Protein AF-0000000086671281 (afdb_homodimer)

Sequence (506 aa):
MLFTQTAAAAILAFASSTLAGPISTRDTTPALSLTQQLFLADTNIKPEHQTNDTSAADRFKLLPDDKQFVFDFNQKQANPGKGGELIAANRKTFPALVSTGAGMAVGRVKPCGMNTLHVHPRSVELQIVTEGRLITEMAPENGVLAADGKTRRIIRTELSPYMMTPFYQGSVHSQFNPDCTDAIFVASFTSEDFGTGQIADETFAFSDDLIAATFGQSIDGEDIEMVRAAIPASIALGVDACLKKCNIKKREIMLFTQTAAAAILAFASSTLAGPISTRDTTPALSLTQQLFLADTNIKPEHQTNDTSAADRFKLLPDDKQFVFDFNQKQANPGKGGELIAANRKTFPALVSTGAGMAVGRVKPCGMNTLHVHPRSVELQIVTEGRLITEMAPENGVLAADGKTRRIIRTELSPYMMTPFYQGSVHSQFNPDCTDAIFVASFTSEDFGTGQIADETFAFSDDLIAATFGQSIDGEDIEMVRAAIPASIALGVDACLKKCNIKKREI

Nearest PDB structures (foldseek):
  2d5h-assembly2_F  TM=8.864E-01  e=3.150E-11  Glycine max
  1cax-assembly1_B  TM=8.230E-01  e=3.231E-10  Canavalia ensiformis
  5cad-assembly1_A  TM=8.428E-01  e=2.030E-09  Solanum melongena
  1ipj-assembly1_C  TM=7.725E-01  e=9.732E-10  Glycine max
  6l4c-assembly1_A  TM=8.086E-01  e=2.294E-09  Corylus avellana

InterPro domains:
  IPR001929 Germin [cd02241] (31-231)
  IPR006045 Cupin 1 [PF00190] (75-215)
  IPR006045 Cupin 1 [SM00835] (71-225)
  IPR011051 RmlC-like cupin domain superfamily [SSF51182] (73-231)
  IPR014710 RmlC-like jelly roll fold [G3DSA:2.60.120.10] (32-233)
  IPR019780 Germin, manganese binding site [PS00725] (113-126)

Solvent-accessible surface area (backbone atoms only — not comparable to full-atom values): 27841 Å² total; per-residue (Å²): 134,83,79,76,79,79,79,78,77,76,76,78,74,75,72,76,73,69,74,75,64,80,73,74,69,74,73,71,68,73,79,72,50,70,49,53,47,44,56,45,30,60,60,57,68,72,79,75,84,84,58,88,62,43,36,69,34,50,37,48,69,77,50,78,51,49,69,63,49,53,47,69,56,85,58,82,49,85,81,52,31,88,6,23,41,61,38,66,44,26,26,82,80,33,48,72,26,59,91,58,40,33,24,37,33,42,35,40,33,29,52,21,5,19,40,50,56,26,28,24,80,52,19,32,35,45,38,30,24,70,35,50,45,36,40,33,41,32,40,61,55,79,72,35,48,33,96,82,67,74,46,75,33,67,45,55,46,78,32,42,59,46,17,31,35,74,45,57,58,54,17,40,30,36,42,32,22,79,44,78,56,57,21,31,35,42,36,33,28,48,15,21,70,26,66,76,43,49,47,66,64,58,56,63,66,52,56,68,68,57,46,20,56,73,53,70,61,71,50,52,70,74,54,46,57,54,50,56,72,62,59,66,58,65,22,24,67,54,54,69,70,40,25,59,74,55,70,46,81,73,77,78,127,136,84,78,76,80,78,79,76,77,77,75,76,75,75,73,75,74,70,73,74,64,79,74,73,67,74,74,70,69,73,78,72,50,69,48,54,47,44,57,45,30,61,61,57,68,70,81,76,84,84,60,87,65,42,36,70,32,50,37,47,70,78,50,79,50,48,69,63,50,53,48,68,56,84,58,82,50,84,81,52,32,87,6,23,42,62,40,68,43,26,25,82,78,33,47,70,26,61,90,57,40,34,24,37,34,42,36,39,32,29,51,20,4,19,41,49,54,26,27,25,80,52,19,30,35,45,37,30,23,69,37,50,46,36,40,34,42,33,39,64,56,79,72,34,48,33,96,83,67,73,48,76,34,67,44,55,45,77,31,42,58,45,19,32,35,76,44,58,58,54,16,40,30,36,42,31,23,78,43,76,54,58,20,31,35,42,36,33,29,47,15,20,71,25,65,75,43,48,46,67,63,58,57,64,64,52,55,66,66,58,47,19,55,75,52,69,62,70,49,53,69,73,54,48,55,53,51,57,73,62,59,68,57,64,22,25,70,53,53,69,71,41,24,59,75,56,72,46,80,73,76,77,126

Secondary structure (DSSP, 8-state):
------------------------------PPPHHHHHHHHHH----S---S--HHHHHHHT--SGGGG-EE--SPPSS-BTTEEEEEE-TTT-GGGTTT--EEEEEEE-TTEEEEEEE-TT--EEEEEEES-EEEEEE--TT-B-TTSSSBP-EEEEE-TTEEEEE-TT-EEEEE--SSS-EEEEEEES-TT---EEHHHHHTTS-HHHHHHHTTT-S-HHHHHHHHHH---SEEE--HHHHHHTT------/------------------------------PPPHHHHHHHHHH----S---S--HHHHHHHT--SGGGG-EE--SPPSS-BTTEEEEEE-TTT-GGGTTT--EEEEEEE-TTEEEEEEE-TT--EEEEEEES-EEEEEE--TT-B-TTSSSBP-EEEEE-TTEEEEE-TT-EEEEE--SSS-EEEEEEES-TT---EEHHHHHTTS-HHHHHHHTTT-S-HHHHHHHHHH---SEEE--HHHHHHTT------

pLDDT: mean 83.1, std 20.11, range [28.19, 98.88]

Organism: Colletotrichum gloeosporioides (NCBI:txid474922)

Foldseek 3Di:
DPPPPPPPPPPPPPPPPPPPDPPPPPVCVDDDDLLRVLVVLQVPPVPDDPDPDHSVNVNVVSVVDPCLVDDDQPDDDDPAFPFWHKDKQFCVVRVVCRPVQKIKMKIKGAQQKKQAKKFFQAWKKKKFWAAAKKKKKKQQDPQCADPVSPHGDIDIDIHDHGDIDIHGHPIIMMITHLDRGMIMMMMMISGSCRDMDHDQQVLLVDDQVVNCVVVVVPAHPVRSVVSNVVDGDRMYNHDPVSCVVNVHDDPDD/DDPPPPPPPPPPPPPPPPPPDPPPPPVPVDDDDLLRVLVVLQVPPVPDDPDPDHSVNVNVVSVVDPCLVDDDQPDDDDPAFPFWHKDKQFCVVRVVCRPVQKIKMKIKGAQQKKQAKKFFQAWKKKKFWAAAKKKKKKQQDPQCADPVSPHGDIDIDIHDHGDIDMHGHPIIMMITHLDRGMIMMMMMISGSCRDMDHDQQVLLVDDQVVNCVVVVVPAHSVRSVVSNVVDGDRMYNHDPVSCVVNVHDDPDD

Structure (mmCIF, N/CA/C/O backbone):
data_AF-0000000086671281-model_v1
#
loop_
_entity.id
_entity.type
_entity.pdbx_description
1 polymer 'Cupin type-1 domain-containing protein'
#
loop_
_atom_site.group_PDB
_atom_site.id
_atom_site.type_symbol
_atom_site.label_atom_id
_atom_site.label_alt_id
_atom_site.label_comp_id
_atom_site.label_asym_id
_atom_site.label_entity_id
_atom_site.label_seq_id
_atom_site.pdbx_PDB_ins_code
_atom_site.Cartn_x
_atom_site.Cartn_y
_atom_site.Cartn_z
_atom_site.occupancy
_atom_site.B_iso_or_equiv
_atom_site.auth_seq_id
_atom_site.auth_comp_id
_atom_site.auth_asym_id
_atom_site.auth_atom_id
_atom_site.pdbx_PDB_model_num
ATOM 1 N N . MET A 1 1 ? 89.5 -46.281 33.094 1 28.19 1 MET A N 1
ATOM 2 C CA . MET A 1 1 ? 88.375 -45.531 33.688 1 28.19 1 MET A CA 1
ATOM 3 C C . MET A 1 1 ? 88.438 -44.062 33.219 1 28.19 1 MET A C 1
ATOM 5 O O . MET A 1 1 ? 88.688 -43.188 3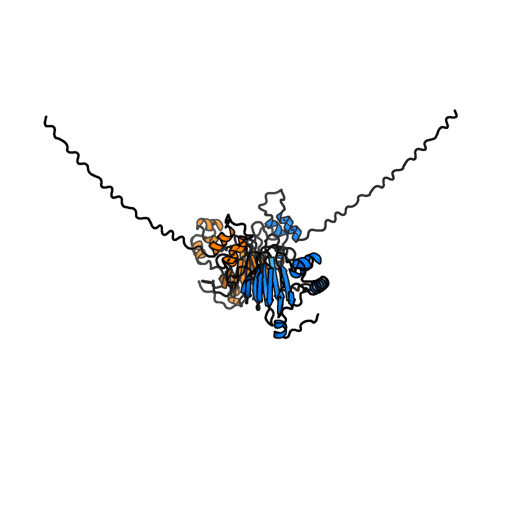4.031 1 28.19 1 MET A O 1
ATOM 9 N N . LEU A 1 2 ? 89 -43.875 32 1 34.44 2 LEU A N 1
ATOM 10 C CA . LEU A 1 2 ? 89.25 -42.562 31.438 1 34.44 2 LEU A CA 1
ATOM 11 C C . LEU A 1 2 ? 88 -41.781 31.172 1 34.44 2 LEU A C 1
ATOM 13 O O . LEU A 1 2 ? 87.125 -42.25 30.422 1 34.44 2 LEU A O 1
ATOM 17 N N . PHE A 1 3 ? 87.438 -41.031 32.188 1 37.59 3 PHE A N 1
ATOM 18 C CA . PHE A 1 3 ? 86.25 -40.219 32.312 1 37.59 3 PHE A CA 1
ATOM 19 C C . PHE A 1 3 ? 86.25 -39.062 31.297 1 37.59 3 PHE A C 1
ATOM 21 O O . PHE A 1 3 ? 87.125 -38.156 31.391 1 37.59 3 PHE A O 1
ATOM 28 N N . THR A 1 4 ? 86.125 -39.406 29.984 1 37.44 4 THR A N 1
ATOM 29 C CA . THR A 1 4 ? 86.125 -38.375 28.953 1 37.44 4 THR A CA 1
ATOM 30 C C . THR A 1 4 ? 85 -37.312 29.219 1 37.44 4 THR A C 1
ATOM 32 O O . THR A 1 4 ? 83.875 -37.656 29.453 1 37.44 4 THR A O 1
ATOM 35 N N . GLN A 1 5 ? 85.375 -36.125 29.688 1 39.53 5 GLN A N 1
ATOM 36 C CA . GLN A 1 5 ? 84.688 -34.875 29.984 1 39.53 5 GLN A CA 1
ATOM 37 C C . GLN A 1 5 ? 83.875 -34.375 28.766 1 39.53 5 GLN A C 1
ATOM 39 O O . GLN A 1 5 ? 84.5 -34.094 27.734 1 39.53 5 GLN A O 1
ATOM 44 N N . THR A 1 6 ? 82.75 -34.906 28.422 1 38.59 6 THR A N 1
ATOM 45 C CA . THR A 1 6 ? 81.875 -34.469 27.312 1 38.59 6 THR A CA 1
ATOM 46 C C . THR A 1 6 ? 81.438 -33.031 27.5 1 38.59 6 THR A C 1
ATOM 48 O O . THR A 1 6 ? 80.875 -32.656 28.531 1 38.59 6 THR A O 1
ATOM 51 N N . ALA A 1 7 ? 82.188 -32 26.969 1 30.2 7 ALA A N 1
ATOM 52 C CA . ALA A 1 7 ? 81.875 -30.578 26.953 1 30.2 7 ALA A CA 1
ATOM 53 C C . ALA A 1 7 ? 80.5 -30.312 26.344 1 30.2 7 ALA A C 1
ATOM 55 O O . ALA A 1 7 ? 80.25 -30.688 25.203 1 30.2 7 ALA A O 1
ATOM 56 N N . ALA A 1 8 ? 79.5 -30.156 27.078 1 33.53 8 ALA A N 1
ATOM 57 C CA . ALA A 1 8 ? 78.125 -29.812 26.734 1 33.53 8 ALA A CA 1
ATOM 58 C C . ALA A 1 8 ? 78.062 -28.453 26.062 1 33.53 8 ALA A C 1
ATOM 60 O O . ALA A 1 8 ? 78.375 -27.438 26.688 1 33.53 8 ALA A O 1
ATOM 61 N N . ALA A 1 9 ? 78.375 -28.359 24.812 1 30.77 9 ALA A N 1
ATOM 62 C CA . ALA A 1 9 ? 78.25 -27.094 24.094 1 30.77 9 ALA A CA 1
ATOM 63 C C . ALA A 1 9 ? 76.812 -26.516 24.25 1 30.77 9 ALA A C 1
ATOM 65 O O . ALA A 1 9 ? 75.812 -27.188 23.922 1 30.77 9 ALA A O 1
ATOM 66 N N . ALA A 1 10 ? 76.562 -25.656 25.156 1 31.44 10 ALA A N 1
ATOM 67 C CA . ALA A 1 10 ? 75.375 -24.891 25.359 1 31.44 10 ALA A CA 1
ATOM 68 C C . ALA A 1 10 ? 75 -24.062 24.125 1 31.44 10 ALA A C 1
ATOM 70 O O . ALA A 1 10 ? 75.812 -23.188 23.719 1 31.44 10 ALA A O 1
ATOM 71 N N . ILE A 1 11 ? 74.375 -24.672 23.109 1 32.94 11 ILE A N 1
ATOM 72 C CA . ILE A 1 11 ? 73.938 -23.891 21.969 1 32.94 11 ILE A CA 1
ATOM 73 C C . ILE A 1 11 ? 73 -22.766 22.438 1 32.94 11 ILE A C 1
ATOM 75 O O . ILE A 1 11 ? 72 -23.016 23.094 1 32.94 11 ILE A O 1
ATOM 79 N N . LEU A 1 12 ? 73.562 -21.547 22.672 1 33.81 12 LEU A N 1
ATOM 80 C CA . LEU A 1 12 ? 72.75 -20.328 22.906 1 33.81 12 LEU A CA 1
ATOM 81 C C . LEU A 1 12 ? 71.812 -20.062 21.781 1 33.81 12 LEU A C 1
ATOM 83 O O . LEU A 1 12 ? 72.188 -19.828 20.641 1 33.81 12 LEU A O 1
ATOM 87 N N . ALA A 1 13 ? 70.625 -20.75 21.797 1 35.75 13 ALA A N 1
ATOM 88 C CA . ALA A 1 13 ? 69.562 -20.422 20.891 1 35.75 13 ALA A CA 1
ATOM 89 C C . ALA A 1 13 ? 69.188 -18.938 20.953 1 35.75 13 ALA A C 1
ATOM 91 O O . ALA A 1 13 ? 68.812 -18.422 22 1 35.75 13 ALA A O 1
ATOM 92 N N . PHE A 1 14 ? 69.938 -18.094 20.203 1 31.52 14 PHE A N 1
ATOM 93 C CA . PHE A 1 14 ? 69.5 -16.719 20.047 1 31.52 14 PHE A CA 1
ATOM 94 C C . PHE A 1 14 ? 68.062 -16.656 19.594 1 31.52 14 PHE A C 1
ATOM 96 O O . PHE A 1 14 ? 67.688 -17.141 18.516 1 31.52 14 PHE A O 1
ATOM 103 N N . ALA A 1 15 ? 67.125 -16.688 20.547 1 33.88 15 ALA A N 1
ATOM 104 C CA . ALA A 1 15 ? 65.688 -16.344 20.25 1 33.88 15 ALA A CA 1
ATOM 105 C C . ALA A 1 15 ? 65.625 -15 19.547 1 33.88 15 ALA A C 1
ATOM 107 O O . ALA A 1 15 ? 66 -13.969 20.125 1 33.88 15 ALA A O 1
ATOM 108 N N . SER A 1 16 ? 65.812 -15 18.188 1 39.62 16 SER A N 1
ATOM 109 C CA . SER A 1 16 ? 65.5 -13.781 17.469 1 39.62 16 SER A CA 1
ATOM 110 C C . SER A 1 16 ? 64.125 -13.258 17.859 1 39.62 16 SER A C 1
ATOM 112 O O . SER A 1 16 ? 63.094 -13.938 17.688 1 39.62 16 SER A O 1
ATOM 114 N N . SER A 1 17 ? 64 -12.477 18.953 1 41.53 17 SER A N 1
ATOM 115 C CA . SER A 1 17 ? 62.812 -11.695 19.188 1 41.53 17 SER A CA 1
ATOM 116 C C . SER A 1 17 ? 62.406 -10.914 17.953 1 41.53 17 SER A C 1
ATOM 118 O O . SER A 1 17 ? 63.062 -9.938 17.578 1 41.53 17 SER A O 1
ATOM 120 N N . THR A 1 18 ? 61.969 -11.656 16.891 1 44.34 18 THR A N 1
ATOM 121 C CA . THR A 1 18 ? 61.312 -10.82 15.891 1 44.34 18 THR A CA 1
ATOM 122 C C . THR A 1 18 ? 60.312 -9.867 16.547 1 44.34 18 THR A C 1
ATOM 124 O O . THR A 1 18 ? 59.5 -10.281 17.359 1 44.34 18 THR A O 1
ATOM 127 N N . LEU A 1 19 ? 60.75 -8.695 16.969 1 38.34 19 LEU A N 1
ATOM 128 C CA . LEU A 1 19 ? 59.844 -7.609 17.281 1 38.34 19 LEU A CA 1
ATOM 129 C C . LEU A 1 19 ? 58.688 -7.582 16.281 1 38.34 19 LEU A C 1
ATOM 131 O O . LEU A 1 19 ? 58.906 -7.398 15.078 1 38.34 19 LEU A O 1
ATOM 135 N N . ALA A 1 20 ? 57.719 -8.539 16.5 1 43.69 20 ALA A N 1
ATOM 136 C CA . ALA A 1 20 ? 56.469 -8.328 15.758 1 43.69 20 ALA A CA 1
ATOM 137 C C . ALA A 1 20 ? 56.031 -6.867 15.797 1 43.69 20 ALA A C 1
ATOM 139 O O . ALA A 1 20 ? 55.844 -6.297 16.875 1 43.69 20 ALA A O 1
ATOM 140 N N . GLY A 1 21 ? 56.5 -6.039 14.875 1 43.5 21 GLY A N 1
ATOM 141 C CA . GLY A 1 21 ? 55.969 -4.684 14.812 1 43.5 21 GLY A CA 1
ATOM 142 C C . GLY A 1 21 ? 54.469 -4.617 15.008 1 43.5 21 GLY A C 1
ATOM 143 O O . GLY A 1 21 ? 53.781 -5.633 14.914 1 43.5 21 GLY A O 1
ATOM 144 N N . PRO A 1 22 ? 54 -3.6 15.672 1 44.81 22 PRO A N 1
ATOM 145 C CA . PRO A 1 22 ? 52.562 -3.488 15.867 1 44.81 22 PRO A CA 1
ATOM 146 C C . PRO A 1 22 ? 51.75 -3.766 14.594 1 44.81 22 PRO A C 1
ATOM 148 O O . PRO A 1 22 ? 52.156 -3.34 13.508 1 44.81 22 PRO A O 1
ATOM 151 N N . ILE A 1 23 ? 51.219 -4.949 14.398 1 43.28 23 ILE A N 1
ATOM 152 C CA . ILE A 1 23 ? 50.219 -5.102 13.375 1 43.28 23 ILE A CA 1
ATOM 153 C C . ILE A 1 23 ? 49.281 -3.891 13.391 1 43.28 23 ILE A C 1
ATOM 155 O O . ILE A 1 23 ? 48.625 -3.602 14.414 1 43.28 23 ILE A O 1
ATOM 159 N N . SER A 1 24 ? 49.625 -2.799 12.789 1 42.19 24 SER A N 1
ATOM 160 C CA . SER A 1 24 ? 48.594 -1.822 12.547 1 42.19 24 SER A CA 1
ATOM 161 C C . SER A 1 24 ? 47.281 -2.502 12.109 1 42.19 24 SER A C 1
ATOM 163 O O . SER A 1 24 ? 47.219 -3.049 11.008 1 42.19 24 SER A O 1
ATOM 165 N N . THR A 1 25 ? 46.719 -3.305 12.977 1 42.56 25 THR A N 1
ATOM 166 C CA . THR A 1 25 ? 45.375 -3.701 12.609 1 42.56 25 THR A CA 1
ATOM 167 C C . THR A 1 25 ? 44.594 -2.52 12.031 1 42.56 25 THR A C 1
ATOM 169 O O . THR A 1 25 ? 44.312 -1.56 12.75 1 42.56 25 THR A O 1
ATOM 172 N N . ARG A 1 26 ? 45.031 -2.045 10.883 1 41.41 26 ARG A N 1
ATOM 173 C CA . ARG A 1 26 ? 44.031 -1.226 10.188 1 41.41 26 ARG A CA 1
ATOM 174 C C . ARG A 1 26 ? 42.625 -1.777 10.391 1 41.41 26 ARG A C 1
ATOM 176 O O . ARG A 1 26 ? 42.281 -2.838 9.859 1 41.41 26 ARG A O 1
ATOM 183 N N . ASP A 1 27 ? 42.094 -1.795 11.594 1 44.34 27 ASP A N 1
ATOM 184 C CA . ASP A 1 27 ? 40.688 -2.061 11.836 1 44.34 27 ASP A CA 1
ATOM 185 C C . ASP A 1 27 ? 39.812 -1.311 10.836 1 44.34 27 ASP A C 1
ATOM 187 O O . ASP A 1 27 ? 39.5 -0.139 11.039 1 44.34 27 ASP A O 1
ATOM 191 N N . THR A 1 28 ? 40.031 -1.288 9.586 1 51.12 28 THR A N 1
ATOM 192 C CA . THR A 1 28 ? 39.156 -0.663 8.578 1 51.12 28 THR A CA 1
ATOM 193 C C . THR A 1 28 ? 37.719 -1.152 8.703 1 51.12 28 THR A C 1
ATOM 195 O O . THR A 1 28 ? 37.344 -2.143 8.07 1 51.12 28 THR A O 1
ATOM 198 N N . THR A 1 29 ? 37.188 -1.176 9.891 1 53.69 29 THR A N 1
ATOM 199 C CA . THR A 1 29 ? 35.75 -1.508 9.93 1 53.69 29 THR A CA 1
ATOM 200 C C . THR A 1 29 ? 34.969 -0.711 8.883 1 53.69 29 THR A C 1
ATOM 202 O O . THR A 1 29 ? 35.031 0.521 8.875 1 53.69 29 THR A O 1
ATOM 205 N N . PRO A 1 30 ? 34.688 -1.374 7.84 1 65.56 30 PRO A N 1
ATOM 206 C CA . PRO A 1 30 ? 33.938 -0.661 6.805 1 65.56 30 PRO A CA 1
ATOM 207 C C . PRO A 1 30 ? 32.844 0.226 7.383 1 65.56 30 PRO A C 1
ATOM 209 O O . PRO A 1 30 ? 32.281 -0.094 8.43 1 65.56 30 PRO A O 1
ATOM 212 N N . ALA A 1 31 ? 32.781 1.423 6.914 1 80.5 31 ALA A N 1
ATOM 213 C CA . ALA A 1 31 ? 31.766 2.377 7.32 1 80.5 31 ALA A CA 1
ATOM 214 C C . ALA A 1 31 ? 30.375 1.786 7.141 1 80.5 31 ALA A C 1
ATOM 216 O O . ALA A 1 31 ? 30.125 1.044 6.188 1 80.5 31 ALA A O 1
ATOM 217 N N . LEU A 1 32 ? 29.547 1.837 8.156 1 83.06 32 LEU A N 1
ATOM 218 C CA . LEU A 1 32 ? 28.172 1.355 8.133 1 83.06 32 LEU A CA 1
ATOM 219 C C . LEU A 1 32 ? 27.391 2.02 7.008 1 83.06 32 LEU A C 1
ATOM 221 O O . LEU A 1 32 ? 27.562 3.213 6.746 1 83.06 32 LEU A O 1
ATOM 225 N N . SER A 1 33 ? 26.656 1.167 6.297 1 83.44 33 SER A N 1
ATOM 226 C CA . SER A 1 33 ? 25.703 1.727 5.344 1 83.44 33 SER A CA 1
ATOM 227 C C . SER A 1 33 ? 24.656 2.584 6.047 1 83.44 33 SER A C 1
ATOM 229 O O . SER A 1 33 ? 24.5 2.504 7.27 1 83.44 33 SER A O 1
ATOM 231 N N . LEU A 1 34 ? 24.047 3.436 5.312 1 87 34 LEU A N 1
ATOM 232 C CA . LEU A 1 34 ? 22.969 4.234 5.887 1 87 34 LEU A CA 1
ATOM 233 C C . LEU A 1 34 ? 21.906 3.346 6.512 1 87 34 LEU A C 1
ATOM 235 O O . LEU A 1 34 ? 21.422 3.623 7.617 1 87 34 LEU A O 1
ATOM 239 N N . THR A 1 35 ? 21.484 2.279 5.898 1 85.69 35 THR A N 1
ATOM 240 C CA . THR A 1 35 ? 20.5 1.344 6.426 1 85.69 35 THR A CA 1
ATOM 241 C C . THR A 1 35 ? 20.969 0.759 7.758 1 85.69 35 THR A C 1
ATOM 243 O O . THR A 1 35 ? 20.188 0.676 8.711 1 85.69 35 THR A O 1
ATOM 246 N N . GLN A 1 36 ? 22.172 0.411 7.77 1 83.69 36 GLN A N 1
ATOM 247 C CA . GLN A 1 36 ? 22.719 -0.122 9.008 1 83.69 36 GLN A CA 1
ATOM 248 C C . GLN A 1 36 ? 22.703 0.928 10.117 1 83.69 36 GLN A C 1
ATOM 250 O O . GLN A 1 36 ? 22.375 0.623 11.266 1 83.69 36 GLN A O 1
ATOM 255 N N . GLN A 1 37 ? 23.094 2.064 9.719 1 84.5 37 GLN A N 1
ATOM 256 C CA . GLN A 1 37 ? 23.062 3.156 10.688 1 84.5 37 GLN A CA 1
ATOM 257 C C . GLN A 1 37 ? 21.656 3.398 11.211 1 84.5 37 GLN A C 1
ATOM 259 O O . GLN A 1 37 ? 21.469 3.637 12.406 1 84.5 37 GLN A O 1
ATOM 264 N N . LEU A 1 38 ? 20.75 3.344 10.406 1 86.38 38 LEU A N 1
ATOM 265 C CA . LEU A 1 38 ? 19.359 3.553 10.789 1 86.38 38 LEU A CA 1
ATOM 266 C C . LEU A 1 38 ? 18.875 2.443 11.719 1 86.38 38 LEU A C 1
ATOM 268 O O . LEU A 1 38 ? 18.156 2.705 12.68 1 86.38 38 LEU A O 1
ATOM 272 N N . PHE A 1 39 ? 19.281 1.234 11.5 1 81.81 39 PHE A N 1
ATOM 273 C CA . PHE A 1 39 ? 18.922 0.12 12.367 1 81.81 39 PHE A CA 1
ATOM 274 C C . PHE A 1 39 ? 19.516 0.307 13.758 1 81.81 39 PHE A C 1
ATOM 276 O O . PHE A 1 39 ? 18.844 0.042 14.766 1 81.81 39 PHE A O 1
ATOM 283 N N . LEU A 1 40 ? 20.703 0.766 13.719 1 75.75 40 LEU A N 1
ATOM 284 C CA . LEU A 1 40 ? 21.391 0.955 14.992 1 75.75 40 LEU A CA 1
ATOM 285 C C . LEU A 1 40 ? 20.766 2.107 15.773 1 75.75 40 LEU A C 1
ATOM 287 O O . LEU A 1 40 ? 20.719 2.068 17.016 1 75.75 40 LEU A O 1
ATOM 291 N N . ALA A 1 41 ? 20.391 3.082 15.047 1 74.88 41 ALA A N 1
ATOM 292 C CA . ALA A 1 41 ? 19.75 4.215 15.711 1 74.88 41 ALA A CA 1
ATOM 293 C C . ALA A 1 41 ? 18.516 3.771 16.484 1 74.88 41 ALA A C 1
ATOM 295 O O . ALA A 1 41 ? 18.172 4.355 17.516 1 74.88 41 ALA A O 1
ATOM 296 N N . ASP A 1 42 ? 17.938 2.783 16.031 1 67.88 42 ASP A N 1
ATOM 297 C CA . ASP A 1 42 ? 16.734 2.279 16.688 1 67.88 42 ASP A CA 1
ATOM 298 C C . ASP A 1 42 ? 17.078 1.521 17.953 1 67.88 42 ASP A C 1
ATOM 300 O O . ASP A 1 42 ? 16.25 1.42 18.875 1 67.88 42 ASP A O 1
ATOM 304 N N . THR A 1 43 ? 18.328 0.994 18.016 1 59.69 43 THR A N 1
ATOM 305 C CA . THR A 1 43 ? 18.719 0.153 19.141 1 59.69 43 THR A CA 1
ATOM 306 C C . THR A 1 43 ? 19.453 0.973 20.188 1 59.69 43 THR A C 1
ATOM 308 O O . THR A 1 43 ? 19.75 0.477 21.281 1 59.69 43 THR A O 1
ATOM 311 N N . ASN A 1 44 ? 19.969 2.125 19.719 1 53.19 44 ASN A N 1
ATOM 312 C CA . ASN A 1 44 ? 20.859 2.879 20.594 1 53.19 44 ASN A CA 1
ATOM 313 C C . ASN A 1 44 ? 20.188 3.197 21.938 1 53.19 44 ASN A C 1
ATOM 315 O O . ASN A 1 44 ? 19.203 3.926 21.984 1 53.19 44 ASN A O 1
ATOM 319 N N . ILE A 1 45 ? 20.453 2.137 22.734 1 50.97 45 ILE A N 1
ATOM 320 C CA . ILE A 1 45 ? 20.219 2.352 24.156 1 50.97 45 ILE A CA 1
ATOM 321 C C . ILE A 1 45 ? 21.266 3.324 24.719 1 50.97 45 ILE A C 1
ATOM 323 O O . ILE A 1 45 ? 22.375 2.922 25.047 1 50.97 45 ILE A O 1
ATOM 327 N N . LYS A 1 46 ? 21.734 4.262 23.891 1 46.84 46 LYS A N 1
ATOM 328 C CA . LYS A 1 46 ? 22.688 5.051 24.641 1 46.84 46 LYS A CA 1
ATOM 329 C C . LYS A 1 46 ? 22.203 5.305 26.062 1 46.84 46 LYS A C 1
ATOM 331 O O . LYS A 1 46 ? 21.047 5.684 26.266 1 46.84 46 LYS A O 1
ATOM 336 N N . PRO A 1 47 ? 22.891 4.734 27.047 1 40.94 47 PRO A N 1
ATOM 337 C CA . PRO A 1 47 ? 22.594 5.012 28.453 1 40.94 47 PRO A CA 1
ATOM 338 C C . PRO A 1 47 ? 22.25 6.477 28.719 1 40.94 47 PRO A C 1
ATOM 340 O O . PRO A 1 47 ? 21.625 6.797 29.719 1 40.94 47 PRO A O 1
ATOM 343 N N . GLU A 1 48 ? 23.203 7.426 28.281 1 41.69 48 GLU A N 1
ATOM 344 C CA . GLU A 1 48 ? 23.438 8.523 29.203 1 41.69 48 GLU A CA 1
ATOM 345 C C . GLU A 1 48 ? 22.203 9.43 29.312 1 41.69 48 GLU A C 1
ATOM 347 O O . GLU A 1 48 ? 21.672 9.633 30.406 1 41.69 48 GLU A O 1
ATOM 352 N N . HIS A 1 49 ? 22.5 10.883 28.797 1 40.41 49 HIS A N 1
ATOM 353 C CA . HIS A 1 49 ? 21.75 12.062 29.203 1 40.41 49 HIS A CA 1
ATOM 354 C C . HIS A 1 49 ? 20.312 12.008 28.703 1 40.41 49 HIS A C 1
ATOM 356 O O . HIS A 1 49 ? 20.047 11.516 27.594 1 40.41 49 HIS A O 1
ATOM 362 N N . GLN A 1 50 ? 19.25 12.109 29.547 1 42.91 50 GLN A N 1
ATOM 363 C CA . GLN A 1 50 ? 17.797 12.188 29.703 1 42.91 50 GLN A CA 1
ATOM 364 C C . GLN A 1 50 ? 17.156 12.914 28.531 1 42.91 50 GLN A C 1
ATOM 366 O O . GLN A 1 50 ? 16.578 13.984 28.688 1 42.91 50 GLN A O 1
ATOM 371 N N . THR A 1 51 ? 17.859 13.18 27.359 1 48.5 51 THR A N 1
ATOM 372 C CA . THR A 1 51 ? 17.016 14.031 26.531 1 48.5 51 THR A CA 1
ATOM 373 C C . THR A 1 51 ? 15.828 13.258 25.984 1 48.5 51 THR A C 1
ATOM 375 O O . THR A 1 51 ? 15.828 12.023 25.984 1 48.5 51 THR A O 1
ATOM 378 N N . ASN A 1 52 ? 14.602 13.805 26.141 1 51.81 52 ASN A N 1
ATOM 379 C CA . ASN A 1 52 ? 13.328 13.414 25.547 1 51.81 52 ASN A CA 1
ATOM 380 C C . ASN A 1 52 ? 13.508 12.93 24.109 1 51.81 52 ASN A C 1
ATOM 382 O O . ASN A 1 52 ? 12.539 12.852 23.344 1 51.81 52 ASN A O 1
ATOM 386 N N . ASP A 1 53 ? 14.852 12.461 23.828 1 62.38 53 ASP A N 1
ATOM 387 C CA . ASP A 1 53 ? 15.109 12.039 22.453 1 62.38 53 ASP A CA 1
ATOM 388 C C . ASP A 1 53 ? 14.773 10.562 22.266 1 62.38 53 ASP A C 1
ATOM 390 O O . ASP A 1 53 ? 14.797 9.789 23.219 1 62.38 53 ASP A O 1
ATOM 394 N N . THR A 1 54 ? 13.984 10.312 21.344 1 70.69 54 THR A N 1
ATOM 395 C CA . THR A 1 54 ? 13.617 8.945 21 1 70.69 54 THR A CA 1
ATOM 396 C C . THR A 1 54 ? 14.555 8.383 19.922 1 70.69 54 THR A C 1
ATOM 398 O O . THR A 1 54 ? 15.18 9.148 19.188 1 70.69 54 THR A O 1
ATOM 401 N N . SER A 1 55 ? 14.758 7.125 20 1 75.06 55 SER A N 1
ATOM 402 C CA . SER A 1 55 ? 15.516 6.461 18.953 1 75.06 55 SER A CA 1
ATOM 403 C C . SER A 1 55 ? 14.953 6.777 17.562 1 75.06 55 SER A C 1
ATOM 405 O O . SER A 1 55 ? 15.703 6.914 16.594 1 75.06 55 SER A O 1
ATOM 407 N N . ALA A 1 56 ? 13.703 7 17.578 1 77.62 56 ALA A N 1
ATOM 408 C CA . ALA A 1 56 ? 13.078 7.344 16.312 1 77.62 56 ALA A CA 1
ATOM 409 C C . ALA A 1 56 ? 13.539 8.719 15.82 1 77.62 56 ALA A C 1
ATOM 411 O O . ALA A 1 56 ? 13.781 8.914 14.633 1 77.62 56 ALA A O 1
ATOM 412 N N . ALA A 1 57 ? 13.664 9.57 16.734 1 84.19 57 ALA A N 1
ATOM 413 C CA . ALA A 1 57 ? 14.117 10.914 16.375 1 84.19 57 ALA A CA 1
ATOM 414 C C . ALA A 1 57 ? 15.547 10.875 15.82 1 84.19 57 ALA A C 1
ATOM 416 O O . ALA A 1 57 ? 15.891 11.648 14.93 1 84.19 57 ALA A O 1
ATOM 417 N N . ASP A 1 58 ? 16.297 9.992 16.328 1 84.06 58 ASP A N 1
ATOM 418 C CA . ASP A 1 58 ? 17.688 9.859 15.883 1 84.06 58 ASP A CA 1
ATOM 419 C C . ASP A 1 58 ? 17.75 9.414 14.43 1 84.06 58 ASP A C 1
ATOM 421 O O . ASP A 1 58 ? 18.656 9.797 13.695 1 84.06 58 ASP A O 1
ATOM 425 N N . ARG A 1 59 ? 16.812 8.656 14 1 88.5 59 ARG A N 1
ATOM 426 C CA . ARG A 1 59 ? 16.797 8.203 12.609 1 88.5 59 ARG A CA 1
ATOM 427 C C . ARG A 1 59 ? 16.641 9.383 11.656 1 88.5 59 ARG A C 1
ATOM 429 O O . ARG A 1 59 ? 17.234 9.391 10.57 1 88.5 59 ARG A O 1
ATOM 436 N N . PHE A 1 60 ? 15.953 10.359 12.094 1 91.38 60 PHE A N 1
ATOM 437 C CA . PHE A 1 60 ? 15.711 11.5 11.203 1 91.38 60 PHE A CA 1
ATOM 438 C C . PHE A 1 60 ? 16.969 12.344 11.047 1 91.38 60 PHE A C 1
ATOM 440 O O . PHE A 1 60 ? 17.141 13.016 10.031 1 91.38 60 PHE A O 1
ATOM 447 N N . LYS A 1 61 ? 17.859 12.297 12.039 1 88.5 6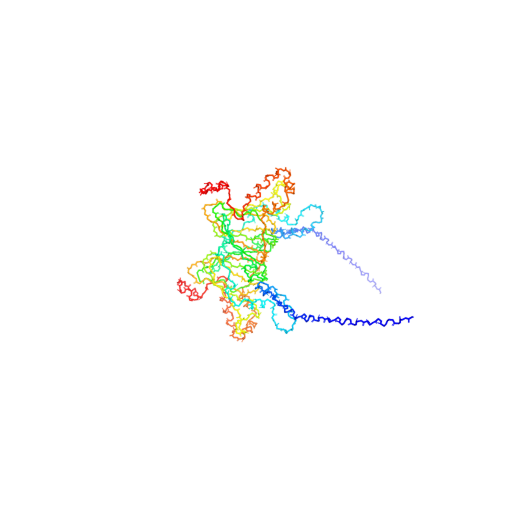1 LYS A N 1
ATOM 448 C CA . LYS A 1 61 ? 19.141 12.992 11.922 1 88.5 61 LYS A CA 1
ATOM 449 C C . LYS A 1 61 ? 20 12.383 10.812 1 88.5 61 LYS A C 1
ATOM 451 O O . LYS A 1 61 ? 20.812 13.07 10.203 1 88.5 61 LYS A O 1
ATOM 456 N N . LEU A 1 62 ? 19.75 11.062 10.578 1 90.5 62 LEU A N 1
ATOM 457 C CA . LEU A 1 62 ? 20.5 10.344 9.547 1 90.5 62 LEU A CA 1
ATOM 458 C C . LEU A 1 62 ? 19.891 10.578 8.172 1 90.5 62 LEU A C 1
ATOM 460 O O . LEU A 1 62 ? 20.469 10.172 7.156 1 90.5 62 LEU A O 1
ATOM 464 N N . LEU A 1 63 ? 18.75 11.234 8.133 1 94.12 63 LEU A N 1
ATOM 465 C CA . LEU A 1 63 ? 18.047 11.586 6.902 1 94.12 63 LEU A CA 1
ATOM 466 C C . LEU A 1 63 ? 17.781 13.086 6.832 1 94.12 63 LEU A C 1
ATOM 468 O O . LEU A 1 63 ? 16.641 13.523 6.84 1 94.12 63 LEU A O 1
ATOM 472 N N . PRO A 1 64 ? 18.797 13.891 6.609 1 91.81 64 PRO A N 1
ATOM 473 C CA . PRO A 1 64 ? 18.656 15.344 6.738 1 91.81 64 PRO A CA 1
ATOM 474 C C . PRO A 1 64 ? 18.016 15.984 5.516 1 91.81 64 PRO A C 1
ATOM 476 O O . PRO A 1 64 ? 17.516 17.109 5.594 1 91.81 64 PRO A O 1
ATOM 479 N N . ASP A 1 65 ? 18.047 15.328 4.355 1 95.31 65 ASP A N 1
ATOM 480 C CA . ASP A 1 65 ? 17.516 15.891 3.119 1 95.31 65 ASP A CA 1
ATOM 481 C C . ASP A 1 65 ? 16.109 15.367 2.838 1 95.31 65 ASP A C 1
ATOM 483 O O . ASP A 1 65 ? 15.898 14.156 2.781 1 95.31 65 ASP A O 1
ATOM 487 N N . ASP A 1 66 ? 15.172 16.266 2.627 1 96.88 66 ASP A N 1
ATOM 488 C CA . ASP A 1 66 ? 13.789 15.867 2.371 1 96.88 66 ASP A CA 1
ATOM 489 C C . ASP A 1 66 ? 13.695 14.945 1.159 1 96.88 66 ASP A C 1
ATOM 491 O O . ASP A 1 66 ? 12.789 14.117 1.076 1 96.88 66 ASP A O 1
ATOM 495 N N . LYS A 1 67 ? 14.594 15.031 0.232 1 96.25 67 LYS A N 1
ATOM 496 C CA . LYS A 1 67 ? 14.602 14.188 -0.959 1 96.25 67 LYS A CA 1
ATOM 497 C C . LYS A 1 67 ? 14.773 12.719 -0.59 1 96.25 67 LYS A C 1
ATOM 499 O O . LYS A 1 67 ? 14.43 11.828 -1.371 1 96.25 67 LYS A O 1
ATOM 504 N N . GLN A 1 68 ? 15.328 12.461 0.592 1 96.75 68 GLN A N 1
ATOM 505 C CA . GLN A 1 68 ? 15.547 11.102 1.062 1 96.75 68 GLN A CA 1
ATOM 506 C C . GLN A 1 68 ? 14.227 10.43 1.451 1 96.75 68 GLN A C 1
ATOM 508 O O . GLN A 1 68 ? 14.188 9.227 1.723 1 96.75 68 GLN A O 1
ATOM 513 N N . PHE A 1 69 ? 13.172 11.219 1.372 1 98.19 69 PHE A N 1
ATOM 514 C CA . PHE A 1 69 ? 11.852 10.688 1.695 1 98.19 69 PHE A CA 1
ATOM 515 C C . PHE A 1 69 ? 11 10.539 0.439 1 98.19 69 PHE A C 1
ATOM 517 O O . PHE A 1 69 ? 9.781 10.43 0.522 1 98.19 69 PHE A O 1
ATOM 524 N N . VAL A 1 70 ? 11.617 10.617 -0.725 1 98.69 70 VAL A N 1
ATOM 525 C CA . VAL A 1 70 ? 10.938 10.375 -1.993 1 98.69 70 VAL A CA 1
ATOM 526 C C . VAL A 1 70 ? 11.57 9.172 -2.695 1 98.69 70 VAL A C 1
ATOM 528 O O . VAL A 1 70 ? 12.789 9.133 -2.895 1 98.69 70 VAL A O 1
ATOM 531 N N . PHE A 1 71 ? 10.812 8.195 -2.979 1 98.69 71 PHE A N 1
ATOM 532 C CA . PHE A 1 71 ? 11.25 7.113 -3.85 1 98.69 71 PHE A CA 1
ATOM 533 C C . PHE A 1 71 ? 10.609 7.234 -5.227 1 98.69 71 PHE A C 1
ATOM 535 O O . PHE A 1 71 ? 9.391 7.332 -5.344 1 98.69 71 PHE A O 1
ATOM 542 N N . ASP A 1 72 ? 11.359 7.195 -6.266 1 98.56 72 ASP A N 1
ATOM 543 C CA . ASP A 1 72 ? 10.898 7.305 -7.645 1 98.56 72 ASP A CA 1
ATOM 544 C C . ASP A 1 72 ? 10.891 5.941 -8.336 1 98.56 72 ASP A C 1
ATOM 546 O O . ASP A 1 72 ? 11.953 5.398 -8.648 1 98.56 72 ASP A O 1
ATOM 550 N N . PHE A 1 73 ? 9.703 5.434 -8.641 1 98.5 73 PHE A N 1
ATOM 551 C CA . PHE A 1 73 ? 9.586 4.113 -9.242 1 98.5 73 PHE A CA 1
ATOM 552 C C . PHE A 1 73 ? 9.82 4.18 -10.75 1 98.5 73 PHE A C 1
ATOM 554 O O . PHE A 1 73 ? 9.828 3.152 -11.43 1 98.5 73 PHE A O 1
ATOM 561 N N . ASN A 1 74 ? 9.922 5.34 -11.281 1 97.12 74 ASN A N 1
ATOM 562 C CA . ASN A 1 74 ? 10.133 5.492 -12.719 1 97.12 74 ASN A CA 1
ATOM 563 C C . ASN A 1 74 ? 11.586 5.207 -13.102 1 97.12 74 ASN A C 1
ATOM 565 O O . ASN A 1 74 ? 12.055 5.66 -14.148 1 97.12 74 ASN A O 1
ATOM 569 N N . GLN A 1 75 ? 12.234 4.484 -12.445 1 94.5 75 GLN A N 1
ATOM 570 C CA . GLN A 1 75 ? 13.578 4.043 -12.781 1 94.5 75 GLN A CA 1
ATOM 571 C C . GLN A 1 75 ? 13.555 2.705 -13.516 1 94.5 75 GLN A C 1
ATOM 573 O O . GLN A 1 75 ? 12.531 2.016 -13.523 1 94.5 75 GLN A O 1
ATOM 578 N N . LYS A 1 76 ? 14.672 2.336 -14.094 1 90.12 76 LYS A N 1
ATOM 579 C CA . LYS A 1 76 ? 14.742 1.105 -14.875 1 90.12 76 LYS A CA 1
ATOM 580 C C . LYS A 1 76 ? 15.25 -0.058 -14.031 1 90.12 76 LYS A C 1
ATOM 582 O O . LYS A 1 76 ? 16.156 0.113 -13.211 1 90.12 76 LYS A O 1
ATOM 587 N N . GLN A 1 77 ? 14.562 -1.135 -14.148 1 90.69 77 GLN A N 1
ATOM 588 C CA . GLN A 1 77 ? 15.055 -2.352 -13.516 1 90.69 77 GLN A CA 1
ATOM 589 C C . GLN A 1 77 ? 16.297 -2.881 -14.227 1 90.69 77 GLN A C 1
ATOM 591 O O . GLN A 1 77 ? 16.359 -2.889 -15.461 1 90.69 77 GLN A O 1
ATOM 596 N N . ALA A 1 78 ? 17.156 -3.283 -13.352 1 84 78 ALA A N 1
ATOM 597 C CA . ALA A 1 78 ? 18.312 -3.961 -13.945 1 84 78 ALA A CA 1
ATOM 598 C C . ALA A 1 78 ? 17.922 -5.332 -14.484 1 84 78 ALA A C 1
ATOM 600 O O . ALA A 1 78 ? 17.297 -6.129 -13.781 1 84 78 ALA A O 1
ATOM 601 N N . ASN A 1 79 ? 18.031 -5.602 -15.766 1 83.31 79 ASN A N 1
ATOM 602 C CA . ASN A 1 79 ? 17.781 -6.883 -16.406 1 83.31 79 ASN A CA 1
ATOM 603 C C . ASN A 1 79 ? 16.312 -7.285 -16.297 1 83.31 79 ASN A C 1
ATOM 605 O O . ASN A 1 79 ? 15.992 -8.328 -15.727 1 83.31 79 ASN A O 1
ATOM 609 N N . PRO A 1 80 ? 15.492 -6.512 -16.766 1 84.75 80 PRO A N 1
ATOM 610 C CA . PRO A 1 80 ? 14.07 -6.832 -16.672 1 84.75 80 PRO A CA 1
ATOM 611 C C . PRO A 1 80 ? 13.688 -8.086 -17.453 1 84.75 80 PRO A C 1
ATOM 613 O O . PRO A 1 80 ? 14.438 -8.523 -18.328 1 84.75 80 PRO A O 1
ATOM 616 N N . GLY A 1 81 ? 12.633 -8.688 -17 1 83.06 81 GLY A N 1
ATOM 617 C CA . GLY A 1 81 ? 12.102 -9.781 -17.797 1 83.06 81 GLY A CA 1
ATOM 618 C C . GLY A 1 81 ? 11.492 -9.336 -19.109 1 83.06 81 GLY A C 1
ATOM 619 O O . GLY A 1 81 ? 11.195 -8.148 -19.297 1 83.06 81 GLY A O 1
ATOM 620 N N . LYS A 1 82 ? 11.227 -10.266 -19.984 1 85.62 82 LYS A N 1
ATOM 621 C CA . LYS A 1 82 ? 10.688 -9.977 -21.312 1 85.62 82 LYS A CA 1
ATOM 622 C C . LYS A 1 82 ? 9.242 -9.5 -21.219 1 85.62 82 LYS A C 1
ATOM 624 O O . LYS A 1 82 ? 8.766 -8.773 -22.094 1 85.62 82 LYS A O 1
ATOM 629 N N . GLY A 1 83 ? 8.641 -9.867 -20.172 1 90.62 83 GLY A N 1
ATOM 630 C CA . GLY A 1 83 ? 7.223 -9.555 -20.047 1 90.62 83 GLY A CA 1
ATOM 631 C C . GLY A 1 83 ? 6.957 -8.281 -19.266 1 90.62 83 GLY A C 1
ATOM 632 O O . GLY A 1 83 ? 5.801 -7.906 -19.062 1 90.62 83 GLY A O 1
ATOM 633 N N . GLY A 1 84 ? 8.047 -7.707 -18.734 1 93.19 84 GLY A N 1
ATOM 634 C CA . GLY A 1 84 ? 7.82 -6.492 -17.969 1 93.19 84 GLY A CA 1
ATOM 635 C C . GLY A 1 84 ? 8.93 -6.203 -16.969 1 93.19 84 GLY A C 1
ATOM 636 O O . GLY A 1 84 ? 10.023 -6.77 -17.062 1 93.19 84 GLY A O 1
ATOM 637 N N . GLU A 1 85 ? 8.688 -5.246 -16.125 1 93.88 85 GLU A N 1
ATOM 638 C CA . GLU A 1 85 ? 9.656 -4.844 -15.102 1 93.88 85 GLU A CA 1
ATOM 639 C C . GLU A 1 85 ? 8.961 -4.523 -13.781 1 93.88 85 GLU A C 1
ATOM 641 O O . GLU A 1 85 ? 7.762 -4.238 -13.75 1 93.88 85 GLU A O 1
ATOM 646 N N . LEU A 1 86 ? 9.75 -4.652 -12.727 1 95.25 86 LEU A N 1
ATOM 647 C CA . LEU A 1 86 ? 9.266 -4.383 -11.375 1 95.25 86 LEU A CA 1
ATOM 648 C C . LEU A 1 86 ? 10.32 -3.658 -10.555 1 95.25 86 LEU A C 1
ATOM 650 O O . LEU A 1 86 ? 11.477 -4.098 -10.484 1 95.25 86 LEU A O 1
ATOM 654 N N . ILE A 1 87 ? 9.945 -2.502 -10.008 1 97.06 87 ILE A N 1
ATOM 655 C CA . ILE A 1 87 ? 10.805 -1.734 -9.109 1 97.06 87 ILE A CA 1
ATOM 656 C C . ILE A 1 87 ? 10.25 -1.811 -7.688 1 97.06 87 ILE A C 1
ATOM 658 O O . ILE A 1 87 ? 9.062 -1.587 -7.461 1 97.06 87 ILE A O 1
ATOM 662 N N . ALA A 1 88 ? 11.164 -2.129 -6.738 1 97.06 88 ALA A N 1
ATOM 663 C CA . ALA A 1 88 ? 10.727 -2.336 -5.363 1 97.06 88 ALA A CA 1
ATOM 664 C C . ALA A 1 88 ? 11.375 -1.329 -4.418 1 97.06 88 ALA A C 1
ATOM 666 O O . ALA A 1 88 ? 12.57 -1.045 -4.535 1 97.06 88 ALA A O 1
ATOM 667 N N . ALA A 1 89 ? 10.547 -0.728 -3.598 1 98.44 89 ALA A N 1
ATOM 668 C CA . ALA A 1 89 ? 11.016 0.037 -2.447 1 98.44 89 ALA A CA 1
ATOM 669 C C . ALA A 1 89 ? 11 -0.812 -1.179 1 98.44 89 ALA A C 1
ATOM 671 O O . ALA A 1 89 ? 9.93 -1.147 -0.667 1 98.44 89 ALA A O 1
ATOM 672 N N . ASN A 1 90 ? 12.133 -1.213 -0.686 1 96.44 90 ASN A N 1
ATOM 673 C CA . ASN A 1 90 ? 12.352 -1.881 0.593 1 96.44 90 ASN A CA 1
ATOM 674 C C . ASN A 1 90 ? 13.414 -1.173 1.423 1 96.44 90 ASN A C 1
ATOM 676 O O . ASN A 1 90 ? 13.93 -0.129 1.019 1 96.44 90 ASN A O 1
ATOM 680 N N . ARG A 1 91 ? 13.703 -1.729 2.58 1 93.12 91 ARG A N 1
ATOM 681 C CA . ARG A 1 91 ? 14.602 -1.021 3.492 1 93.12 91 ARG A CA 1
ATOM 682 C C . ARG A 1 91 ? 16 -0.908 2.908 1 93.12 91 ARG A C 1
ATOM 684 O O . ARG A 1 91 ? 16.781 -0.036 3.307 1 93.12 91 ARG A O 1
ATOM 691 N N . LYS A 1 92 ? 16.359 -1.761 1.996 1 91.75 92 LYS A N 1
ATOM 692 C CA . LYS A 1 92 ? 17.672 -1.684 1.369 1 91.75 92 LYS A CA 1
ATOM 693 C C . LYS A 1 92 ? 17.703 -0.621 0.274 1 91.75 92 LYS A C 1
ATOM 695 O O . LYS A 1 92 ? 18.609 0.198 0.217 1 91.75 92 LYS A O 1
ATOM 700 N N . THR A 1 93 ? 16.734 -0.601 -0.612 1 94.56 93 THR A N 1
ATOM 701 C CA . THR A 1 93 ? 16.719 0.294 -1.764 1 94.56 93 THR A CA 1
ATOM 702 C C . THR A 1 93 ? 16.219 1.68 -1.368 1 94.56 93 THR A C 1
ATOM 704 O O . THR A 1 93 ? 16.453 2.658 -2.08 1 94.56 93 THR A O 1
ATOM 707 N N . PHE A 1 94 ? 15.516 1.777 -0.277 1 97.56 94 PHE A N 1
ATOM 708 C CA . PHE A 1 94 ? 14.945 3.021 0.227 1 97.56 94 PHE A CA 1
ATOM 709 C C . PHE A 1 94 ? 15.07 3.1 1.744 1 97.56 94 PHE A C 1
ATOM 711 O O . PHE A 1 94 ? 14.109 2.846 2.467 1 97.56 94 PHE A O 1
ATOM 718 N N . PRO A 1 95 ? 16.109 3.566 2.262 1 94.56 95 PRO A N 1
ATOM 719 C CA . PRO A 1 95 ? 16.438 3.502 3.688 1 94.56 95 PRO A CA 1
ATOM 720 C C . PRO A 1 95 ? 15.406 4.199 4.566 1 94.56 95 PRO A C 1
ATOM 722 O O . PRO A 1 95 ? 15.25 3.846 5.738 1 94.56 95 PRO A O 1
ATOM 725 N N . ALA A 1 96 ? 14.68 5.082 4.016 1 96.56 96 ALA A N 1
ATOM 726 C CA . ALA A 1 96 ? 13.664 5.793 4.789 1 96.56 96 ALA A CA 1
ATOM 727 C C . ALA A 1 96 ? 12.578 4.84 5.281 1 96.56 96 ALA A C 1
ATOM 729 O O . ALA A 1 96 ? 11.773 5.191 6.148 1 96.56 96 ALA A O 1
ATOM 730 N N . LEU A 1 97 ? 12.547 3.623 4.785 1 96.94 97 LEU A N 1
ATOM 731 C CA . LEU A 1 97 ? 11.531 2.662 5.191 1 96.94 97 LEU A CA 1
ATOM 732 C C . LEU A 1 97 ? 11.969 1.898 6.438 1 96.94 97 LEU A C 1
ATOM 734 O O . LEU A 1 97 ? 11.172 1.18 7.043 1 96.94 97 LEU A O 1
ATOM 738 N N . VAL A 1 98 ? 13.227 2.076 6.836 1 92.69 98 VAL A N 1
ATOM 739 C CA . VAL A 1 98 ? 13.703 1.361 8.016 1 92.69 98 VAL A CA 1
ATOM 740 C C . VAL A 1 98 ? 12.805 1.688 9.211 1 92.69 98 VAL A C 1
ATOM 742 O O . VAL A 1 98 ? 12.523 2.857 9.477 1 92.69 98 VAL A O 1
ATOM 745 N N . SER A 1 99 ? 12.266 0.659 9.812 1 90.19 99 SER A N 1
ATOM 746 C CA . SER A 1 99 ? 11.484 0.693 11.047 1 90.19 99 SER A CA 1
ATOM 747 C C . SER A 1 99 ? 10.031 1.065 10.758 1 90.19 99 SER A C 1
ATOM 749 O O . SER A 1 99 ? 9.227 1.201 11.688 1 90.19 99 SER A O 1
ATOM 751 N N . THR A 1 100 ? 9.625 1.233 9.508 1 94.31 100 THR A N 1
ATOM 752 C CA . THR A 1 100 ? 8.234 1.552 9.195 1 94.31 100 THR A CA 1
ATOM 753 C C . THR A 1 100 ? 7.387 0.285 9.156 1 94.31 100 THR A C 1
ATOM 755 O O . THR A 1 100 ? 6.164 0.348 9.281 1 94.31 100 THR A O 1
ATOM 758 N N . GLY A 1 101 ? 8.039 -0.842 8.797 1 96.69 101 GLY A N 1
ATOM 759 C CA . GLY A 1 101 ? 7.305 -2.082 8.602 1 96.69 101 GLY A CA 1
ATOM 760 C C . GLY A 1 101 ? 6.516 -2.109 7.309 1 96.69 101 GLY A C 1
ATOM 761 O O . GLY A 1 101 ? 5.543 -2.857 7.18 1 96.69 101 GLY A O 1
ATOM 762 N N . ALA A 1 102 ? 6.906 -1.324 6.387 1 98.44 102 ALA A N 1
ATOM 763 C CA . ALA A 1 102 ? 6.141 -1.231 5.145 1 98.44 102 ALA A CA 1
ATOM 764 C C . ALA A 1 102 ? 7.066 -1.235 3.93 1 98.44 102 ALA A C 1
ATOM 766 O O . ALA A 1 102 ? 8.219 -0.809 4.02 1 98.44 102 ALA A O 1
ATOM 767 N N . GLY A 1 103 ? 6.633 -1.779 2.807 1 98.5 103 GLY A N 1
ATOM 768 C CA . GLY A 1 103 ? 7.289 -1.744 1.508 1 98.5 103 GLY A CA 1
ATOM 769 C C . GLY A 1 103 ? 6.316 -1.577 0.354 1 98.5 103 GLY A C 1
ATOM 770 O O . GLY A 1 103 ? 5.102 -1.61 0.551 1 98.5 103 GLY A O 1
ATOM 771 N N . MET A 1 104 ? 6.828 -1.329 -0.755 1 98.81 104 MET A N 1
ATOM 772 C CA . MET A 1 104 ? 5.996 -1.108 -1.934 1 98.81 104 MET A CA 1
ATOM 773 C C . MET A 1 104 ? 6.738 -1.49 -3.207 1 98.81 104 MET A C 1
ATOM 775 O O . MET A 1 104 ? 7.973 -1.516 -3.227 1 98.81 104 MET A O 1
ATOM 779 N N . ALA A 1 105 ? 6.027 -1.835 -4.227 1 98.62 105 ALA A N 1
ATOM 780 C CA . ALA A 1 105 ? 6.586 -2.088 -5.551 1 98.62 105 ALA A CA 1
ATOM 781 C C . ALA A 1 105 ? 5.641 -1.611 -6.648 1 98.62 105 ALA A C 1
ATOM 783 O O . ALA A 1 105 ? 4.426 -1.544 -6.441 1 98.62 105 ALA A O 1
ATOM 784 N N . VAL A 1 106 ? 6.223 -1.228 -7.727 1 98.62 106 VAL A N 1
ATOM 785 C CA . VAL A 1 106 ? 5.453 -0.929 -8.93 1 98.62 106 VAL A CA 1
ATOM 786 C C . VAL A 1 106 ? 5.859 -1.881 -10.055 1 98.62 106 VAL A C 1
ATOM 788 O O . VAL A 1 106 ? 7.043 -1.994 -10.375 1 98.62 106 VAL A O 1
ATOM 791 N N . GLY A 1 107 ? 4.875 -2.584 -10.57 1 97.62 107 GLY A N 1
ATOM 792 C CA . GLY A 1 107 ? 5.098 -3.471 -11.703 1 97.62 107 GLY A CA 1
ATOM 793 C C . GLY A 1 107 ? 4.52 -2.939 -13 1 97.62 107 GLY A C 1
ATOM 794 O O . GLY A 1 107 ? 3.404 -2.416 -13.023 1 97.62 107 GLY A O 1
ATOM 795 N N . ARG A 1 108 ? 5.234 -3.008 -14.008 1 97.5 108 ARG A N 1
ATOM 796 C CA . ARG A 1 108 ? 4.801 -2.73 -15.367 1 97.5 108 ARG A CA 1
ATOM 797 C C . ARG A 1 108 ? 4.832 -3.994 -16.219 1 97.5 108 ARG A C 1
ATOM 799 O O . ARG A 1 108 ? 5.902 -4.512 -16.531 1 97.5 108 ARG A O 1
ATOM 806 N N . VAL A 1 109 ? 3.674 -4.438 -16.547 1 96.19 109 VAL A N 1
ATOM 807 C CA . VAL A 1 109 ? 3.533 -5.707 -17.25 1 96.19 109 VAL A CA 1
ATOM 808 C C . VAL A 1 109 ? 3.182 -5.453 -18.719 1 96.19 109 VAL A C 1
ATOM 810 O O . VAL A 1 109 ? 2.158 -4.832 -19.016 1 96.19 109 VAL A O 1
ATOM 813 N N . LYS A 1 110 ? 3.986 -5.922 -19.594 1 95.5 110 LYS A N 1
ATOM 814 C CA . LYS A 1 110 ? 3.783 -5.754 -21.031 1 95.5 110 LYS A CA 1
ATOM 815 C C . LYS A 1 110 ? 2.635 -6.625 -21.531 1 95.5 110 LYS A C 1
ATOM 817 O O . LYS A 1 110 ? 2.123 -7.469 -20.797 1 95.5 110 LYS A O 1
ATOM 822 N N . PRO A 1 111 ? 2.256 -6.344 -22.797 1 96 111 PRO A N 1
ATOM 823 C CA . PRO A 1 111 ? 1.222 -7.199 -23.391 1 96 111 PRO A CA 1
ATOM 824 C C . PRO A 1 111 ? 1.555 -8.688 -23.281 1 96 111 PRO A C 1
ATOM 826 O O . PRO A 1 111 ? 2.66 -9.102 -23.641 1 96 111 PRO A O 1
ATOM 829 N N . CYS A 1 112 ? 0.616 -9.422 -22.75 1 94.12 112 CYS A N 1
ATOM 830 C CA . CYS A 1 112 ? 0.701 -10.875 -22.609 1 94.12 112 CYS A CA 1
ATOM 831 C C . CYS A 1 112 ? 1.797 -11.266 -21.625 1 94.12 112 CYS A C 1
ATOM 833 O O . CYS A 1 112 ? 2.221 -12.422 -21.594 1 94.12 112 CYS A O 1
ATOM 835 N N . GLY A 1 113 ? 2.238 -10.289 -20.859 1 93.62 113 GLY A N 1
ATOM 836 C CA . GLY A 1 113 ? 3.197 -10.594 -19.812 1 93.62 113 GLY A CA 1
ATOM 837 C C . GLY A 1 113 ? 2.561 -11.211 -18.578 1 93.62 113 GLY A C 1
ATOM 838 O O . GLY A 1 113 ? 1.355 -11.07 -18.359 1 93.62 113 GLY A O 1
ATOM 839 N N . MET A 1 114 ? 3.451 -11.867 -17.781 1 92.81 114 MET A N 1
ATOM 840 C CA . MET A 1 114 ? 2.986 -12.5 -16.562 1 92.81 114 MET A CA 1
ATOM 841 C C . MET A 1 114 ? 4.043 -12.406 -15.461 1 92.81 114 MET A C 1
ATOM 843 O O . MET A 1 114 ? 5.207 -12.75 -15.688 1 92.81 114 MET A O 1
ATOM 847 N N . ASN A 1 115 ? 3.633 -11.812 -14.328 1 94.5 115 ASN A N 1
ATOM 848 C CA . ASN A 1 115 ? 4.43 -12.047 -13.133 1 94.5 115 ASN A CA 1
ATOM 849 C C . ASN A 1 115 ? 4.25 -13.461 -12.602 1 94.5 115 ASN A C 1
ATOM 851 O O . ASN A 1 115 ? 3.184 -13.805 -12.086 1 94.5 115 ASN A O 1
ATOM 855 N N . THR A 1 116 ? 5.242 -14.227 -12.727 1 92.69 116 THR A N 1
ATOM 856 C CA . THR A 1 116 ? 5.129 -15.672 -12.547 1 92.69 116 THR A CA 1
ATOM 857 C C . THR A 1 116 ? 4.766 -16.016 -11.102 1 92.69 116 THR A C 1
ATOM 859 O O . THR A 1 116 ? 4.773 -15.141 -10.234 1 92.69 116 THR A O 1
ATOM 862 N N . LEU A 1 117 ? 4.414 -17.281 -10.938 1 94.81 117 LEU A N 1
ATOM 863 C CA . LEU A 1 117 ? 4.023 -17.766 -9.617 1 94.81 117 LEU A CA 1
ATOM 864 C C . LEU A 1 117 ? 5.098 -17.453 -8.586 1 94.81 117 LEU A C 1
ATOM 866 O O . LEU A 1 117 ? 6.258 -17.828 -8.75 1 94.81 117 LEU A O 1
ATOM 870 N N . HIS A 1 118 ? 4.688 -16.75 -7.531 1 96.94 118 HIS A N 1
ATOM 871 C CA . HIS A 1 118 ? 5.633 -16.391 -6.48 1 96.94 118 HIS A CA 1
ATOM 872 C C . HIS A 1 118 ? 4.93 -16.219 -5.141 1 96.94 118 HIS A C 1
ATOM 874 O O . HIS A 1 118 ? 3.701 -16.297 -5.066 1 96.94 118 HIS A O 1
ATOM 880 N N . VAL A 1 119 ? 5.73 -16.094 -4.105 1 96.69 119 VAL A N 1
ATOM 881 C CA . VAL A 1 119 ? 5.25 -15.867 -2.748 1 96.69 119 VAL A CA 1
ATOM 882 C C . VAL A 1 119 ? 6.043 -14.727 -2.107 1 96.69 119 VAL A C 1
ATOM 884 O O . VAL A 1 119 ? 7.141 -14.398 -2.557 1 96.69 119 VAL A O 1
ATOM 887 N N . HIS A 1 120 ? 5.449 -14.094 -1.179 1 98.06 120 HIS A N 1
ATOM 888 C CA . HIS A 1 120 ? 6.145 -13.211 -0.253 1 98.06 120 HIS A CA 1
ATOM 889 C C . HIS A 1 120 ? 6.211 -13.82 1.145 1 98.06 120 HIS A C 1
ATOM 891 O O . HIS A 1 120 ? 5.211 -13.852 1.861 1 98.06 120 HIS A O 1
ATOM 897 N N . PRO A 1 121 ? 7.438 -14.258 1.577 1 95.88 121 PRO A N 1
ATOM 898 C CA . PRO A 1 121 ? 7.547 -15.031 2.816 1 95.88 121 PRO A CA 1
ATOM 899 C C . PRO A 1 121 ? 7.312 -14.188 4.062 1 95.88 121 PRO A C 1
ATOM 901 O O . PRO A 1 121 ? 7.008 -14.727 5.133 1 95.88 121 PRO A O 1
ATOM 904 N N . ARG A 1 122 ? 7.34 -12.867 3.998 1 95.62 122 ARG A N 1
ATOM 905 C CA . ARG A 1 122 ? 7.309 -12.07 5.223 1 95.62 122 ARG A CA 1
ATOM 906 C C . ARG A 1 122 ? 6.25 -10.977 5.141 1 95.62 122 ARG A C 1
ATOM 908 O O . ARG A 1 122 ? 6.324 -9.977 5.859 1 95.62 122 ARG A O 1
ATOM 915 N N . SER A 1 123 ? 5.34 -11.18 4.188 1 97.75 123 SER A N 1
ATOM 916 C CA . SER A 1 123 ? 4.383 -10.086 4.098 1 97.75 123 SER A CA 1
ATOM 917 C C . SER A 1 123 ? 3.127 -10.516 3.342 1 97.75 123 SER A C 1
ATOM 919 O O . SER A 1 123 ? 3.188 -11.375 2.463 1 97.75 123 SER A O 1
ATOM 921 N N . VAL A 1 124 ? 2.029 -9.844 3.709 1 97.94 124 VAL A N 1
ATOM 922 C CA . VAL A 1 124 ? 0.866 -9.727 2.836 1 97.94 124 VAL A CA 1
ATOM 923 C C . VAL A 1 124 ? 1.168 -8.758 1.696 1 97.94 124 VAL A C 1
ATOM 925 O O . VAL A 1 124 ? 2.082 -7.938 1.799 1 97.94 124 VAL A O 1
ATOM 928 N N . GLU A 1 125 ? 0.459 -8.883 0.605 1 98.69 125 GLU A N 1
ATOM 929 C CA . GLU A 1 125 ? 0.502 -7.949 -0.514 1 98.69 125 GLU A CA 1
ATOM 930 C C . GLU A 1 125 ? -0.893 -7.434 -0.856 1 98.69 125 GLU A C 1
ATOM 932 O O . GLU A 1 125 ? -1.816 -8.219 -1.07 1 98.69 125 GLU A O 1
ATOM 937 N N . LEU A 1 126 ? -1.146 -6.133 -0.779 1 98.88 126 LEU A N 1
ATOM 938 C CA . LEU A 1 126 ? -2.293 -5.523 -1.439 1 98.88 126 LEU A CA 1
ATOM 939 C C . LEU A 1 126 ? -1.905 -4.977 -2.809 1 98.88 126 LEU A C 1
ATOM 941 O O . LEU A 1 126 ? -1.044 -4.098 -2.91 1 98.88 126 LEU A O 1
ATOM 945 N N . GLN A 1 127 ? -2.516 -5.512 -3.805 1 98.88 127 GLN A N 1
ATOM 946 C CA . GLN A 1 127 ? -2.17 -5.102 -5.16 1 98.88 127 GLN A CA 1
ATOM 947 C C . GLN A 1 127 ? -3.326 -4.355 -5.824 1 98.88 127 GLN A C 1
ATOM 949 O O . GLN A 1 127 ? -4.453 -4.859 -5.867 1 98.88 127 GLN A O 1
ATOM 954 N N . ILE A 1 128 ? -3.088 -3.17 -6.328 1 98.88 128 ILE A N 1
ATOM 955 C CA . ILE A 1 128 ? -4.066 -2.354 -7.039 1 98.88 128 ILE A CA 1
ATOM 956 C C . ILE A 1 128 ? -3.578 -2.082 -8.461 1 98.88 128 ILE A C 1
ATOM 958 O O . ILE A 1 128 ? -2.402 -1.771 -8.672 1 98.88 128 ILE A O 1
ATOM 962 N N . VAL A 1 129 ? -4.484 -2.264 -9.422 1 98.88 129 VAL A N 1
ATOM 963 C CA . VAL A 1 129 ? -4.168 -1.906 -10.805 1 98.88 129 VAL A CA 1
ATOM 964 C C . VAL A 1 129 ? -4.418 -0.416 -11.023 1 98.88 129 VAL A C 1
ATOM 966 O O . VAL A 1 129 ? -5.457 0.111 -10.617 1 98.88 129 VAL A O 1
ATOM 969 N N . THR A 1 130 ? -3.434 0.269 -11.625 1 98.81 130 THR A N 1
ATOM 970 C CA . THR A 1 130 ? -3.615 1.697 -11.852 1 98.81 130 THR A CA 1
ATOM 971 C C . THR A 1 130 ? -3.754 1.99 -13.344 1 98.81 130 THR A C 1
ATOM 973 O O . THR A 1 130 ? -4.211 3.066 -13.734 1 98.81 130 THR A O 1
ATOM 976 N N . GLU A 1 131 ? -3.32 1.161 -14.188 1 98.56 131 GLU A N 1
ATOM 977 C CA . GLU A 1 131 ? -3.473 1.229 -15.641 1 98.56 131 GLU A CA 1
ATOM 978 C C . GLU A 1 131 ? -3.641 -0.163 -16.25 1 98.56 131 GLU A C 1
ATOM 980 O O . GLU A 1 131 ? -2.973 -1.111 -15.828 1 98.56 131 GLU A O 1
ATOM 985 N N . GLY A 1 132 ? -4.559 -0.326 -17.25 1 98.38 132 GLY A N 1
ATOM 986 C CA . GLY A 1 132 ? -4.762 -1.599 -17.922 1 98.38 132 GLY A CA 1
ATOM 987 C C . GLY A 1 132 ? -5.582 -2.582 -17.109 1 98.38 132 GLY A C 1
ATOM 988 O O . GLY A 1 132 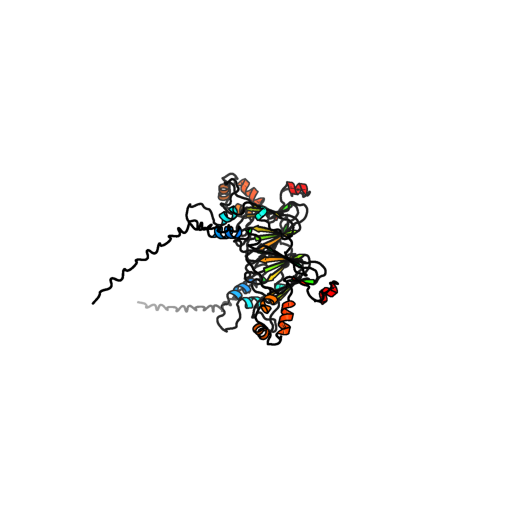? -6.488 -2.182 -16.375 1 98.38 132 GLY A O 1
ATOM 989 N N . ARG A 1 133 ? -5.332 -3.844 -17.422 1 98.19 133 ARG A N 1
ATOM 990 C CA . ARG A 1 133 ? -6.09 -4.93 -16.812 1 98.19 133 ARG A CA 1
ATOM 991 C C . ARG A 1 133 ? -5.184 -6.105 -16.469 1 98.19 133 ARG A C 1
ATOM 993 O O . ARG A 1 133 ? -4.246 -6.414 -17.203 1 98.19 133 ARG A O 1
ATOM 1000 N N . LEU A 1 134 ? -5.492 -6.715 -15.305 1 98.5 134 LEU A N 1
ATOM 1001 C CA . LEU A 1 134 ? -4.75 -7.91 -14.906 1 98.5 134 LEU A CA 1
ATOM 1002 C C . LEU A 1 134 ? -5.703 -9.008 -14.445 1 98.5 134 LEU A C 1
ATOM 1004 O O . LEU A 1 134 ? -6.711 -8.727 -13.789 1 98.5 134 LEU A O 1
ATOM 1008 N N . ILE A 1 135 ? -5.418 -10.18 -14.758 1 98.12 135 ILE A N 1
ATOM 1009 C CA . ILE A 1 135 ? -6.012 -11.375 -14.156 1 98.12 135 ILE A CA 1
ATOM 1010 C C . ILE A 1 135 ? -5.055 -11.953 -13.117 1 98.12 135 ILE A C 1
ATOM 1012 O O . ILE A 1 135 ? -3.885 -12.211 -13.414 1 98.12 135 ILE A O 1
ATOM 1016 N N . THR A 1 136 ? -5.578 -12.133 -11.898 1 98.56 136 THR A N 1
ATOM 1017 C CA . THR A 1 136 ? -4.734 -12.695 -10.844 1 98.56 136 THR A CA 1
ATOM 1018 C C . THR A 1 136 ? -5.273 -14.047 -10.383 1 98.56 136 THR A C 1
ATOM 1020 O O . THR A 1 136 ? -6.473 -14.305 -10.484 1 98.56 136 THR A O 1
ATOM 1023 N N . GLU A 1 137 ? -4.426 -14.883 -9.945 1 97.81 137 GLU A N 1
ATOM 1024 C CA . GLU A 1 137 ? -4.754 -16.156 -9.305 1 97.81 137 GLU A CA 1
ATOM 1025 C C . GLU A 1 137 ? -3.947 -16.359 -8.031 1 97.81 137 GLU A C 1
ATOM 1027 O O . GLU A 1 137 ? -2.764 -16.016 -7.977 1 97.81 137 GLU A O 1
ATOM 1032 N N . MET A 1 138 ? -4.598 -16.891 -7.023 1 98.25 138 MET A N 1
ATOM 1033 C CA . MET A 1 138 ? -3.955 -17.125 -5.734 1 98.25 138 MET A CA 1
ATOM 1034 C C . MET A 1 138 ? -4.34 -18.484 -5.164 1 98.25 138 MET A C 1
ATOM 1036 O O . MET A 1 138 ? -5.516 -18.859 -5.176 1 98.25 138 MET A O 1
ATOM 1040 N N . ALA A 1 139 ? -3.402 -19.219 -4.766 1 96.56 139 ALA A N 1
ATOM 1041 C CA . ALA A 1 139 ? -3.566 -20.391 -3.912 1 96.56 139 ALA A CA 1
ATOM 1042 C C . ALA A 1 139 ? -3.17 -20.078 -2.473 1 96.56 139 ALA A C 1
ATOM 1044 O O . ALA A 1 139 ? -1.981 -19.969 -2.16 1 96.56 139 ALA A O 1
ATOM 1045 N N . PRO A 1 140 ? -4.113 -20 -1.573 1 94.69 140 PRO A N 1
ATOM 1046 C CA . PRO A 1 140 ? -3.803 -19.516 -0.229 1 94.69 140 PRO A CA 1
ATOM 1047 C C . PRO A 1 140 ? -2.932 -20.484 0.568 1 94.69 140 PRO A C 1
ATOM 1049 O O . PRO A 1 140 ? -1.758 -20.188 0.817 1 94.69 140 PRO A O 1
ATOM 1052 N N . GLU A 1 141 ? -3.441 -21.609 0.998 1 91.56 141 GLU A N 1
ATOM 1053 C CA . GLU A 1 141 ? -2.73 -22.625 1.779 1 91.56 141 GLU A CA 1
ATOM 1054 C C . GLU A 1 141 ? -3.441 -23.969 1.72 1 91.56 141 GLU A C 1
ATOM 1056 O O . GLU A 1 141 ? -4.504 -24.094 1.107 1 91.56 141 GLU A O 1
ATOM 1061 N N . ASN A 1 142 ? -2.762 -24.906 2.293 1 88.12 142 ASN A N 1
ATOM 1062 C CA . ASN A 1 142 ? -3.396 -26.219 2.404 1 88.12 142 ASN A CA 1
ATOM 1063 C C . ASN A 1 142 ? -4.719 -26.141 3.158 1 88.12 142 ASN A C 1
ATOM 1065 O O . ASN A 1 142 ? -4.879 -25.312 4.059 1 88.12 142 ASN A O 1
ATOM 1069 N N . GLY A 1 143 ? -5.684 -26.922 2.727 1 87.06 143 GLY A N 1
ATOM 1070 C CA . GLY A 1 143 ? -6.965 -26.984 3.414 1 87.06 143 GLY A CA 1
ATOM 1071 C C . GLY A 1 143 ? -8 -26.047 2.838 1 87.06 143 GLY A C 1
ATOM 1072 O O . GLY A 1 143 ? -9.188 -26.125 3.17 1 87.06 143 GLY A O 1
ATOM 1073 N N . VAL A 1 144 ? -7.512 -25.109 2.109 1 92.12 144 VAL A N 1
ATOM 1074 C CA . VAL A 1 144 ? -8.453 -24.266 1.383 1 92.12 144 VAL A CA 1
ATOM 1075 C C . VAL A 1 144 ? -8.883 -24.953 0.095 1 92.12 144 VAL A C 1
ATOM 1077 O O . VAL A 1 144 ? -8.117 -25.016 -0.872 1 92.12 144 VAL A O 1
ATOM 1080 N N . LEU A 1 145 ? -10.125 -25.438 0.098 1 89.94 145 LEU A N 1
ATOM 1081 C CA . LEU A 1 145 ? -10.578 -26.328 -0.96 1 89.94 145 LEU A CA 1
ATOM 1082 C C . LEU A 1 145 ? -11.727 -25.703 -1.743 1 89.94 145 LEU A C 1
ATOM 1084 O O . LEU A 1 145 ? -12.445 -24.844 -1.225 1 89.94 145 LEU A O 1
ATOM 1088 N N . ALA A 1 146 ? -11.844 -26.125 -2.982 1 90.62 146 ALA A N 1
ATOM 1089 C CA . ALA A 1 146 ? -12.969 -25.734 -3.828 1 90.62 146 ALA A CA 1
ATOM 1090 C C . ALA A 1 146 ? -14.273 -26.344 -3.328 1 90.62 146 ALA A C 1
ATOM 1092 O O . ALA A 1 146 ? -14.297 -27.016 -2.291 1 90.62 146 ALA A O 1
ATOM 1093 N N . ALA A 1 147 ? -15.32 -26.047 -4.016 1 87.44 147 ALA A N 1
ATOM 1094 C CA . ALA A 1 147 ? -16.656 -26.453 -3.604 1 87.44 147 ALA A CA 1
ATOM 1095 C C . ALA A 1 147 ? -16.766 -27.984 -3.545 1 87.44 147 ALA A C 1
ATOM 1097 O O . ALA A 1 147 ? -17.547 -28.531 -2.76 1 87.44 147 ALA A O 1
ATOM 1098 N N . ASP A 1 148 ? -15.938 -28.672 -4.293 1 89 148 ASP A N 1
ATOM 1099 C CA . ASP A 1 148 ? -15.984 -30.125 -4.328 1 89 148 ASP A CA 1
ATOM 1100 C C . ASP A 1 148 ? -15.336 -30.734 -3.086 1 89 148 ASP A C 1
ATOM 1102 O O . ASP A 1 148 ? -15.406 -31.938 -2.867 1 89 148 ASP A O 1
ATOM 1106 N N . GLY A 1 149 ? -14.672 -29.875 -2.301 1 86.94 149 GLY A N 1
ATOM 1107 C CA . GLY A 1 149 ? -14.055 -30.328 -1.06 1 86.94 149 GLY A CA 1
ATOM 1108 C C . GLY A 1 149 ? -12.797 -31.141 -1.275 1 86.94 149 GLY A C 1
ATOM 1109 O O . GLY A 1 149 ? -12.227 -31.688 -0.324 1 86.94 149 GLY A O 1
ATOM 1110 N N . LYS A 1 150 ? -12.289 -31.312 -2.449 1 89.38 150 LYS A N 1
ATOM 1111 C CA . LYS A 1 150 ? -11.164 -32.188 -2.768 1 89.38 150 LYS A CA 1
ATOM 1112 C C . LYS A 1 150 ? -10.047 -31.391 -3.455 1 89.38 150 LYS A C 1
ATOM 1114 O O . LYS A 1 150 ? -8.867 -31.547 -3.107 1 89.38 150 LYS A O 1
ATOM 1119 N N . THR A 1 151 ? -10.438 -30.531 -4.328 1 92.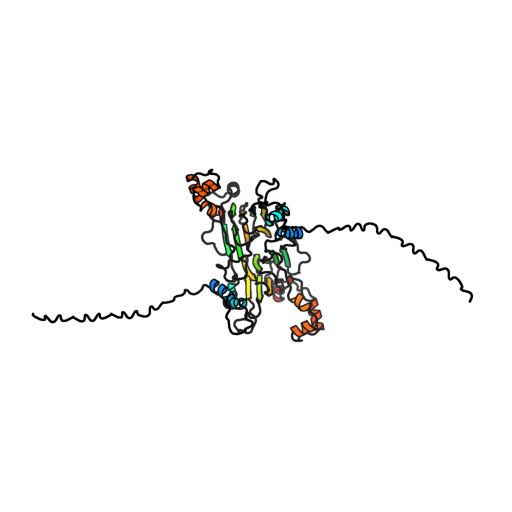56 151 THR A N 1
ATOM 1120 C CA . THR A 1 151 ? -9.445 -29.812 -5.109 1 92.56 151 THR A CA 1
ATOM 1121 C C . THR A 1 151 ? -9.07 -28.5 -4.43 1 92.56 151 THR A C 1
ATOM 1123 O O . THR A 1 151 ? -9.883 -27.906 -3.711 1 92.56 151 THR A O 1
ATOM 1126 N N . ARG A 1 152 ? -7.785 -28.141 -4.625 1 92.62 152 ARG A N 1
ATOM 1127 C CA . ARG A 1 152 ? -7.336 -26.859 -4.09 1 92.62 152 ARG A CA 1
ATOM 1128 C C . ARG A 1 152 ? -8.133 -25.703 -4.691 1 92.62 152 ARG A C 1
ATOM 1130 O O . ARG A 1 152 ? -8.391 -25.688 -5.898 1 92.62 152 ARG A O 1
ATOM 1137 N N . ARG A 1 153 ? -8.5 -24.781 -3.854 1 94.5 153 ARG A N 1
ATOM 1138 C CA . ARG A 1 153 ? -9.188 -23.578 -4.332 1 94.5 153 ARG A CA 1
ATOM 1139 C C . ARG A 1 153 ? -8.195 -22.562 -4.895 1 94.5 153 ARG A C 1
ATOM 1141 O O . ARG A 1 153 ? -7.184 -22.266 -4.262 1 94.5 153 ARG A O 1
ATOM 1148 N N . ILE A 1 154 ? -8.398 -22.125 -6.078 1 97.06 154 ILE A N 1
ATOM 1149 C CA . ILE A 1 154 ? -7.703 -21 -6.68 1 97.06 154 ILE A CA 1
ATOM 1150 C C . ILE A 1 154 ? -8.633 -19.781 -6.727 1 97.06 154 ILE A C 1
ATOM 1152 O O . ILE A 1 154 ? -9.727 -19.859 -7.281 1 97.06 154 ILE A O 1
ATOM 1156 N N . ILE A 1 155 ? -8.25 -18.75 -6.07 1 97.12 155 ILE A N 1
ATOM 1157 C CA . ILE A 1 155 ? -9 -17.5 -6.141 1 97.12 155 ILE A CA 1
ATOM 1158 C C . ILE A 1 155 ? -8.57 -16.703 -7.371 1 97.12 155 ILE A C 1
ATOM 1160 O O . ILE A 1 155 ? -7.402 -16.312 -7.492 1 97.12 155 ILE A O 1
ATOM 1164 N N . ARG A 1 156 ? -9.43 -16.469 -8.25 1 97.75 156 ARG A N 1
ATOM 1165 C CA . ARG A 1 156 ? -9.18 -15.766 -9.5 1 97.75 156 ARG A CA 1
ATOM 1166 C C . ARG A 1 156 ? -9.891 -14.422 -9.523 1 97.75 156 ARG A C 1
ATOM 1168 O O . ARG A 1 156 ? -11.094 -14.344 -9.242 1 97.75 156 ARG A O 1
ATOM 1175 N N . THR A 1 157 ? -9.133 -13.375 -9.836 1 98.5 157 THR A N 1
ATOM 1176 C CA . THR A 1 157 ? -9.734 -12.047 -9.922 1 98.5 157 THR A CA 1
ATOM 1177 C C . THR A 1 157 ? -9.344 -11.359 -11.227 1 98.5 157 THR A C 1
ATOM 1179 O O . THR A 1 157 ? -8.344 -11.711 -11.844 1 98.5 157 THR A O 1
ATOM 1182 N N . GLU A 1 158 ? -10.195 -10.508 -11.656 1 98.44 158 GLU A N 1
ATOM 1183 C CA . GLU A 1 158 ? -9.93 -9.57 -12.75 1 98.44 158 GLU A CA 1
ATOM 1184 C C . GLU A 1 158 ? -9.961 -8.133 -12.258 1 98.44 158 GLU A C 1
ATOM 1186 O O . GLU A 1 158 ? -10.953 -7.684 -11.68 1 98.44 158 GLU A O 1
ATOM 1191 N N . LEU A 1 159 ? -8.898 -7.449 -12.5 1 98.75 159 LEU A N 1
ATOM 1192 C CA . LEU A 1 159 ? -8.758 -6.117 -11.93 1 98.75 159 LEU A CA 1
ATOM 1193 C C . LEU A 1 159 ? -8.586 -5.07 -13.023 1 98.75 159 LEU A C 1
ATOM 1195 O O . LEU A 1 159 ? -7.727 -5.215 -13.898 1 98.75 159 LEU A O 1
ATOM 1199 N N . SER A 1 160 ? -9.398 -4.094 -12.977 1 98.38 160 SER A N 1
ATOM 1200 C CA . SER A 1 160 ? -9.258 -2.871 -13.758 1 98.38 160 SER A CA 1
ATOM 1201 C C . SER A 1 160 ? -8.719 -1.729 -12.906 1 98.38 160 SER A C 1
ATOM 1203 O O . SER A 1 160 ? -8.477 -1.9 -11.711 1 98.38 160 SER A O 1
ATOM 1205 N N . PRO A 1 161 ? -8.438 -0.536 -13.531 1 98.75 161 PRO A N 1
ATOM 1206 C CA . PRO A 1 161 ? -7.797 0.537 -12.773 1 98.75 161 PRO A CA 1
ATOM 1207 C C . PRO A 1 161 ? -8.555 0.886 -11.492 1 98.75 161 PRO A C 1
ATOM 1209 O O . PRO A 1 161 ? -9.766 1.096 -11.523 1 98.75 161 PRO A O 1
ATOM 1212 N N . TYR A 1 162 ? -7.781 0.832 -10.359 1 98.75 162 TYR A N 1
ATOM 1213 C CA . TYR A 1 162 ? -8.18 1.19 -9 1 98.75 162 TYR A CA 1
ATOM 1214 C C . TYR A 1 162 ? -9.094 0.127 -8.406 1 98.75 162 TYR A C 1
ATOM 1216 O O . TYR A 1 162 ? -9.969 0.44 -7.598 1 98.75 162 TYR A O 1
ATOM 1224 N N . MET A 1 163 ? -8.984 -1.06 -8.914 1 98.81 163 MET A N 1
ATOM 1225 C CA . MET A 1 163 ? -9.43 -2.258 -8.211 1 98.81 163 MET A CA 1
ATOM 1226 C C . MET A 1 163 ? -8.25 -2.967 -7.547 1 98.81 163 MET A C 1
ATOM 1228 O O . MET A 1 163 ? -7.148 -2.998 -8.102 1 98.81 163 MET A O 1
ATOM 1232 N N . MET A 1 164 ? -8.531 -3.51 -6.371 1 98.88 164 MET A N 1
ATOM 1233 C CA . MET A 1 164 ? -7.461 -4.078 -5.562 1 98.88 164 MET A CA 1
ATOM 1234 C C . MET A 1 164 ? -7.82 -5.484 -5.094 1 98.88 164 MET A C 1
ATOM 1236 O O . MET A 1 164 ? -8.992 -5.785 -4.855 1 98.88 164 MET A O 1
ATOM 1240 N N . THR A 1 165 ? -6.848 -6.355 -4.93 1 98.88 165 THR A N 1
ATOM 1241 C CA . THR A 1 165 ? -6.973 -7.676 -4.328 1 98.88 165 THR A CA 1
ATOM 1242 C C . THR A 1 165 ? -5.871 -7.91 -3.299 1 98.88 165 THR A C 1
ATOM 1244 O O . THR A 1 165 ? -4.766 -7.383 -3.439 1 98.88 165 THR A O 1
ATOM 1247 N N . PRO A 1 166 ? -6.172 -8.633 -2.27 1 98.69 166 PRO A N 1
ATOM 1248 C CA . PRO A 1 166 ? -5.125 -9.047 -1.332 1 98.69 166 PRO A CA 1
ATOM 1249 C C . PRO A 1 166 ? -4.512 -10.398 -1.69 1 98.69 166 PRO A C 1
ATOM 1251 O O . PRO A 1 166 ? -5.215 -11.289 -2.168 1 98.69 166 PRO A O 1
ATOM 1254 N N . PHE A 1 167 ? -3.223 -10.523 -1.516 1 98.62 167 PHE A N 1
ATOM 1255 C CA . PHE A 1 167 ? -2.51 -11.797 -1.443 1 98.62 167 PHE A CA 1
ATOM 1256 C C . PHE A 1 167 ? -1.977 -12.039 -0.037 1 98.62 167 PHE A C 1
ATOM 1258 O O . PHE A 1 167 ? -1.156 -11.266 0.463 1 98.62 167 PHE A O 1
ATOM 1265 N N . TYR A 1 168 ? -2.439 -13.148 0.558 1 97.25 168 TYR A N 1
ATOM 1266 C CA . TYR A 1 168 ? -2.072 -13.438 1.938 1 97.25 168 TYR A CA 1
ATOM 1267 C C . TYR A 1 168 ? -0.625 -13.906 2.029 1 97.25 168 TYR A C 1
ATOM 1269 O O . TYR A 1 168 ? -0.092 -14.484 1.079 1 97.25 168 TYR A O 1
ATOM 1277 N N . GLN A 1 169 ? -0.013 -13.586 3.164 1 96.44 169 GLN A N 1
ATOM 1278 C CA . GLN A 1 169 ? 1.381 -13.977 3.346 1 96.44 169 GLN A CA 1
ATOM 1279 C C . GLN A 1 169 ? 1.568 -15.469 3.082 1 96.44 169 GLN A C 1
ATOM 1281 O O . GLN A 1 169 ? 0.843 -16.297 3.635 1 96.44 169 GLN A O 1
ATOM 1286 N N . GLY A 1 170 ? 2.508 -15.75 2.186 1 95.25 170 GLY A N 1
ATOM 1287 C CA . GLY A 1 170 ? 2.854 -17.141 1.903 1 95.25 170 GLY A CA 1
ATOM 1288 C C . GLY A 1 170 ? 1.993 -17.75 0.82 1 95.25 170 GLY A C 1
ATOM 1289 O O . GLY A 1 170 ? 2.238 -18.891 0.399 1 95.25 170 GLY A O 1
ATOM 1290 N N . SER A 1 171 ? 0.954 -17.047 0.442 1 96.75 171 SER A N 1
ATOM 1291 C CA . SER A 1 171 ? 0.135 -17.578 -0.643 1 96.75 171 SER A CA 1
ATOM 1292 C C . SER A 1 171 ? 0.871 -17.516 -1.977 1 96.75 171 SER A C 1
ATOM 1294 O O . SER A 1 171 ? 1.601 -16.547 -2.238 1 96.75 171 SER A O 1
ATOM 1296 N N . VAL A 1 172 ? 0.713 -18.516 -2.787 1 97.06 172 VAL A N 1
ATOM 1297 C CA . VAL A 1 172 ? 1.254 -18.5 -4.141 1 97.06 172 VAL A CA 1
ATOM 1298 C C . VAL A 1 172 ? 0.316 -17.719 -5.062 1 97.06 172 VAL A C 1
ATOM 1300 O O . VAL A 1 172 ? -0.896 -17.953 -5.059 1 97.06 172 VAL A O 1
ATOM 1303 N N . HIS A 1 173 ? 0.887 -16.75 -5.801 1 98.31 173 HIS A N 1
ATOM 1304 C CA . HIS A 1 173 ? 0.002 -15.953 -6.648 1 98.31 173 HIS A CA 1
ATOM 1305 C C . HIS A 1 173 ? 0.726 -15.477 -7.902 1 98.31 173 HIS A C 1
ATOM 1307 O O . HIS A 1 173 ? 1.944 -15.625 -8.016 1 98.31 173 HIS A O 1
ATOM 1313 N N . SER A 1 174 ? -0.03 -14.969 -8.852 1 96.81 174 SER A N 1
ATOM 1314 C CA . SER A 1 174 ? 0.468 -14.484 -10.141 1 96.81 174 SER A CA 1
ATOM 1315 C C . SER A 1 174 ? -0.399 -13.352 -10.68 1 96.81 174 SER A C 1
ATOM 1317 O O . SER A 1 174 ? -1.519 -13.141 -10.203 1 96.81 174 SER A O 1
ATOM 1319 N N . GLN A 1 175 ? 0.108 -12.594 -11.57 1 97.06 175 GLN A N 1
ATOM 1320 C CA . GLN A 1 175 ? -0.572 -11.555 -12.336 1 97.06 175 GLN A CA 1
ATOM 1321 C C . GLN A 1 175 ? -0.333 -11.734 -13.836 1 97.06 175 GLN A C 1
ATOM 1323 O O . GLN A 1 175 ? 0.813 -11.844 -14.273 1 97.06 175 GLN A O 1
ATOM 1328 N N . PHE A 1 176 ? -1.423 -11.734 -14.617 1 96.75 176 PHE A N 1
ATOM 1329 C CA . PHE A 1 176 ? -1.352 -11.922 -16.062 1 96.75 176 PHE A CA 1
ATOM 1330 C C . PHE A 1 176 ? -2.035 -10.773 -16.797 1 96.75 176 PHE A C 1
ATOM 1332 O O . PHE A 1 176 ? -3.172 -10.414 -16.469 1 96.75 176 PHE A O 1
ATOM 1339 N N . ASN A 1 177 ? -1.292 -10.133 -17.719 1 97.62 177 ASN A N 1
ATOM 1340 C CA . ASN A 1 177 ? -1.856 -9.141 -18.625 1 97.62 177 ASN A CA 1
ATOM 1341 C C . ASN A 1 177 ? -2.449 -9.781 -19.875 1 97.62 177 ASN A C 1
ATOM 1343 O O . ASN A 1 177 ? -1.715 -10.188 -20.781 1 97.62 177 ASN A O 1
ATOM 1347 N N . PRO A 1 178 ? -3.723 -9.875 -19.906 1 96 178 PRO A N 1
ATOM 1348 C CA . PRO A 1 178 ? -4.344 -10.57 -21.031 1 96 178 PRO A CA 1
ATOM 1349 C C . PRO A 1 178 ? -4.516 -9.672 -22.25 1 96 178 PRO A C 1
ATOM 1351 O O . PRO A 1 178 ? -5.074 -10.102 -23.266 1 96 178 PRO A O 1
ATOM 1354 N N . ASP A 1 179 ? -4.102 -8.422 -22.188 1 96.81 179 ASP A N 1
ATOM 1355 C CA . ASP A 1 179 ? -4.434 -7.441 -23.219 1 96.81 179 ASP A CA 1
ATOM 1356 C C . ASP A 1 179 ? -3.195 -7.055 -24.016 1 96.81 179 ASP A C 1
ATOM 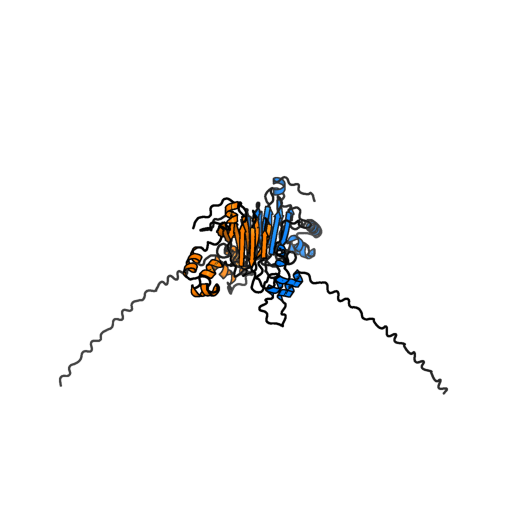1358 O O . ASP A 1 179 ? -2.092 -7.527 -23.734 1 96.81 179 ASP A O 1
ATOM 1362 N N . CYS A 1 180 ? -3.396 -6.223 -25.078 1 96.94 180 CYS A N 1
ATOM 1363 C CA . CYS A 1 180 ? -2.34 -5.883 -26.031 1 96.94 180 CYS A CA 1
ATOM 1364 C C . CYS A 1 180 ? -1.729 -4.527 -25.703 1 96.94 180 CYS A C 1
ATOM 1366 O O . CYS A 1 180 ? -1.035 -3.938 -26.531 1 96.94 180 CYS A O 1
ATOM 1368 N N . THR A 1 181 ? -2.061 -3.973 -24.5 1 97.38 181 THR A N 1
ATOM 1369 C CA . THR A 1 181 ? -1.461 -2.752 -23.984 1 97.38 181 THR A CA 1
ATOM 1370 C C . THR A 1 181 ? -0.84 -3.004 -22.609 1 97.38 181 THR A C 1
ATOM 1372 O O . THR A 1 181 ? -1.157 -3.998 -21.953 1 97.38 181 THR A O 1
ATOM 1375 N N . ASP A 1 182 ? -0.013 -2.137 -22.156 1 97.5 182 ASP A N 1
ATOM 1376 C CA . ASP A 1 182 ? 0.68 -2.297 -20.875 1 97.5 182 ASP A CA 1
ATOM 1377 C C . ASP A 1 182 ? -0.298 -2.221 -19.703 1 97.5 182 ASP A C 1
ATOM 1379 O O . ASP A 1 182 ? -1.344 -1.575 -19.797 1 97.5 182 ASP A O 1
ATOM 1383 N N . ALA A 1 183 ? 0.033 -2.91 -18.688 1 98.25 183 ALA A N 1
ATOM 1384 C CA . ALA A 1 183 ? -0.65 -2.795 -17.406 1 98.25 183 ALA A CA 1
ATOM 1385 C C . ALA A 1 183 ? 0.322 -2.389 -16.297 1 98.25 183 ALA A C 1
ATOM 1387 O O . ALA A 1 183 ? 1.479 -2.814 -16.297 1 98.25 183 ALA A O 1
ATOM 1388 N N . ILE A 1 184 ? -0.132 -1.523 -15.398 1 98.75 184 ILE A N 1
ATOM 1389 C CA . ILE A 1 184 ? 0.677 -1.103 -14.258 1 98.75 184 ILE A CA 1
ATOM 1390 C C . ILE A 1 184 ? -0.058 -1.421 -12.961 1 98.75 184 ILE A C 1
ATOM 1392 O O . ILE A 1 184 ? -1.263 -1.184 -12.844 1 98.75 184 ILE A O 1
ATOM 1396 N N 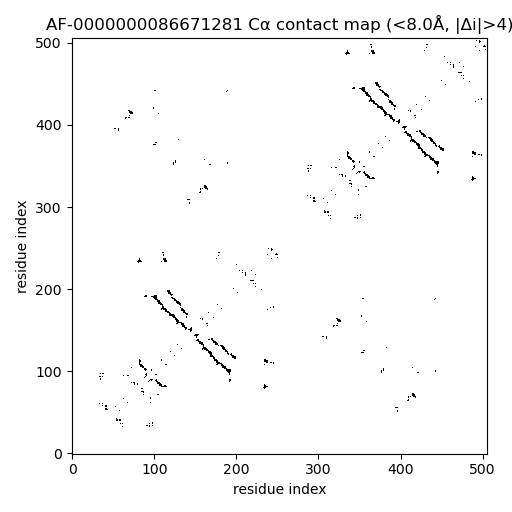. PHE A 1 185 ? 0.627 -2.047 -12.031 1 98.62 185 PHE A N 1
ATOM 1397 C CA . PHE A 1 185 ? 0.06 -2.244 -10.703 1 98.62 185 PHE A CA 1
ATOM 1398 C C . PHE A 1 185 ? 0.99 -1.692 -9.633 1 98.62 185 PHE A C 1
ATOM 1400 O O . PHE A 1 185 ? 2.193 -1.552 -9.859 1 98.62 185 PHE A O 1
ATOM 1407 N N . VAL A 1 186 ? 0.426 -1.296 -8.523 1 98.88 186 VAL A N 1
ATOM 1408 C CA . VAL A 1 186 ? 1.116 -0.97 -7.277 1 98.88 186 VAL A CA 1
ATOM 1409 C C . VAL A 1 186 ? 0.868 -2.068 -6.246 1 98.88 186 VAL A C 1
ATOM 1411 O O . VAL A 1 186 ? -0.271 -2.5 -6.051 1 98.88 186 VAL A O 1
ATOM 1414 N N . ALA A 1 187 ? 1.914 -2.543 -5.668 1 98.81 187 ALA A N 1
ATOM 1415 C CA . ALA A 1 187 ? 1.853 -3.535 -4.598 1 98.81 187 ALA A CA 1
ATOM 1416 C C . ALA A 1 187 ? 2.373 -2.959 -3.285 1 98.81 187 ALA A C 1
ATOM 1418 O O . ALA A 1 187 ? 3.471 -2.398 -3.236 1 98.81 187 ALA A O 1
ATOM 1419 N N . SER A 1 188 ? 1.574 -3.059 -2.297 1 98.81 188 SER A N 1
ATOM 1420 C CA . SER A 1 188 ? 2.014 -2.633 -0.974 1 98.81 188 SER A CA 1
ATOM 1421 C C . SER A 1 188 ? 2.188 -3.822 -0.038 1 98.81 188 SER A C 1
ATOM 1423 O O . SER A 1 188 ? 1.44 -4.801 -0.123 1 98.81 188 SER A O 1
ATOM 1425 N N . PHE A 1 189 ? 3.168 -3.707 0.866 1 98.69 189 PHE A N 1
ATOM 1426 C CA . PHE A 1 189 ? 3.564 -4.805 1.74 1 98.69 189 PHE A CA 1
ATOM 1427 C C . PHE A 1 189 ? 3.594 -4.355 3.195 1 98.69 189 PHE A C 1
ATOM 1429 O O . PHE A 1 189 ? 3.92 -3.201 3.488 1 98.69 189 PHE A O 1
ATOM 1436 N N . THR A 1 190 ? 3.33 -5.258 4.094 1 98.31 190 THR A N 1
ATOM 1437 C CA . THR A 1 190 ? 3.34 -4.961 5.52 1 98.31 190 THR A CA 1
ATOM 1438 C C . THR A 1 190 ? 4.68 -5.348 6.145 1 98.31 190 THR A C 1
ATOM 1440 O O . THR A 1 190 ? 4.727 -5.828 7.277 1 98.31 190 THR A O 1
ATOM 1443 N N . SER A 1 191 ? 5.684 -5.297 5.379 1 97.56 191 SER A N 1
ATOM 1444 C CA . SER A 1 191 ? 7.074 -5.477 5.773 1 97.56 191 SER A CA 1
ATOM 1445 C C . SER A 1 191 ? 8.016 -4.672 4.883 1 97.56 191 SER A C 1
ATOM 1447 O O . SER A 1 191 ? 7.816 -4.598 3.668 1 97.56 191 SER A O 1
ATOM 1449 N N . GLU A 1 192 ? 9.016 -4.039 5.496 1 96.25 192 GLU A N 1
ATOM 1450 C CA . GLU A 1 192 ? 10.031 -3.344 4.707 1 96.25 192 GLU A CA 1
ATOM 1451 C C . GLU A 1 192 ? 11.031 -4.328 4.109 1 96.25 192 GLU A C 1
ATOM 1453 O O . GLU A 1 192 ? 11.953 -3.926 3.393 1 96.25 192 GLU A O 1
ATOM 1458 N N . ASP A 1 193 ? 10.945 -5.535 4.484 1 95.44 193 ASP A N 1
ATOM 1459 C CA . ASP A 1 193 ? 11.734 -6.637 3.941 1 95.44 193 ASP A CA 1
ATOM 1460 C C . ASP A 1 193 ? 10.844 -7.809 3.539 1 95.44 193 ASP A C 1
ATOM 1462 O O . ASP A 1 193 ? 11.047 -8.938 3.994 1 95.44 193 ASP A O 1
ATOM 1466 N N . PHE A 1 194 ? 9.984 -7.594 2.658 1 96.69 194 PHE A N 1
ATOM 1467 C CA . PHE A 1 194 ? 8.891 -8.5 2.354 1 96.69 194 PHE A CA 1
ATOM 1468 C C . PHE A 1 194 ? 9.398 -9.742 1.63 1 96.69 194 PHE A C 1
ATOM 1470 O O . PHE A 1 194 ? 8.781 -10.812 1.702 1 96.69 194 PHE A O 1
ATOM 1477 N N . GLY A 1 195 ? 10.484 -9.719 0.891 1 95.5 195 GLY A N 1
ATOM 1478 C CA . GLY A 1 195 ? 11.047 -10.867 0.2 1 95.5 195 GLY A CA 1
ATOM 1479 C C . GLY A 1 195 ? 10.188 -11.344 -0.955 1 95.5 195 GLY A C 1
ATOM 1480 O O . GLY A 1 195 ? 9.023 -10.953 -1.073 1 95.5 195 GLY A O 1
ATOM 1481 N N . THR A 1 196 ? 10.742 -12.125 -1.8 1 95.12 196 THR A N 1
ATOM 1482 C CA . THR A 1 196 ? 10.07 -12.797 -2.906 1 95.12 196 THR A CA 1
ATOM 1483 C C . THR A 1 196 ? 10.68 -14.164 -3.164 1 95.12 196 THR A C 1
ATOM 1485 O O . THR A 1 196 ? 11.906 -14.328 -3.104 1 95.12 196 THR A O 1
ATOM 1488 N N . GLY A 1 197 ? 9.836 -15.133 -3.35 1 94.06 197 GLY A N 1
ATOM 1489 C CA . GLY A 1 197 ? 10.258 -16.453 -3.781 1 94.06 197 GLY A CA 1
ATOM 1490 C C . GLY A 1 197 ? 9.539 -16.938 -5.027 1 94.06 197 GLY A C 1
ATOM 1491 O O . GLY A 1 197 ? 8.32 -17.109 -5.012 1 94.06 197 GLY A O 1
ATOM 1492 N N . GLN A 1 198 ? 10.297 -17.125 -6.078 1 93.06 198 GLN A N 1
ATOM 1493 C CA . GLN A 1 198 ? 9.719 -17.672 -7.301 1 93.06 198 GLN A CA 1
ATOM 1494 C C . GLN A 1 198 ? 9.539 -19.172 -7.195 1 93.06 198 GLN A C 1
ATOM 1496 O O . GLN A 1 198 ? 10.516 -19.922 -7.09 1 93.06 198 GLN A O 1
ATOM 1501 N N . ILE A 1 199 ? 8.367 -19.641 -7.406 1 93.44 199 ILE A N 1
ATOM 1502 C CA . ILE A 1 199 ? 7.996 -21 -7.031 1 93.44 199 ILE A CA 1
ATOM 1503 C C . ILE A 1 199 ? 8.703 -21.984 -7.945 1 93.44 199 ILE A C 1
ATOM 1505 O O . ILE A 1 199 ? 9.312 -22.953 -7.473 1 93.44 199 ILE A O 1
ATOM 1509 N N . ALA A 1 200 ? 8.625 -21.797 -9.266 1 91.12 200 ALA A N 1
ATOM 1510 C CA . ALA A 1 200 ? 9.25 -22.75 -10.18 1 91.12 200 ALA A CA 1
ATOM 1511 C C . ALA A 1 200 ? 10.758 -22.797 -9.984 1 91.12 200 ALA A C 1
ATOM 1513 O O . ALA A 1 200 ? 11.352 -23.875 -9.922 1 91.12 200 ALA A O 1
ATOM 1514 N N . ASP A 1 201 ? 11.367 -21.672 -9.906 1 90.69 201 ASP A N 1
ATOM 1515 C CA . ASP A 1 201 ? 12.805 -21.578 -9.68 1 90.69 201 ASP A CA 1
ATOM 1516 C C . ASP A 1 201 ? 13.211 -22.297 -8.391 1 90.69 201 ASP A C 1
ATOM 1518 O O . ASP A 1 201 ? 14.148 -23.094 -8.391 1 90.69 201 ASP A O 1
ATOM 1522 N N . GLU A 1 202 ? 12.516 -22.062 -7.375 1 91.88 202 GLU A N 1
ATOM 1523 C CA . GLU A 1 202 ? 12.828 -22.672 -6.082 1 91.88 202 GLU A CA 1
ATOM 1524 C C . GLU A 1 202 ? 12.594 -24.172 -6.109 1 91.88 202 GLU A C 1
ATOM 1526 O O . GLU A 1 202 ? 13.398 -24.953 -5.582 1 91.88 202 GLU A O 1
ATOM 1531 N N . THR A 1 203 ? 11.492 -24.562 -6.715 1 91.06 203 THR A N 1
ATOM 1532 C CA . THR A 1 203 ? 11.148 -25.969 -6.77 1 91.06 203 THR A CA 1
ATOM 1533 C C . THR A 1 203 ? 12.211 -26.75 -7.539 1 91.06 203 THR A C 1
ATOM 1535 O O . THR A 1 203 ? 12.648 -27.828 -7.094 1 91.06 203 THR A O 1
ATOM 1538 N N . PHE A 1 204 ? 12.695 -26.203 -8.57 1 91.06 204 PHE A N 1
ATOM 1539 C CA . PHE A 1 204 ? 13.594 -26.953 -9.438 1 91.06 204 PHE A CA 1
ATOM 1540 C C . PHE A 1 204 ? 15.047 -26.703 -9.07 1 91.06 204 PHE A C 1
ATOM 1542 O O . PHE A 1 204 ? 15.961 -27.141 -9.766 1 91.06 204 PHE A O 1
ATOM 1549 N N . ALA A 1 205 ? 15.242 -26.062 -7.988 1 91.69 205 ALA A N 1
ATOM 1550 C CA . ALA A 1 205 ? 16.594 -25.891 -7.445 1 91.69 205 ALA A CA 1
ATOM 1551 C C . ALA A 1 205 ? 17 -27.109 -6.629 1 91.69 205 ALA A C 1
ATOM 1553 O O . ALA A 1 205 ? 18.188 -27.297 -6.324 1 91.69 205 ALA A O 1
ATOM 1554 N N . PHE A 1 206 ? 16.094 -27.953 -6.285 1 90.38 206 PHE A N 1
ATOM 1555 C CA . PHE A 1 206 ? 16.375 -29.141 -5.473 1 90.38 206 PHE A CA 1
ATOM 1556 C C . PHE A 1 206 ? 17.047 -30.219 -6.305 1 90.38 206 PHE A C 1
ATOM 1558 O O . PHE A 1 206 ? 17.234 -30.062 -7.512 1 90.38 206 PHE A O 1
ATOM 1565 N N . SER A 1 207 ? 17.453 -31.297 -5.633 1 90.75 207 SER A N 1
ATOM 1566 C CA . SER A 1 207 ? 18.094 -32.406 -6.336 1 90.75 207 SER A CA 1
ATOM 1567 C C . SER A 1 207 ? 17.125 -33.094 -7.297 1 90.75 207 SER A C 1
ATOM 1569 O O . SER A 1 207 ? 15.906 -33.094 -7.074 1 90.75 207 SER A O 1
ATOM 1571 N N . ASP A 1 208 ? 17.688 -33.75 -8.289 1 90.31 208 ASP A N 1
ATOM 1572 C CA . ASP A 1 208 ? 16.875 -34.438 -9.289 1 90.31 208 ASP A CA 1
ATOM 1573 C C . ASP A 1 208 ? 15.977 -35.5 -8.633 1 90.31 208 ASP A C 1
ATOM 1575 O O . ASP A 1 208 ? 14.812 -35.625 -9 1 90.31 208 ASP A O 1
ATOM 1579 N N . ASP A 1 209 ? 16.484 -36.156 -7.746 1 89.31 209 ASP A N 1
ATOM 1580 C CA . ASP A 1 209 ? 15.727 -37.219 -7.082 1 89.31 209 ASP A CA 1
ATOM 1581 C C . ASP A 1 209 ? 14.516 -36.656 -6.348 1 89.31 209 ASP A C 1
ATOM 1583 O O . ASP A 1 209 ? 13.422 -37.219 -6.402 1 89.31 209 ASP A O 1
ATOM 1587 N N . LEU A 1 210 ? 14.75 -35.594 -5.656 1 91.25 210 LEU A N 1
ATOM 1588 C CA . LEU A 1 210 ? 13.672 -35 -4.902 1 91.25 210 LEU A CA 1
ATOM 1589 C C . LEU A 1 210 ? 12.609 -34.438 -5.84 1 91.25 210 LEU A C 1
ATOM 1591 O O . LEU A 1 210 ? 11.406 -34.531 -5.562 1 91.25 210 LEU A O 1
ATOM 1595 N N . ILE A 1 211 ? 13.031 -33.781 -6.949 1 90.62 211 ILE A N 1
ATOM 1596 C CA . ILE A 1 211 ? 12.102 -33.25 -7.93 1 90.62 211 ILE A CA 1
ATOM 1597 C C . ILE A 1 211 ? 11.266 -34.375 -8.523 1 90.62 211 ILE A C 1
ATOM 1599 O O . ILE A 1 211 ? 10.031 -34.281 -8.586 1 90.62 211 ILE A O 1
ATOM 1603 N N . ALA A 1 212 ? 11.969 -35.438 -8.891 1 88.69 212 ALA A N 1
ATOM 1604 C CA . ALA A 1 212 ? 11.266 -36.562 -9.453 1 88.69 212 ALA A CA 1
ATOM 1605 C C . ALA A 1 212 ? 10.227 -37.125 -8.477 1 88.69 212 ALA A C 1
ATOM 1607 O O . ALA A 1 212 ? 9.094 -37.406 -8.867 1 88.69 212 ALA A O 1
ATOM 1608 N N . ALA A 1 213 ? 10.625 -37.25 -7.254 1 89.06 213 ALA A N 1
ATOM 1609 C CA . ALA A 1 213 ? 9.711 -37.75 -6.227 1 89.06 213 ALA A CA 1
ATOM 1610 C C . ALA A 1 213 ? 8.516 -36.812 -6.062 1 89.06 213 ALA A C 1
ATOM 1612 O O . ALA A 1 213 ? 7.383 -37.25 -5.895 1 89.06 213 ALA A O 1
ATOM 1613 N N . THR A 1 214 ? 8.836 -35.5 -6.043 1 88.06 214 THR A N 1
ATOM 1614 C CA . THR A 1 214 ? 7.805 -34.5 -5.875 1 88.06 214 THR A CA 1
ATOM 1615 C C . THR A 1 214 ? 6.738 -34.625 -6.953 1 88.06 214 THR A C 1
ATOM 1617 O O . THR A 1 214 ? 5.551 -34.406 -6.691 1 88.06 214 THR A O 1
ATOM 1620 N N . PHE A 1 215 ? 7.191 -35 -8.133 1 89.94 215 PHE A N 1
ATOM 1621 C CA . PHE A 1 215 ? 6.254 -35.094 -9.242 1 89.94 215 PHE A CA 1
ATOM 1622 C C . PHE A 1 215 ? 5.859 -36.562 -9.5 1 89.94 215 PHE A C 1
ATOM 1624 O O . PHE A 1 215 ? 5.5 -36.906 -10.625 1 89.94 215 PHE A O 1
ATOM 1631 N N . GLY A 1 216 ? 6.031 -37.406 -8.562 1 89.62 216 GLY A N 1
ATOM 1632 C CA . GLY A 1 216 ? 5.57 -38.781 -8.633 1 89.62 216 GLY A CA 1
ATOM 1633 C C . GLY A 1 216 ? 6.328 -39.594 -9.648 1 89.62 216 GLY A C 1
ATOM 1634 O O . GLY A 1 216 ? 5.75 -40.5 -10.297 1 89.62 216 GLY A O 1
ATOM 1635 N N . GLN A 1 217 ? 7.516 -39.188 -9.906 1 86.38 217 GLN A N 1
ATOM 1636 C CA . GLN A 1 217 ? 8.398 -39.906 -10.836 1 86.38 217 GLN A CA 1
ATOM 1637 C C . GLN A 1 217 ? 7.91 -39.75 -12.273 1 86.38 217 GLN A C 1
ATOM 1639 O O . GLN A 1 217 ? 8.188 -40.625 -13.117 1 86.38 217 GLN A O 1
ATOM 1644 N N . SER A 1 218 ? 7.113 -38.812 -12.469 1 85.94 218 SER A N 1
ATOM 1645 C CA . SER A 1 218 ? 6.547 -38.594 -13.797 1 85.94 218 SER A CA 1
ATOM 1646 C C . SER A 1 218 ? 7.5 -37.812 -14.695 1 85.94 218 SER A C 1
ATOM 1648 O O . SER A 1 218 ? 7.281 -37.719 -15.898 1 85.94 218 SER A O 1
ATOM 1650 N N . ILE A 1 219 ? 8.43 -37.156 -14.172 1 83.69 219 ILE A N 1
ATOM 1651 C CA . ILE A 1 219 ? 9.438 -36.438 -14.93 1 83.69 219 ILE A CA 1
ATOM 1652 C C . ILE A 1 219 ? 10.797 -37.094 -14.766 1 83.69 219 ILE A C 1
ATOM 1654 O O . ILE A 1 219 ? 11.242 -37.344 -13.641 1 83.69 219 ILE A O 1
ATOM 1658 N N . ASP A 1 220 ? 11.367 -37.5 -15.82 1 80.69 220 ASP A N 1
ATOM 1659 C CA . ASP A 1 220 ? 12.672 -38.125 -15.719 1 80.69 220 ASP A CA 1
ATOM 1660 C C . ASP A 1 220 ? 13.797 -37.094 -15.672 1 80.69 220 ASP A C 1
ATOM 1662 O O . ASP A 1 220 ? 13.555 -35.906 -15.867 1 80.69 220 ASP A O 1
ATOM 1666 N N . GLY A 1 221 ? 14.953 -37.531 -15.328 1 75.94 221 GLY A N 1
ATOM 1667 C CA . GLY A 1 221 ? 16.094 -36.656 -15.109 1 75.94 221 GLY A CA 1
ATOM 1668 C C . GLY A 1 221 ? 16.375 -35.75 -16.297 1 75.94 221 GLY A C 1
ATOM 1669 O O . GLY A 1 221 ? 16.609 -34.562 -16.125 1 75.94 221 GLY A O 1
ATOM 1670 N N . GLU A 1 222 ? 16.406 -36.219 -17.516 1 79.62 222 GLU A N 1
ATOM 1671 C CA . GLU A 1 222 ? 16.656 -35.438 -18.703 1 79.62 222 GLU A CA 1
ATOM 1672 C C . GLU A 1 222 ? 15.609 -34.344 -18.875 1 79.62 222 GLU A C 1
ATOM 1674 O O . GLU A 1 222 ? 15.938 -33.219 -19.266 1 79.62 222 GLU A O 1
ATOM 1679 N N . ASP A 1 223 ? 14.477 -34.688 -18.547 1 88.81 223 ASP A N 1
ATOM 1680 C CA . ASP A 1 223 ? 13.383 -33.719 -18.641 1 88.81 223 ASP A CA 1
ATOM 1681 C C . ASP A 1 223 ? 13.5 -32.625 -17.578 1 88.81 223 ASP A C 1
ATOM 1683 O O . ASP A 1 223 ? 13.172 -31.484 -17.828 1 88.81 223 ASP A O 1
ATOM 1687 N N . ILE A 1 224 ? 14.094 -33 -16.484 1 88.94 224 ILE A N 1
ATOM 1688 C CA . ILE A 1 224 ? 14.234 -32.062 -15.391 1 88.94 224 ILE A CA 1
ATOM 1689 C C . ILE A 1 224 ? 15.172 -30.938 -15.797 1 88.94 224 ILE A C 1
ATOM 1691 O O . ILE A 1 224 ? 14.891 -29.766 -15.555 1 88.94 224 ILE A O 1
ATOM 1695 N N . GLU A 1 225 ? 16.25 -31.281 -16.406 1 88.88 225 GLU A N 1
ATOM 1696 C CA . GLU A 1 225 ? 17.203 -30.266 -16.844 1 88.88 225 GLU A CA 1
ATOM 1697 C C . GLU A 1 225 ? 16.594 -29.344 -17.891 1 88.88 225 GLU A C 1
ATOM 1699 O O . GLU A 1 225 ? 16.875 -28.156 -17.922 1 88.88 225 GLU A O 1
ATOM 1704 N N . MET A 1 226 ? 15.867 -29.938 -18.766 1 88.62 226 MET A N 1
ATOM 1705 C CA . MET A 1 226 ? 15.203 -29.141 -19.781 1 88.62 226 MET A CA 1
ATOM 1706 C C . MET A 1 226 ? 14.234 -28.141 -19.156 1 88.62 226 MET A C 1
ATOM 1708 O O . MET A 1 226 ? 14.188 -26.984 -19.562 1 88.62 226 MET A O 1
ATOM 1712 N N . VAL A 1 227 ? 13.516 -28.594 -18.203 1 86.44 227 VAL A N 1
ATOM 1713 C CA . VAL A 1 227 ? 12.555 -27.734 -17.531 1 86.44 227 VAL A CA 1
ATOM 1714 C C . VAL A 1 227 ? 13.297 -26.625 -16.781 1 86.44 227 VAL A C 1
ATOM 1716 O O . VAL A 1 227 ? 12.906 -25.453 -16.859 1 86.44 227 VAL A O 1
ATOM 1719 N N . ARG A 1 228 ? 14.375 -26.969 -16.125 1 88.44 228 ARG A N 1
ATOM 1720 C CA . ARG A 1 228 ? 15.195 -25.984 -15.414 1 88.44 228 ARG A CA 1
ATOM 1721 C C . ARG A 1 228 ? 15.633 -24.859 -16.344 1 88.44 228 ARG A C 1
ATOM 1723 O O . ARG A 1 228 ? 15.578 -23.688 -15.969 1 88.44 228 ARG A O 1
ATOM 1730 N N . ALA A 1 229 ? 16.016 -25.188 -17.469 1 85.75 229 ALA A N 1
ATOM 1731 C CA . ALA A 1 229 ? 16.578 -24.234 -18.422 1 85.75 229 ALA A CA 1
ATOM 1732 C C . ALA A 1 229 ? 15.469 -23.344 -19 1 85.75 229 ALA A C 1
ATOM 1734 O O . ALA A 1 229 ? 15.742 -22.234 -19.469 1 85.75 229 ALA A O 1
ATOM 1735 N N . ALA A 1 230 ? 14.273 -23.828 -18.922 1 84.12 230 ALA A N 1
ATOM 1736 C CA . ALA A 1 230 ? 13.164 -23.141 -19.578 1 84.12 230 ALA A CA 1
ATOM 1737 C C . ALA A 1 230 ? 12.469 -22.188 -18.609 1 84.12 230 ALA A C 1
ATOM 1739 O O . ALA A 1 230 ? 11.633 -21.375 -19.031 1 84.12 230 ALA A O 1
ATOM 1740 N N . ILE A 1 231 ? 12.734 -22.281 -17.375 1 82.75 231 ILE A N 1
ATOM 1741 C CA . ILE A 1 231 ? 12.062 -21.453 -16.375 1 82.75 231 ILE A CA 1
ATOM 1742 C C . ILE A 1 231 ? 12.406 -19.984 -16.609 1 82.75 231 ILE A C 1
ATOM 1744 O O . ILE A 1 231 ? 13.578 -19.609 -16.578 1 82.75 231 ILE A O 1
ATOM 1748 N N . PRO A 1 232 ? 11.406 -19.188 -16.859 1 77.06 232 PRO A N 1
ATOM 1749 C CA . PRO A 1 232 ? 11.68 -17.766 -17.156 1 77.06 232 PRO A CA 1
ATOM 1750 C C . PRO A 1 232 ? 12.047 -16.969 -15.898 1 77.06 232 PRO A C 1
ATOM 1752 O O . PRO A 1 232 ? 11.867 -17.453 -14.781 1 77.06 232 PRO A O 1
ATOM 1755 N N . ALA A 1 233 ? 12.492 -15.789 -16.297 1 69.75 233 ALA A N 1
ATOM 1756 C CA . ALA A 1 233 ? 12.727 -14.812 -15.234 1 69.75 233 ALA A CA 1
ATOM 1757 C C . ALA A 1 233 ? 11.406 -14.344 -14.625 1 69.75 233 ALA A C 1
ATOM 1759 O O . ALA A 1 233 ? 10.328 -14.781 -15.047 1 69.75 233 ALA A O 1
ATOM 1760 N N . SER A 1 234 ? 11.391 -13.508 -13.664 1 69 234 SER A N 1
ATOM 1761 C CA . SER A 1 234 ? 10.273 -13.094 -12.82 1 69 234 SER A CA 1
ATOM 1762 C C . SER A 1 234 ? 9.07 -12.68 -13.664 1 69 234 SER A C 1
ATOM 1764 O O . SER A 1 234 ? 7.949 -13.141 -13.438 1 69 234 SER A O 1
ATOM 1766 N N . ILE A 1 235 ? 9.211 -11.773 -14.602 1 77.19 235 ILE A N 1
ATOM 1767 C CA . ILE A 1 235 ? 8.086 -11.453 -15.469 1 77.19 235 ILE A CA 1
ATOM 1768 C C . ILE A 1 235 ? 8.289 -12.078 -16.844 1 77.19 235 ILE A C 1
ATOM 1770 O O . ILE A 1 235 ? 9.195 -11.68 -17.578 1 77.19 235 ILE A O 1
ATOM 1774 N N . ALA A 1 236 ? 7.422 -13.055 -17.219 1 79 236 ALA A N 1
ATOM 1775 C CA . ALA A 1 236 ? 7.609 -13.883 -18.406 1 79 236 ALA A CA 1
ATOM 1776 C C . ALA A 1 236 ? 6.574 -13.547 -19.484 1 79 236 ALA A C 1
ATOM 1778 O O . ALA A 1 236 ? 5.543 -12.93 -19.188 1 79 236 ALA A O 1
ATOM 1779 N N . LEU A 1 237 ? 7.066 -13.781 -20.688 1 75.31 237 LEU A N 1
ATOM 1780 C CA . LEU A 1 237 ? 6.086 -13.734 -21.766 1 75.31 237 LEU A CA 1
ATOM 1781 C C . LEU A 1 237 ? 5.121 -14.906 -21.688 1 75.31 237 LEU A C 1
ATOM 1783 O O . LEU A 1 237 ? 5.531 -16.031 -21.391 1 75.31 237 LEU A O 1
ATOM 1787 N N . GLY A 1 238 ? 3.922 -14.57 -21.641 1 70.19 238 GLY A N 1
ATOM 1788 C CA . GLY A 1 238 ? 2.809 -15.359 -21.141 1 70.19 238 GLY A CA 1
ATOM 1789 C C . GLY A 1 238 ? 2.346 -16.422 -22.125 1 70.19 238 GLY A C 1
ATOM 1790 O O . GLY A 1 238 ? 3.166 -17.094 -22.75 1 70.19 238 GLY A O 1
ATOM 1791 N N . VAL A 1 239 ? 1.042 -16.516 -22.344 1 73.69 239 VAL A N 1
ATOM 1792 C CA . VAL A 1 239 ? 0.161 -17.578 -22.828 1 73.69 239 VAL A CA 1
ATOM 1793 C C . VAL A 1 239 ? 0.073 -17.531 -24.344 1 73.69 239 VAL A C 1
ATOM 1795 O O . VAL A 1 239 ? -0.159 -16.469 -24.938 1 73.69 239 VAL A O 1
ATOM 1798 N N . ASP A 1 240 ? 0.263 -18.594 -24.969 1 80.44 240 ASP A N 1
ATOM 1799 C CA . ASP A 1 240 ? 0.327 -18.703 -26.422 1 80.44 240 ASP A CA 1
ATOM 1800 C C . ASP A 1 240 ? -0.875 -18.016 -27.078 1 80.44 240 ASP A C 1
ATOM 1802 O O . ASP A 1 240 ? -0.721 -17.266 -28.047 1 80.44 240 ASP A O 1
ATOM 1806 N N . ALA A 1 241 ? -2.016 -18.281 -26.578 1 80.69 241 ALA A N 1
ATOM 1807 C CA . ALA A 1 241 ? -3.229 -17.703 -27.156 1 80.69 241 ALA A CA 1
ATOM 1808 C C . ALA A 1 241 ? -3.199 -16.188 -27.109 1 80.69 241 ALA A C 1
ATOM 1810 O O . ALA A 1 241 ? -3.672 -15.516 -28.031 1 80.69 241 ALA A O 1
ATOM 1811 N N . CYS A 1 242 ? -2.637 -15.648 -26.109 1 87.62 242 CYS A N 1
ATOM 1812 C CA . CYS A 1 242 ? -2.551 -14.203 -25.953 1 87.62 242 CYS A CA 1
ATOM 1813 C C . CYS A 1 242 ? -1.529 -13.609 -26.906 1 87.62 242 CYS A C 1
ATOM 1815 O O . CYS A 1 242 ? -1.779 -12.57 -27.531 1 87.62 242 CYS A O 1
ATOM 1817 N N . LEU A 1 243 ? -0.483 -14.242 -27.094 1 88.81 243 LEU A N 1
ATOM 1818 C CA . LEU A 1 243 ? 0.563 -13.773 -28 1 88.81 243 LEU A CA 1
ATOM 1819 C C . LEU A 1 243 ? 0.05 -13.703 -29.438 1 88.81 243 LEU A C 1
ATOM 1821 O O . LEU A 1 243 ? 0.333 -12.742 -30.156 1 88.81 243 LEU A O 1
ATOM 1825 N N . LYS A 1 244 ? -0.708 -14.719 -29.766 1 87.5 244 LYS A N 1
ATOM 1826 C CA . LYS A 1 244 ? -1.303 -14.734 -31.094 1 87.5 244 LYS A CA 1
ATOM 1827 C C . LYS A 1 244 ? -2.283 -13.578 -31.281 1 87.5 244 LYS A C 1
ATOM 1829 O O . LYS A 1 244 ? -2.244 -12.883 -32.281 1 87.5 244 LYS A O 1
ATOM 1834 N N . LYS A 1 245 ? -3.082 -13.43 -30.266 1 90.12 245 LYS A N 1
ATOM 1835 C CA . LYS A 1 245 ? -4.074 -12.359 -30.297 1 90.12 245 LYS A CA 1
ATOM 1836 C C . LYS A 1 245 ? -3.41 -11 -30.484 1 90.12 245 LYS A C 1
ATOM 1838 O O . LYS A 1 245 ? -3.922 -10.148 -31.219 1 90.12 245 LYS A O 1
ATOM 1843 N N . CYS A 1 246 ? -2.309 -10.812 -29.875 1 92.62 246 CYS A N 1
ATOM 1844 C CA . CYS A 1 246 ? -1.653 -9.508 -29.875 1 92.62 246 CYS A CA 1
ATOM 1845 C C . CYS A 1 246 ? -0.545 -9.461 -30.922 1 92.62 246 CYS A C 1
ATOM 1847 O O . CYS A 1 246 ? 0.202 -8.484 -31 1 92.62 246 CYS A O 1
ATOM 1849 N N . ASN A 1 247 ? -0.438 -10.484 -31.688 1 91.12 247 ASN A N 1
ATOM 1850 C CA . ASN A 1 247 ? 0.553 -10.578 -32.75 1 91.12 247 ASN A CA 1
ATOM 1851 C C . ASN A 1 247 ? 1.971 -10.406 -32.219 1 91.12 247 ASN A C 1
ATOM 1853 O O . ASN A 1 247 ? 2.752 -9.625 -32.75 1 91.12 247 ASN A O 1
ATOM 1857 N N . ILE A 1 248 ? 2.209 -11.031 -31.078 1 86.44 248 ILE A N 1
ATOM 1858 C CA . ILE A 1 248 ? 3.539 -11.039 -30.484 1 86.44 248 ILE A CA 1
ATOM 1859 C C . ILE A 1 248 ? 4.242 -12.352 -30.812 1 86.44 248 ILE A C 1
ATOM 1861 O O . ILE A 1 248 ? 3.689 -13.438 -30.578 1 86.44 248 ILE A O 1
ATOM 1865 N N . LYS A 1 249 ? 5.453 -12.266 -31.391 1 77.81 249 LYS A N 1
ATOM 1866 C CA . LYS A 1 249 ? 6.211 -13.453 -31.766 1 77.81 249 LYS A CA 1
ATOM 1867 C C . LYS A 1 249 ? 6.734 -14.195 -30.547 1 77.81 249 LYS A C 1
ATOM 1869 O O . LYS A 1 249 ? 7.242 -13.578 -29.609 1 77.81 249 LYS A O 1
ATOM 1874 N N . LYS A 1 250 ? 6.297 -15.484 -30.531 1 68.5 250 LYS A N 1
ATOM 1875 C CA . LYS A 1 250 ? 6.863 -16.328 -29.484 1 68.5 250 LYS A CA 1
ATOM 1876 C C . LYS A 1 250 ? 8.375 -16.453 -29.641 1 68.5 250 LYS A C 1
ATOM 1878 O O . LYS A 1 250 ? 8.883 -16.562 -30.75 1 68.5 250 LYS A O 1
ATOM 1883 N N . ARG A 1 251 ? 9.141 -15.938 -28.875 1 56.59 251 ARG A N 1
ATOM 1884 C CA . ARG A 1 251 ? 10.555 -16.203 -29.156 1 56.59 251 ARG A CA 1
ATOM 1885 C C . ARG A 1 251 ? 10.844 -17.703 -29.109 1 56.59 251 ARG A C 1
ATOM 1887 O O . ARG A 1 251 ? 10.445 -18.391 -28.172 1 56.59 251 ARG A O 1
ATOM 1894 N N . GLU A 1 252 ? 10.977 -18.266 -30.312 1 43.59 252 GLU A N 1
ATOM 1895 C CA . GLU A 1 252 ? 11.5 -19.625 -30.516 1 43.59 252 GLU A CA 1
ATOM 1896 C C . GLU A 1 252 ? 12.648 -19.906 -29.547 1 43.59 252 GLU A C 1
ATOM 1898 O O . GLU A 1 252 ? 13.531 -19.078 -29.359 1 43.59 252 GLU A O 1
ATOM 1903 N N . ILE A 1 253 ? 12.344 -20.688 -28.516 1 37.06 253 ILE A N 1
ATOM 1904 C CA . ILE A 1 253 ? 13.492 -21.281 -27.828 1 37.06 253 ILE A CA 1
ATOM 1905 C C . ILE A 1 253 ? 14.492 -21.797 -28.859 1 37.06 253 ILE A C 1
ATOM 1907 O O . ILE A 1 253 ? 14.109 -22.438 -29.844 1 37.06 253 ILE A O 1
ATOM 1911 N N . MET B 1 1 ? -68.75 -14.344 82 1 30.77 1 MET B N 1
ATOM 1912 C CA . MET B 1 1 ? -67.438 -14.656 81.5 1 30.77 1 MET B CA 1
ATOM 1913 C C . MET B 1 1 ? -67.5 -15.297 80.125 1 30.77 1 MET B C 1
ATOM 1915 O O . MET B 1 1 ? -67.625 -16.516 80 1 30.77 1 MET B O 1
ATOM 1919 N N . LEU B 1 2 ? -68.312 -14.602 79.25 1 34.12 2 LEU B N 1
ATOM 1920 C CA . LEU B 1 2 ? -68.812 -15.047 77.938 1 34.12 2 LEU B CA 1
ATOM 1921 C C . LEU B 1 2 ? -67.625 -15.227 77 1 34.12 2 LEU B C 1
ATOM 1923 O O . LEU B 1 2 ? -66.75 -14.328 76.812 1 34.12 2 LEU B O 1
ATOM 1927 N N . PHE B 1 3 ? -67.125 -16.453 76.75 1 37.94 3 PHE B N 1
ATOM 1928 C CA . PHE B 1 3 ? -66.125 -17.062 75.875 1 37.94 3 PHE B CA 1
ATOM 1929 C C . PHE B 1 3 ? -66.375 -16.766 74.438 1 37.94 3 PHE B C 1
ATOM 1931 O O . PHE B 1 3 ? -67.312 -17.297 73.812 1 37.94 3 PHE B O 1
ATOM 1938 N N . THR B 1 4 ? -66.375 -15.484 74 1 37.31 4 THR B N 1
ATOM 1939 C CA . THR B 1 4 ? -66.625 -15.211 72.625 1 37.31 4 THR B CA 1
ATOM 1940 C C . THR B 1 4 ? -65.562 -15.898 71.75 1 37.31 4 THR B C 1
ATOM 1942 O O . THR B 1 4 ? -64.375 -15.75 71.938 1 37.31 4 THR B O 1
ATOM 1945 N N . GLN B 1 5 ? -65.938 -17.031 71.125 1 38.75 5 GLN B N 1
ATOM 1946 C CA . GLN B 1 5 ? -65.25 -17.859 70.188 1 38.75 5 GLN B CA 1
ATOM 1947 C C . GLN B 1 5 ? -64.812 -17.031 68.938 1 38.75 5 GLN B C 1
ATOM 1949 O O . GLN B 1 5 ? -65.625 -16.422 68.25 1 38.75 5 GLN B O 1
ATOM 1954 N N . THR B 1 6 ? -63.625 -16.375 69 1 39.19 6 THR B N 1
ATOM 1955 C CA . THR B 1 6 ? -63.031 -15.609 67.875 1 39.19 6 THR B CA 1
ATOM 1956 C C . THR B 1 6 ? -62.781 -16.516 66.688 1 39.19 6 THR B C 1
ATOM 1958 O O . THR B 1 6 ? -62.031 -17.5 66.812 1 39.19 6 THR B O 1
ATOM 1961 N N . ALA B 1 7 ? -63.719 -16.734 65.75 1 31.44 7 ALA B N 1
ATOM 1962 C CA . ALA B 1 7 ? -63.562 -17.469 64.5 1 31.44 7 ALA B CA 1
ATOM 1963 C C . ALA B 1 7 ? -62.438 -16.875 63.688 1 31.44 7 ALA B C 1
ATOM 1965 O O . ALA B 1 7 ? -62.469 -15.688 63.344 1 31.44 7 ALA B O 1
ATOM 1966 N N . ALA B 1 8 ? -61.219 -17.328 63.781 1 33.06 8 ALA B N 1
ATOM 1967 C CA . ALA B 1 8 ? -60.062 -16.969 63 1 33.06 8 ALA B CA 1
ATOM 1968 C C . ALA B 1 8 ? -60.281 -17.281 61.531 1 33.06 8 ALA B C 1
ATOM 1970 O O . ALA B 1 8 ? -60.531 -18.422 61.156 1 33.06 8 ALA B O 1
ATOM 1971 N N . ALA B 1 9 ? -60.906 -16.391 60.812 1 30.78 9 ALA B N 1
ATOM 1972 C CA . ALA B 1 9 ? -61.094 -16.516 59.375 1 30.78 9 ALA B CA 1
ATOM 1973 C C . ALA B 1 9 ? -59.75 -16.781 58.688 1 30.78 9 ALA B C 1
ATOM 1975 O O . ALA B 1 9 ? -58.781 -16.047 58.875 1 30.78 9 ALA B O 1
ATOM 1976 N N . ALA B 1 10 ? -59.469 -18.078 58.312 1 36.84 10 ALA B N 1
ATOM 1977 C CA . ALA B 1 10 ? -58.375 -18.562 57.469 1 36.84 10 ALA B CA 1
ATOM 1978 C C . ALA B 1 10 ? -58.344 -17.859 56.125 1 36.84 10 ALA B C 1
ATOM 1980 O O . ALA B 1 10 ? -59.281 -17.984 55.312 1 36.84 10 ALA B O 1
ATOM 1981 N N . ILE B 1 11 ? -57.938 -16.594 56.094 1 32.97 11 ILE B N 1
ATOM 1982 C CA . ILE B 1 11 ? -57.781 -15.977 54.781 1 32.97 11 ILE B CA 1
ATOM 1983 C C . ILE B 1 11 ? -56.875 -16.828 53.906 1 32.97 11 ILE B C 1
ATOM 1985 O O . ILE B 1 11 ? -55.719 -17.078 54.25 1 32.97 11 ILE B O 1
ATOM 1989 N N . LEU B 1 12 ? -57.406 -17.844 53.188 1 33.28 12 LEU B N 1
ATOM 1990 C CA . LEU B 1 12 ? -56.688 -18.578 52.156 1 33.28 12 LEU B CA 1
ATOM 1991 C C . LEU B 1 12 ? -56.094 -17.609 51.125 1 33.28 12 LEU B C 1
ATOM 1993 O O . LEU B 1 12 ? -56.844 -16.922 50.438 1 33.28 12 LEU B O 1
ATOM 1997 N N . ALA B 1 13 ? -54.969 -17.016 51.406 1 35.44 13 ALA B N 1
ATOM 1998 C CA . ALA B 1 13 ? -54.188 -16.281 50.406 1 35.44 13 ALA B CA 1
ATOM 1999 C C . ALA B 1 13 ? -54.031 -17.125 49.156 1 35.44 13 ALA B C 1
ATOM 2001 O O . ALA B 1 13 ? -53.375 -18.172 49.188 1 35.44 13 ALA B O 1
ATOM 2002 N N . PHE B 1 14 ? -55.031 -17.172 48.281 1 31.97 14 PHE B N 1
ATOM 2003 C CA . PHE B 1 14 ? -54.75 -17.734 46.938 1 31.97 14 PHE B CA 1
ATOM 2004 C C . PHE B 1 14 ? -53.531 -17.062 46.312 1 31.97 14 PHE B C 1
ATOM 2006 O O . PHE B 1 14 ? -53.562 -15.859 46.062 1 31.97 14 PHE B O 1
ATOM 2013 N N . ALA B 1 15 ? -52.312 -17.562 46.656 1 34.62 15 ALA B N 1
ATOM 2014 C CA . ALA B 1 15 ? -51.156 -17.203 45.875 1 34.62 15 ALA B CA 1
ATOM 2015 C C . ALA B 1 15 ? -51.375 -17.422 44.406 1 34.62 15 ALA B C 1
ATOM 2017 O O . ALA B 1 15 ? -51.625 -18.547 43.969 1 34.62 15 ALA B O 1
ATOM 2018 N N . SER B 1 16 ? -52.031 -16.422 43.719 1 39.78 16 SER B N 1
ATOM 2019 C CA . SER B 1 16 ? -52.031 -16.484 42.281 1 39.78 16 SER B CA 1
ATOM 2020 C C . SER B 1 16 ? -50.625 -16.812 41.719 1 39.78 16 SER B C 1
ATOM 2022 O O . SER B 1 16 ? -49.688 -16.047 41.938 1 39.78 16 SER B O 1
ATOM 2024 N N . SER B 1 17 ? -50.25 -18.109 41.719 1 41.97 17 SER B N 1
ATOM 2025 C CA . SER B 1 17 ? -49.094 -18.5 40.906 1 41.97 17 SER B CA 1
ATOM 2026 C C . SER B 1 17 ? -49.219 -17.906 39.5 1 41.97 17 SER B C 1
ATOM 2028 O O . SER B 1 17 ? -50.062 -18.328 38.719 1 41.97 17 SER B O 1
ATOM 2030 N N . THR B 1 18 ? -49.062 -16.562 39.406 1 44.22 18 THR B N 1
ATOM 2031 C CA . THR B 1 18 ? -48.844 -16.141 38.031 1 44.22 18 THR B CA 1
ATOM 2032 C C . THR B 1 18 ? -47.812 -17.031 37.344 1 44.22 18 THR B C 1
ATOM 2034 O O . THR B 1 18 ? -46.719 -17.266 37.906 1 44.22 18 THR B O 1
ATOM 2037 N N . LEU B 1 19 ? -48.219 -18.172 36.812 1 38.09 19 LEU B N 1
ATOM 2038 C CA . LEU B 1 19 ? -47.375 -18.875 35.844 1 38.09 19 LEU B CA 1
ATOM 2039 C C . LEU B 1 19 ? -46.625 -17.875 34.938 1 38.09 19 LEU B C 1
ATOM 2041 O O . LEU B 1 19 ? -47.25 -17.109 34.219 1 38.09 19 LEU B O 1
ATOM 2045 N N . ALA B 1 20 ? -45.531 -17.266 35.531 1 43.5 20 ALA B N 1
ATOM 2046 C CA . ALA B 1 20 ? -44.656 -16.578 34.594 1 43.5 20 ALA B CA 1
ATOM 2047 C C . ALA B 1 20 ? -44.438 -17.422 33.344 1 43.5 20 ALA B C 1
ATOM 2049 O O . ALA B 1 20 ? -43.969 -18.562 33.406 1 43.5 20 ALA B O 1
ATOM 2050 N N . GLY B 1 21 ? -45.312 -17.312 32.344 1 43.09 21 GLY B N 1
ATOM 2051 C CA . GLY B 1 21 ? -45 -17.984 31.094 1 43.09 21 GLY B CA 1
ATOM 2052 C C . GLY B 1 21 ? -43.531 -17.875 30.688 1 43.09 21 GLY B C 1
ATOM 2053 O O . GLY B 1 21 ? -42.812 -17.031 31.219 1 43.09 21 GLY B O 1
ATOM 2054 N N . PRO B 1 22 ? -43 -18.922 30.172 1 44.78 22 PRO B N 1
ATOM 2055 C CA . PRO B 1 22 ? -41.594 -18.844 29.734 1 44.78 22 PRO B CA 1
ATOM 2056 C C . PRO B 1 22 ? -41.281 -17.547 28.969 1 44.78 22 PRO B C 1
ATOM 2058 O O . PRO B 1 22 ? -42.094 -17.078 28.188 1 44.78 22 PRO B O 1
ATOM 2061 N N . ILE B 1 23 ? -40.719 -16.547 29.609 1 43.09 23 ILE B N 1
ATOM 2062 C CA . ILE B 1 23 ? -40.094 -15.492 28.812 1 43.09 23 ILE B CA 1
ATOM 2063 C C . ILE B 1 23 ? -39.438 -16.094 27.578 1 43.09 23 ILE B C 1
ATOM 2065 O O . ILE B 1 23 ? -38.531 -16.922 27.703 1 43.09 23 ILE B O 1
ATOM 2069 N N . SER B 1 24 ? -40.156 -16.375 26.531 1 41.75 24 SER B N 1
ATOM 2070 C CA . SER B 1 24 ? -39.406 -16.609 25.297 1 41.75 24 SER B CA 1
ATOM 2071 C C . SER B 1 24 ? -38.281 -15.617 25.141 1 41.75 24 SER B C 1
ATOM 2073 O O . SER B 1 24 ? -38.5 -14.422 24.938 1 41.75 24 SER B O 1
ATOM 2075 N N . THR B 1 25 ? -37.344 -15.656 26.047 1 42.31 25 THR B N 1
ATOM 2076 C CA . THR B 1 25 ? -36.156 -14.875 25.672 1 42.31 25 THR B CA 1
ATOM 2077 C C . THR B 1 25 ? -35.844 -15.047 24.188 1 42.31 25 THR B C 1
ATOM 2079 O O . THR B 1 25 ? -35.469 -16.125 23.75 1 42.31 25 THR B O 1
ATOM 2082 N N . ARG B 1 26 ? -36.688 -14.539 23.344 1 41.31 26 ARG B N 1
ATOM 2083 C CA . ARG B 1 26 ? -36.188 -14.344 22 1 41.31 26 ARG B CA 1
ATOM 2084 C C . ARG B 1 26 ? -34.719 -13.914 22.047 1 41.31 26 ARG B C 1
ATOM 2086 O O . ARG B 1 26 ? -34.406 -12.789 22.438 1 41.31 26 ARG B O 1
ATOM 2093 N N . ASP B 1 27 ? -33.812 -14.703 22.547 1 44.09 27 ASP B N 1
ATOM 2094 C CA . ASP B 1 27 ? -32.375 -14.477 22.391 1 44.09 27 ASP B CA 1
ATOM 2095 C C . ASP B 1 27 ? -32.031 -14.062 20.969 1 44.09 27 ASP B C 1
ATOM 2097 O O . ASP B 1 27 ? -31.844 -14.914 20.094 1 44.09 27 ASP B O 1
ATOM 2101 N N . THR B 1 28 ? -32.688 -13.172 20.328 1 51.34 28 THR B N 1
ATOM 2102 C CA . THR B 1 28 ? -32.375 -12.664 18.984 1 51.34 28 THR B CA 1
ATOM 2103 C C . THR B 1 28 ? -30.922 -12.188 18.922 1 51.34 28 THR B C 1
ATOM 2105 O O . THR B 1 28 ? -30.641 -11.008 19.156 1 51.34 28 THR B O 1
ATOM 2108 N N . THR B 1 29 ? -29.984 -12.93 19.438 1 53.47 29 THR B N 1
ATOM 2109 C CA . THR B 1 29 ? -28.609 -12.484 19.203 1 53.47 29 THR B CA 1
ATOM 2110 C C . THR B 1 29 ? -28.406 -12.125 17.734 1 53.47 29 THR B C 1
ATOM 2112 O O . THR B 1 29 ? -28.641 -12.945 16.844 1 53.47 29 THR B O 1
ATOM 2115 N N . PRO B 1 30 ? -28.406 -10.875 17.531 1 65.56 30 PRO B N 1
ATOM 2116 C CA . PRO B 1 30 ? -28.203 -10.469 16.125 1 65.56 30 PRO B CA 1
ATOM 2117 C C . PRO B 1 30 ? -27.125 -11.297 15.43 1 65.56 30 PRO B C 1
ATOM 2119 O O . PRO B 1 30 ? -26.172 -11.75 16.062 1 65.56 30 PRO B O 1
ATOM 2122 N N . ALA B 1 31 ? -27.453 -11.742 14.281 1 80.56 31 ALA B N 1
ATOM 2123 C CA . ALA B 1 31 ? -26.516 -12.508 13.461 1 80.56 31 ALA B CA 1
ATOM 2124 C C . ALA B 1 31 ? -25.203 -11.758 13.281 1 80.56 31 ALA B C 1
ATOM 2126 O O . ALA B 1 31 ? -25.188 -10.531 13.18 1 80.56 31 ALA B O 1
ATOM 2127 N N . LEU B 1 32 ? -24.094 -12.391 13.578 1 83 32 LEU B N 1
ATOM 2128 C CA . LEU B 1 32 ? -22.75 -11.836 13.422 1 83 32 LEU B CA 1
ATOM 2129 C C . LEU B 1 32 ? -22.547 -11.328 12 1 83 32 LEU B C 1
ATOM 2131 O O . LEU B 1 32 ? -22.984 -11.953 11.039 1 83 32 LEU B O 1
ATOM 2135 N N . SER B 1 33 ? -21.969 -10.117 11.945 1 83.56 33 SER B N 1
ATOM 2136 C CA . SER B 1 33 ? -21.516 -9.633 10.641 1 83.56 33 SER B CA 1
ATOM 2137 C C . SER B 1 33 ? -20.453 -10.547 10.047 1 83.56 33 SER B C 1
ATOM 2139 O O . SER B 1 33 ? -19.859 -11.359 10.766 1 83.56 33 SER B O 1
ATOM 2141 N N . LEU B 1 34 ? -20.297 -10.477 8.789 1 87.06 34 LEU B N 1
ATOM 2142 C CA . LEU B 1 34 ? -19.234 -11.25 8.156 1 87.06 34 LEU B CA 1
ATOM 2143 C C . LEU B 1 34 ? -17.891 -10.945 8.797 1 87.06 34 LEU B C 1
ATOM 2145 O O . LEU B 1 34 ? -17.094 -11.852 9.062 1 87.06 34 LEU B O 1
ATOM 2149 N N . THR B 1 35 ? -17.547 -9.711 9.07 1 85.88 35 THR B N 1
ATOM 2150 C CA . THR B 1 35 ? -16.297 -9.312 9.711 1 85.88 35 THR B CA 1
ATOM 2151 C C . THR B 1 35 ? -16.156 -9.977 11.078 1 85.88 35 THR B C 1
ATOM 2153 O O . THR B 1 35 ? -15.086 -10.492 11.414 1 85.88 35 THR B O 1
ATOM 2156 N N . GLN B 1 36 ? -17.203 -9.945 11.766 1 83.75 36 GLN B N 1
ATOM 2157 C CA . GLN B 1 36 ? -17.188 -10.594 13.078 1 83.75 36 GLN B CA 1
ATOM 2158 C C . GLN B 1 36 ? -16.953 -12.094 12.945 1 83.75 36 GLN B C 1
ATOM 2160 O O . GLN B 1 36 ? -16.188 -12.672 13.727 1 83.75 36 GLN B O 1
ATOM 2165 N N . GLN B 1 37 ? -17.625 -12.625 12.016 1 84.62 37 GLN B N 1
ATOM 2166 C CA . GLN B 1 37 ? -17.438 -14.055 11.773 1 84.62 37 GLN B CA 1
ATOM 2167 C C . GLN B 1 37 ? -15.992 -14.367 11.414 1 84.62 37 GLN B C 1
ATOM 2169 O O . GLN B 1 37 ? -15.438 -15.367 11.867 1 84.62 37 GLN B O 1
ATOM 2174 N N . LEU B 1 38 ? -15.445 -13.594 10.664 1 86.5 38 LEU B N 1
ATOM 2175 C CA . LEU B 1 38 ? -14.062 -13.781 10.242 1 86.5 38 LEU B CA 1
ATOM 2176 C C . LEU B 1 38 ? -13.109 -13.648 11.43 1 86.5 38 LEU B C 1
ATOM 2178 O O . LEU B 1 38 ? -12.148 -14.406 11.547 1 86.5 38 LEU B O 1
ATOM 2182 N N . PHE B 1 39 ? -13.352 -12.75 12.312 1 81.56 39 PHE B N 1
ATOM 2183 C CA . PHE B 1 39 ? -12.531 -12.586 13.508 1 81.56 39 PHE B CA 1
ATOM 2184 C C . PHE B 1 39 ? -12.617 -13.82 14.398 1 81.56 39 PHE B C 1
ATOM 2186 O O . PHE B 1 39 ? -11.602 -14.273 14.938 1 81.56 39 PHE B O 1
ATOM 2193 N N . LEU B 1 40 ? -13.805 -14.297 14.461 1 75.75 40 LEU B N 1
ATOM 2194 C CA . LEU B 1 40 ? -14.016 -15.461 15.312 1 75.75 40 LEU B CA 1
ATOM 2195 C C . LEU B 1 40 ? -13.359 -16.703 14.703 1 75.75 40 LEU B C 1
ATOM 2197 O O . LEU B 1 40 ? -12.867 -17.562 15.438 1 75.75 40 LEU B O 1
ATOM 2201 N N . ALA B 1 41 ? -13.43 -16.75 13.43 1 74.69 41 ALA B N 1
AT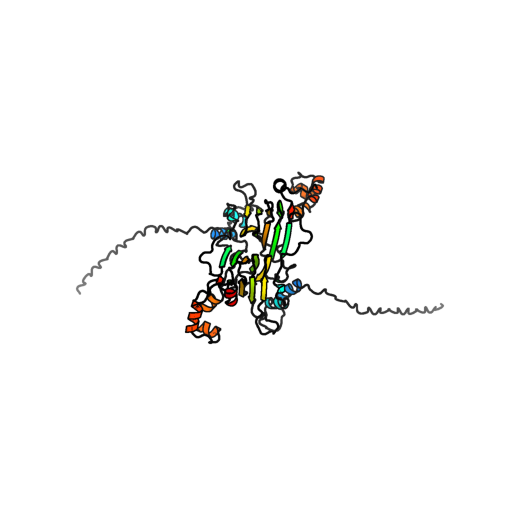OM 2202 C CA . ALA B 1 41 ? -12.797 -17.891 12.766 1 74.69 41 ALA B CA 1
ATOM 2203 C C . ALA B 1 41 ? -11.305 -17.953 13.102 1 74.69 41 ALA B C 1
ATOM 2205 O O . ALA B 1 41 ? -10.727 -19.047 13.141 1 74.69 41 ALA B O 1
ATOM 2206 N N . ASP B 1 42 ? -10.773 -16.875 13.359 1 67.56 42 ASP B N 1
ATOM 2207 C CA . ASP B 1 42 ? -9.352 -16.828 13.695 1 67.56 42 ASP B CA 1
ATOM 2208 C C . ASP B 1 42 ? -9.109 -17.344 15.109 1 67.56 42 ASP B C 1
ATOM 2210 O O . ASP B 1 42 ? -8.016 -17.828 15.422 1 67.56 42 ASP B O 1
ATOM 2214 N N . THR B 1 43 ? -10.141 -17.234 15.977 1 59.91 43 THR B N 1
ATOM 2215 C CA . THR B 1 43 ? -9.977 -17.578 17.375 1 59.91 43 THR B CA 1
ATOM 2216 C C . THR B 1 43 ? -10.422 -19.016 17.641 1 59.91 43 THR B C 1
ATOM 2218 O O . THR B 1 43 ? -10.211 -19.547 18.734 1 59.91 43 THR B O 1
ATOM 2221 N N . ASN B 1 44 ? -11.273 -19.5 16.703 1 53.28 44 ASN B N 1
ATOM 2222 C CA . ASN B 1 44 ? -11.922 -20.781 16.969 1 53.28 44 ASN B CA 1
ATOM 2223 C C . ASN B 1 44 ? -10.898 -21.875 17.234 1 53.28 44 ASN B C 1
ATOM 2225 O O . ASN B 1 44 ? -10.109 -22.219 16.359 1 53.28 44 ASN B O 1
ATOM 2229 N N . ILE B 1 45 ? -10.68 -21.844 18.562 1 50.66 45 ILE B N 1
ATOM 2230 C CA . ILE B 1 45 ? -10.016 -23.016 19.125 1 50.66 45 ILE B CA 1
ATOM 2231 C C . ILE B 1 45 ? -10.945 -24.219 19.078 1 50.66 45 ILE B C 1
ATOM 2233 O O . ILE B 1 45 ? -11.828 -24.359 19.938 1 50.66 45 ILE B O 1
ATOM 2237 N N . LYS B 1 46 ? -11.773 -24.297 18.047 1 46.88 46 LYS B N 1
ATOM 2238 C CA . LYS B 1 46 ? -12.531 -25.547 18.219 1 46.88 46 LYS B CA 1
ATOM 2239 C C . LYS B 1 46 ? -11.641 -26.656 18.75 1 46.88 46 LYS B C 1
ATOM 2241 O O . LYS B 1 46 ? -10.531 -26.875 18.266 1 46.88 46 LYS B O 1
ATOM 2246 N N . PRO B 1 47 ? -11.93 -27.078 19.969 1 40.91 47 PRO B N 1
ATOM 2247 C CA . PRO B 1 47 ? -11.219 -28.234 20.562 1 40.91 47 PRO B CA 1
ATOM 2248 C C . PRO B 1 47 ? -10.922 -29.328 19.531 1 40.91 47 PRO B C 1
ATOM 2250 O O . PRO B 1 47 ? -9.898 -30 19.625 1 40.91 47 PRO B O 1
ATOM 2253 N N . GLU B 1 48 ? -12.047 -30.016 19 1 41.66 48 GLU B N 1
ATOM 2254 C CA . GLU B 1 48 ? -11.992 -31.469 18.906 1 41.66 48 GLU B CA 1
ATOM 2255 C C . GLU B 1 48 ? -11.062 -31.906 17.766 1 41.66 48 GLU B C 1
ATOM 2257 O O . GLU B 1 48 ? -10.18 -32.75 17.969 1 41.66 48 GLU B O 1
ATOM 2262 N N . HIS B 1 49 ? -11.805 -32.406 16.5 1 40.16 49 HIS B N 1
ATOM 2263 C CA . HIS B 1 49 ? -11.203 -33.344 15.57 1 40.16 49 HIS B CA 1
ATOM 2264 C C . HIS B 1 49 ? -10.062 -32.688 14.781 1 40.16 49 HIS B C 1
ATOM 2266 O O . HIS B 1 49 ? -10.164 -31.516 14.406 1 40.16 49 HIS B O 1
ATOM 2272 N N . GLN B 1 50 ? -8.781 -33.156 14.844 1 42.62 50 GLN B N 1
ATOM 2273 C CA . GLN B 1 50 ? -7.406 -33.062 14.375 1 42.62 50 GLN B CA 1
ATOM 2274 C C . GLN B 1 50 ? -7.352 -32.594 12.922 1 42.62 50 GLN B C 1
ATOM 2276 O O . GLN B 1 50 ? -6.914 -33.344 12.047 1 42.62 50 GLN B O 1
ATOM 2281 N N . THR B 1 51 ? -8.453 -32.031 12.266 1 48.16 51 THR B N 1
ATOM 2282 C CA . THR B 1 51 ? -8.086 -31.891 10.867 1 48.16 51 THR B CA 1
ATOM 2283 C C . THR B 1 51 ? -7.059 -30.781 10.695 1 48.16 51 THR B C 1
ATOM 2285 O O . THR B 1 51 ? -6.871 -29.953 11.594 1 48.16 51 THR B O 1
ATOM 2288 N N . ASN B 1 52 ? -5.957 -31.062 9.969 1 51.06 52 ASN B N 1
ATOM 2289 C CA . ASN B 1 52 ? -4.93 -30.156 9.461 1 51.06 52 ASN B CA 1
ATOM 2290 C C . ASN B 1 52 ? -5.516 -28.812 9.047 1 51.06 52 ASN B C 1
ATOM 2292 O O . ASN B 1 52 ? -4.883 -28.062 8.305 1 51.06 52 ASN B O 1
ATOM 2296 N N . ASP B 1 53 ? -6.773 -28.5 9.695 1 62.38 53 ASP B N 1
ATOM 2297 C CA . ASP B 1 53 ? -7.414 -27.25 9.297 1 62.38 53 ASP B CA 1
ATOM 2298 C C . ASP B 1 53 ? -6.918 -26.078 10.148 1 62.38 53 ASP B C 1
ATOM 2300 O O . ASP B 1 53 ? -6.465 -26.281 11.281 1 62.38 53 ASP B O 1
ATOM 2304 N N . THR B 1 54 ? -6.465 -25.125 9.5 1 70.31 54 THR B N 1
ATOM 2305 C CA . THR B 1 54 ? -6.023 -23.906 10.18 1 70.31 54 THR B CA 1
ATOM 2306 C C . THR B 1 54 ? -7.168 -22.906 10.297 1 70.31 54 THR B C 1
ATOM 2308 O O . THR B 1 54 ? -8.125 -22.953 9.523 1 70.31 54 THR B O 1
ATOM 2311 N N . SER B 1 55 ? -7.121 -22.156 11.344 1 75.06 55 SER B N 1
ATOM 2312 C CA . SER B 1 55 ? -8.086 -21.078 11.492 1 75.06 55 SER B CA 1
ATOM 2313 C C . SER B 1 55 ? -8.102 -20.172 10.266 1 75.06 55 SER B C 1
ATOM 2315 O O . SER B 1 55 ? -9.156 -19.672 9.867 1 75.06 55 SER B O 1
ATOM 2317 N N . ALA B 1 56 ? -6.973 -20.141 9.656 1 77.56 56 ALA B N 1
ATOM 2318 C CA . ALA B 1 56 ? -6.906 -19.328 8.445 1 77.56 56 ALA B CA 1
ATOM 2319 C C . ALA B 1 56 ? -7.727 -19.938 7.316 1 77.56 56 ALA B C 1
ATOM 2321 O O . ALA B 1 56 ? -8.406 -19.234 6.57 1 77.56 56 ALA B O 1
ATOM 2322 N N . ALA B 1 57 ? -7.68 -21.188 7.258 1 83.94 57 ALA B N 1
ATOM 2323 C CA . ALA B 1 57 ? -8.445 -21.875 6.227 1 83.94 57 ALA B CA 1
ATOM 2324 C C . ALA B 1 57 ? -9.945 -21.688 6.441 1 83.94 57 ALA B C 1
ATOM 2326 O O . ALA B 1 57 ? -10.711 -21.609 5.48 1 83.94 57 ALA B O 1
ATOM 2327 N N . ASP B 1 58 ? -10.312 -21.609 7.656 1 83.75 58 ASP B N 1
ATOM 2328 C CA . ASP B 1 58 ? -11.727 -21.422 7.984 1 83.75 58 ASP B CA 1
ATOM 2329 C C . ASP B 1 58 ? -12.227 -20.078 7.484 1 83.75 58 ASP B C 1
ATOM 2331 O O . ASP B 1 58 ? -13.391 -19.938 7.105 1 83.75 58 ASP B O 1
ATOM 2335 N N . ARG B 1 59 ? -11.406 -19.109 7.461 1 88.31 59 ARG B N 1
ATOM 2336 C CA . ARG B 1 59 ? -11.805 -17.781 6.973 1 88.31 59 ARG B CA 1
ATOM 2337 C C . ARG B 1 59 ? -12.211 -17.844 5.504 1 88.31 59 ARG B C 1
ATOM 2339 O O . ARG B 1 59 ? -13.141 -17.156 5.086 1 88.31 59 ARG B O 1
ATOM 2346 N N . PHE B 1 60 ? -11.57 -18.688 4.793 1 91.38 60 PHE B N 1
ATOM 2347 C CA . PHE B 1 60 ? -11.852 -18.75 3.361 1 91.38 60 PHE B CA 1
ATOM 2348 C C . PHE B 1 60 ? -13.203 -19.406 3.102 1 91.38 60 PHE B C 1
ATOM 2350 O O . PHE B 1 60 ? -13.844 -19.125 2.08 1 91.38 60 PHE B O 1
ATOM 2357 N N . LYS B 1 61 ? -13.656 -20.25 4.023 1 88.31 61 LYS B N 1
ATOM 2358 C CA . LYS B 1 61 ? -14.992 -20.828 3.906 1 88.31 61 LYS B CA 1
ATOM 2359 C C . LYS B 1 61 ? -16.062 -19.75 4.012 1 88.31 61 LYS B C 1
ATOM 2361 O O . LYS B 1 61 ? -17.156 -19.906 3.443 1 88.31 61 LYS B O 1
ATOM 2366 N N . LEU B 1 62 ? -15.719 -18.672 4.758 1 90.44 62 LEU B N 1
ATOM 2367 C CA . LEU B 1 62 ? -16.656 -17.562 4.949 1 90.44 62 LEU B CA 1
ATOM 2368 C C . LEU B 1 62 ? -16.625 -16.609 3.758 1 90.44 62 LEU B C 1
ATOM 2370 O O . LEU B 1 62 ? -17.453 -15.695 3.67 1 90.44 62 LEU B O 1
ATOM 2374 N N . LEU B 1 63 ? -15.688 -16.828 2.842 1 94.06 63 LEU B N 1
ATOM 2375 C CA . LEU B 1 63 ? -15.539 -16.047 1.622 1 94.06 63 LEU B CA 1
ATOM 2376 C C . LEU B 1 63 ? -15.57 -16.938 0.389 1 94.06 63 LEU B C 1
ATOM 2378 O O . LEU B 1 63 ? -14.578 -17.047 -0.333 1 94.06 63 LEU B O 1
ATOM 2382 N N . PRO B 1 64 ? -16.719 -17.484 0.028 1 91.69 64 PRO B N 1
ATOM 2383 C CA . PRO B 1 64 ? -16.781 -18.516 -1.01 1 91.69 64 PRO B CA 1
ATOM 2384 C C . PRO B 1 64 ? -16.719 -17.938 -2.422 1 91.69 64 PRO B C 1
ATOM 2386 O O . PRO B 1 64 ? -16.406 -18.656 -3.375 1 91.69 64 PRO B O 1
ATOM 2389 N N . ASP B 1 65 ? -17.047 -16.656 -2.6 1 95.25 65 ASP B N 1
ATOM 2390 C CA . ASP B 1 65 ? -17.094 -16.031 -3.92 1 95.25 65 ASP B CA 1
ATOM 2391 C C . ASP B 1 65 ? -15.805 -15.258 -4.195 1 95.25 65 ASP B C 1
ATOM 2393 O O . ASP B 1 65 ? -15.422 -14.375 -3.418 1 95.25 65 ASP B O 1
ATOM 2397 N N . ASP B 1 66 ? -15.164 -15.547 -5.32 1 96.94 66 ASP B N 1
ATOM 2398 C CA . ASP B 1 66 ? -13.914 -14.875 -5.672 1 96.94 66 ASP B CA 1
ATOM 2399 C C . ASP B 1 66 ? -14.094 -13.359 -5.734 1 96.94 66 ASP B C 1
ATOM 2401 O O . ASP B 1 66 ? -13.156 -12.602 -5.484 1 96.94 66 ASP B O 1
ATOM 2405 N N . LYS B 1 67 ? -15.266 -12.875 -6.02 1 96.31 67 LYS B N 1
ATOM 2406 C CA . LYS B 1 67 ? -15.547 -11.445 -6.094 1 96.31 67 LYS B CA 1
ATOM 2407 C C . LYS B 1 67 ? -15.344 -10.773 -4.738 1 96.31 67 LYS B C 1
ATOM 2409 O O . LYS B 1 67 ? -15.156 -9.562 -4.664 1 96.31 67 LYS B O 1
ATOM 2414 N N . GLN B 1 68 ? -15.406 -11.562 -3.668 1 96.81 68 GLN B N 1
ATOM 2415 C CA . GLN B 1 68 ? -15.227 -11.039 -2.318 1 96.81 68 GLN B CA 1
ATOM 2416 C C . GLN B 1 68 ? -13.766 -10.664 -2.064 1 96.81 68 GLN B C 1
ATOM 2418 O O . GLN B 1 68 ? -13.445 -10.062 -1.041 1 96.81 68 GLN B O 1
ATOM 2423 N N . PHE B 1 69 ? -12.938 -10.961 -3.062 1 98.19 69 PHE B N 1
ATOM 2424 C CA . PHE B 1 69 ? -11.523 -10.633 -2.945 1 98.19 69 PHE B CA 1
ATOM 2425 C C . PHE B 1 69 ? -11.164 -9.484 -3.877 1 98.19 69 PHE B C 1
ATOM 2427 O O . PHE B 1 69 ? -9.984 -9.266 -4.176 1 98.19 69 PHE B O 1
ATOM 2434 N N . VAL B 1 70 ? -12.148 -8.773 -4.398 1 98.75 70 VAL B N 1
ATOM 2435 C CA . VAL B 1 70 ? -11.93 -7.574 -5.199 1 98.75 70 VAL B CA 1
ATOM 2436 C C . VAL B 1 70 ? -12.57 -6.371 -4.512 1 98.75 70 VAL B C 1
ATOM 2438 O O . VAL B 1 70 ? -13.75 -6.395 -4.172 1 98.75 70 VAL B O 1
ATOM 2441 N N . PHE B 1 71 ? -11.812 -5.391 -4.219 1 98.69 71 PHE B N 1
ATOM 2442 C CA . PHE B 1 71 ? -12.344 -4.105 -3.777 1 98.69 71 PHE B CA 1
ATOM 2443 C C . PHE B 1 71 ? -12.258 -3.074 -4.895 1 98.69 71 PHE B C 1
ATOM 2445 O O . PHE B 1 71 ? -11.188 -2.855 -5.465 1 98.69 71 PHE B O 1
ATOM 2452 N N . ASP B 1 72 ? -13.305 -2.408 -5.211 1 98.56 72 ASP B N 1
ATOM 2453 C CA . ASP B 1 72 ? -13.383 -1.396 -6.258 1 98.56 72 ASP B CA 1
ATOM 2454 C C . ASP B 1 72 ? -13.391 0.011 -5.664 1 98.56 72 ASP B C 1
ATOM 2456 O O . ASP B 1 72 ? -14.383 0.43 -5.07 1 98.56 72 ASP B O 1
ATOM 2460 N N . PHE B 1 73 ? -12.32 0.752 -5.883 1 98.56 73 PHE B N 1
ATOM 2461 C CA . PHE B 1 73 ? -12.203 2.088 -5.309 1 98.56 73 PHE B CA 1
ATOM 2462 C C . PHE B 1 73 ? -12.961 3.105 -6.156 1 98.56 73 PHE B C 1
ATOM 2464 O O . PHE B 1 73 ? -13.039 4.285 -5.797 1 98.56 73 PHE B O 1
ATOM 2471 N N . ASN B 1 74 ? -13.438 2.697 -7.285 1 97.12 74 ASN B N 1
ATOM 2472 C CA . ASN B 1 74 ? -14.164 3.611 -8.156 1 97.12 74 ASN B CA 1
ATOM 2473 C C . ASN B 1 74 ? -15.594 3.832 -7.66 1 97.12 74 ASN B C 1
ATOM 2475 O O . ASN B 1 74 ? -16.5 4.113 -8.453 1 97.12 74 ASN B O 1
ATOM 2479 N N . GLN B 1 75 ? -15.836 3.781 -6.508 1 94.62 75 GLN B N 1
ATOM 2480 C CA . GLN B 1 75 ? -17.125 4.094 -5.906 1 94.62 75 GLN B CA 1
ATOM 2481 C C . GLN B 1 75 ? -17.141 5.52 -5.359 1 94.62 75 GLN B C 1
ATOM 2483 O O . GLN B 1 75 ? -16.094 6.152 -5.219 1 94.62 75 GLN B O 1
ATOM 2488 N N . LYS B 1 76 ? -18.312 6.004 -5.039 1 90.31 76 LYS B N 1
ATOM 2489 C CA . LYS B 1 76 ? -18.453 7.379 -4.57 1 90.31 76 LYS B CA 1
ATOM 2490 C C . LYS B 1 76 ? -18.422 7.441 -3.045 1 90.31 76 LYS B C 1
ATOM 2492 O O . LYS B 1 76 ? -19 6.582 -2.371 1 90.31 76 LYS B O 1
ATOM 2497 N N . GLN B 1 77 ? -17.672 8.352 -2.57 1 91 77 GLN B N 1
ATOM 2498 C CA . GLN B 1 77 ? -17.703 8.617 -1.135 1 91 77 GLN B CA 1
ATOM 2499 C C . GLN B 1 77 ? -19 9.281 -0.721 1 91 77 GLN B C 1
ATOM 2501 O O . GLN B 1 77 ? -19.5 10.18 -1.409 1 91 77 GLN B O 1
ATOM 2506 N N . ALA B 1 78 ? -19.422 8.766 0.392 1 84.38 78 ALA B N 1
ATOM 2507 C CA . ALA B 1 78 ? -20.578 9.453 0.952 1 84.38 78 ALA B CA 1
ATOM 2508 C C . ALA B 1 78 ? -20.188 10.828 1.5 1 84.38 78 ALA B C 1
ATOM 2510 O O . ALA B 1 78 ? -19.219 10.945 2.262 1 84.38 78 ALA B O 1
ATOM 2511 N N . ASN B 1 79 ? -20.719 11.922 0.994 1 83.56 79 ASN B N 1
ATOM 2512 C CA . ASN B 1 79 ? -20.5 13.289 1.46 1 83.56 79 ASN B CA 1
ATOM 2513 C C . ASN B 1 79 ? -19.031 13.711 1.298 1 83.56 79 ASN B C 1
ATOM 2515 O O . ASN B 1 79 ? -18.375 14.047 2.279 1 83.56 79 ASN B O 1
ATOM 2519 N N . PRO B 1 80 ? -18.578 13.688 0.163 1 85.06 80 PRO B N 1
ATOM 2520 C CA . PRO B 1 80 ? -17.172 14.055 -0.051 1 85.06 80 PRO B CA 1
ATOM 2521 C C . PRO B 1 80 ? -16.906 15.523 0.272 1 85.06 80 PRO B C 1
ATOM 2523 O O . PRO B 1 80 ? -17.828 16.328 0.348 1 85.06 80 PRO B O 1
ATOM 2526 N N . GLY B 1 81 ? -15.664 15.766 0.6 1 83.31 81 GLY B N 1
ATOM 2527 C CA . GLY B 1 81 ? -15.273 17.156 0.749 1 83.31 81 GLY B CA 1
ATOM 2528 C C . GLY B 1 81 ? -15.266 17.922 -0.564 1 83.31 81 GLY B C 1
ATOM 2529 O O . GLY B 1 81 ? -15.25 17.312 -1.638 1 83.31 81 GLY B O 1
ATOM 2530 N N . LYS B 1 82 ? -15.18 19.219 -0.488 1 85.81 82 LYS B N 1
ATOM 2531 C CA . LYS B 1 82 ? -15.195 20.078 -1.667 1 85.81 82 LYS B CA 1
ATOM 2532 C C . LYS B 1 82 ? -13.906 19.938 -2.471 1 85.81 82 LYS B C 1
ATOM 2534 O O . LYS B 1 82 ? -13.898 20.172 -3.682 1 85.81 82 LYS B O 1
ATOM 2539 N N . GLY B 1 83 ? -12.922 19.516 -1.808 1 90.75 83 GLY B N 1
ATOM 2540 C CA . GLY B 1 83 ? -11.625 19.453 -2.465 1 90.75 83 GLY B CA 1
ATOM 2541 C C . GLY B 1 83 ? -11.312 18.078 -3.025 1 90.75 83 GLY B C 1
ATOM 2542 O O . GLY B 1 83 ? -10.234 17.859 -3.586 1 90.75 83 GLY B O 1
ATOM 2543 N N . GLY B 1 84 ? -12.219 17.125 -2.748 1 93.31 84 GLY B N 1
ATOM 2544 C CA . GLY B 1 84 ? -11.938 15.789 -3.268 1 93.31 84 GLY B CA 1
ATOM 2545 C C . GLY B 1 84 ? -12.656 14.688 -2.51 1 93.31 84 GLY B C 1
ATOM 2546 O O . GLY B 1 84 ? -13.602 14.953 -1.768 1 93.31 84 GLY B O 1
ATOM 2547 N N . GLU B 1 85 ? -12.281 13.477 -2.795 1 93.94 85 GLU B N 1
ATOM 2548 C CA . GLU B 1 85 ? -12.891 12.312 -2.158 1 93.94 85 GLU B CA 1
ATOM 2549 C C . GLU B 1 85 ? -11.844 11.234 -1.867 1 93.94 85 GLU B C 1
ATOM 2551 O O . GLU B 1 85 ? -10.773 11.219 -2.488 1 93.94 85 GLU B O 1
ATOM 2556 N N . LEU B 1 86 ? -12.172 10.422 -0.874 1 95.31 86 LEU B N 1
ATOM 2557 C CA . LEU B 1 86 ? -11.297 9.336 -0.456 1 95.31 86 LEU B CA 1
ATOM 2558 C C . LEU B 1 86 ? -12.094 8.078 -0.132 1 95.31 86 LEU B C 1
ATOM 2560 O O . LEU B 1 86 ? -13.062 8.141 0.63 1 95.31 86 LEU B O 1
ATOM 2564 N N . ILE B 1 87 ? -11.75 6.988 -0.788 1 97.12 87 ILE B N 1
ATOM 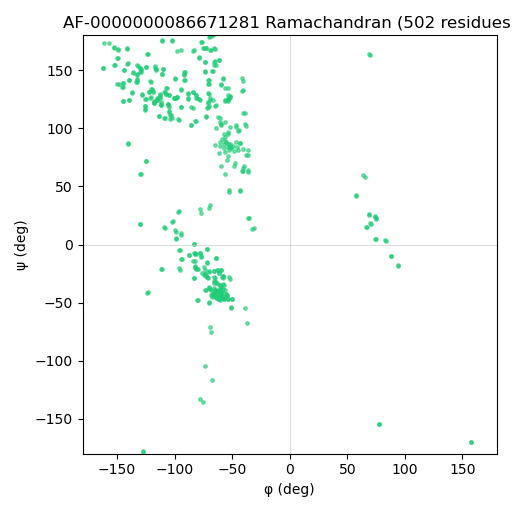2565 C CA . ILE B 1 87 ? -12.336 5.68 -0.521 1 97.12 87 ILE B CA 1
ATOM 2566 C C . ILE B 1 87 ? -11.312 4.781 0.17 1 97.12 87 ILE B C 1
ATOM 2568 O O . ILE B 1 87 ? -10.172 4.668 -0.283 1 97.12 87 ILE B O 1
ATOM 2572 N N . ALA B 1 88 ? -11.766 4.141 1.273 1 97.12 88 ALA B N 1
ATOM 2573 C CA . ALA B 1 88 ? -10.844 3.338 2.07 1 97.12 88 ALA B CA 1
ATOM 2574 C C . ALA B 1 88 ? -11.281 1.876 2.111 1 97.12 88 ALA B C 1
ATOM 2576 O O . ALA B 1 88 ? -12.469 1.579 2.258 1 97.12 88 ALA B O 1
ATOM 2577 N N . ALA B 1 89 ? -10.32 1.009 1.863 1 98.5 89 ALA B N 1
ATOM 2578 C CA . ALA B 1 89 ? -10.477 -0.416 2.143 1 98.5 89 ALA B CA 1
ATOM 2579 C C . ALA B 1 89 ? -9.867 -0.78 3.494 1 98.5 89 ALA B C 1
ATOM 2581 O O . ALA B 1 89 ? -8.648 -0.75 3.662 1 98.5 89 ALA B O 1
ATOM 2582 N N . ASN B 1 90 ? -10.672 -1.062 4.473 1 96.5 90 ASN B N 1
ATOM 2583 C CA . ASN B 1 90 ? -10.312 -1.592 5.781 1 96.5 90 ASN B CA 1
ATOM 2584 C C . ASN B 1 90 ? -11.117 -2.842 6.125 1 96.5 90 ASN B C 1
ATOM 2586 O O . ASN B 1 90 ? -11.898 -3.324 5.309 1 96.5 90 ASN B O 1
ATOM 2590 N N . ARG B 1 91 ? -10.883 -3.363 7.312 1 93.12 91 ARG B N 1
ATOM 2591 C CA . ARG B 1 91 ? -11.492 -4.645 7.645 1 93.12 91 ARG B CA 1
ATOM 2592 C C . ARG B 1 91 ? -13.016 -4.52 7.719 1 93.12 91 ARG B C 1
ATOM 2594 O O . ARG B 1 91 ? -13.727 -5.516 7.582 1 93.12 91 ARG B O 1
ATOM 2601 N N . LYS B 1 92 ? -13.531 -3.346 7.941 1 91.75 92 LYS B N 1
ATOM 2602 C CA . LYS B 1 92 ? -14.977 -3.15 7.984 1 91.75 92 LYS B CA 1
ATOM 2603 C C . LYS B 1 92 ? -15.562 -3.057 6.578 1 91.75 92 LYS B C 1
ATOM 2605 O O . LYS B 1 92 ? -16.562 -3.705 6.27 1 91.75 92 LYS B O 1
ATOM 2610 N N . THR B 1 93 ? -14.977 -2.264 5.703 1 94.62 93 THR B N 1
ATOM 2611 C CA . THR B 1 93 ? -15.523 -2.008 4.375 1 94.62 93 THR B CA 1
ATOM 2612 C C . THR B 1 93 ? -15.148 -3.131 3.41 1 94.62 93 THR B C 1
ATOM 2614 O O . THR B 1 93 ? -15.781 -3.293 2.363 1 94.62 93 THR B O 1
ATOM 2617 N N . PHE B 1 94 ? -14.133 -3.885 3.719 1 97.5 94 PHE B N 1
ATOM 2618 C CA . PHE B 1 94 ? -13.641 -4.984 2.9 1 97.5 94 PHE B CA 1
ATOM 2619 C C . PHE B 1 94 ? -13.234 -6.168 3.771 1 97.5 94 PHE B C 1
ATOM 2621 O O . PHE B 1 94 ? -12.047 -6.371 4.039 1 97.5 94 PHE B O 1
ATOM 2628 N N . PRO B 1 95 ? -14.086 -7.023 4.109 1 94.56 95 PRO B N 1
ATOM 2629 C CA . PRO B 1 95 ? -13.875 -8.078 5.105 1 94.56 95 PRO B CA 1
ATOM 2630 C C . PRO B 1 95 ? -12.727 -9.016 4.738 1 94.56 95 PRO B C 1
ATOM 2632 O O . PRO B 1 95 ? -12.109 -9.617 5.621 1 94.56 95 PRO B O 1
ATOM 2635 N N . ALA B 1 96 ? -12.391 -9.086 3.51 1 96.56 96 ALA B N 1
ATOM 2636 C CA . ALA B 1 96 ? -11.297 -9.953 3.078 1 96.56 96 ALA B CA 1
ATOM 2637 C C . ALA B 1 96 ? -9.969 -9.508 3.684 1 96.56 96 ALA B C 1
ATOM 2639 O O . ALA B 1 96 ? -8.984 -10.25 3.646 1 96.56 96 ALA B O 1
ATOM 2640 N N . LEU B 1 97 ? -9.93 -8.336 4.281 1 96.94 97 LEU B N 1
ATOM 2641 C CA . LEU B 1 97 ? -8.688 -7.832 4.859 1 96.94 97 LEU B CA 1
ATOM 2642 C C . LEU B 1 97 ? -8.523 -8.312 6.301 1 96.94 97 LEU B C 1
ATOM 2644 O O . LEU B 1 97 ? -7.461 -8.141 6.898 1 96.94 97 LEU B O 1
ATOM 2648 N N . VAL B 1 98 ? -9.562 -8.922 6.848 1 92.62 98 VAL B N 1
ATOM 2649 C CA . VAL B 1 98 ? -9.469 -9.383 8.227 1 92.62 98 VAL B CA 1
ATOM 2650 C C . VAL B 1 98 ? -8.273 -10.328 8.375 1 92.62 98 VAL B C 1
ATOM 2652 O O . VAL B 1 98 ? -8.109 -11.258 7.574 1 92.62 98 VAL B O 1
ATOM 2655 N N . SER B 1 99 ? -7.398 -10 9.273 1 90.12 99 SER B N 1
ATOM 2656 C CA . SER B 1 99 ? -6.242 -10.797 9.688 1 90.12 99 SER B CA 1
ATOM 2657 C C . SER B 1 99 ? -5.066 -10.594 8.742 1 90.12 99 SER B C 1
ATOM 2659 O O . SER B 1 99 ? -4.02 -11.227 8.898 1 90.12 99 SER B O 1
ATOM 2661 N N . THR B 1 100 ? -5.164 -9.727 7.746 1 94.25 100 THR B N 1
ATOM 2662 C CA . THR B 1 100 ? -4.051 -9.477 6.84 1 94.25 100 THR B CA 1
ATOM 2663 C C . THR B 1 100 ? -3.074 -8.469 7.441 1 94.25 100 THR B C 1
ATOM 2665 O O . THR B 1 100 ? -1.913 -8.398 7.031 1 94.25 100 THR B O 1
ATOM 2668 N N . GLY B 1 101 ? -3.613 -7.566 8.297 1 96.69 101 GLY B N 1
ATOM 2669 C CA . GLY B 1 101 ? -2.803 -6.484 8.82 1 96.69 101 GLY B CA 1
ATOM 2670 C C . GLY B 1 101 ? -2.533 -5.391 7.809 1 96.69 101 GLY B C 1
ATOM 2671 O O . GLY B 1 101 ? -1.56 -4.645 7.934 1 96.69 101 GLY B O 1
ATOM 2672 N N . ALA B 1 102 ? -3.344 -5.297 6.832 1 98.38 102 ALA B N 1
ATOM 2673 C CA . ALA B 1 102 ? -3.096 -4.328 5.77 1 98.38 102 ALA B CA 1
ATOM 2674 C C . ALA B 1 102 ? -4.375 -3.588 5.391 1 98.38 102 ALA B C 1
ATOM 2676 O O . ALA B 1 102 ? -5.477 -4.121 5.539 1 98.38 102 ALA B O 1
ATOM 2677 N N . GLY B 1 103 ? -4.289 -2.338 4.988 1 98.5 103 GLY B N 1
ATOM 2678 C CA . GLY B 1 103 ? -5.352 -1.515 4.438 1 98.5 103 GLY B CA 1
ATOM 2679 C C . GLY B 1 103 ? -4.891 -0.624 3.299 1 98.5 103 GLY B C 1
ATOM 2680 O O . GLY B 1 103 ? -3.693 -0.54 3.016 1 98.5 103 GLY B O 1
ATOM 2681 N N . MET B 1 104 ? -5.793 -0.063 2.639 1 98.81 104 MET B N 1
ATOM 2682 C CA . MET B 1 104 ? -5.477 0.79 1.497 1 98.81 104 MET B CA 1
ATOM 2683 C C . MET B 1 104 ? -6.551 1.853 1.296 1 98.81 104 MET B C 1
ATOM 2685 O O . MET B 1 104 ? -7.688 1.683 1.737 1 98.81 104 MET B O 1
ATOM 2689 N N . ALA B 1 105 ? -6.191 2.943 0.706 1 98.62 105 ALA B N 1
ATOM 2690 C CA . ALA B 1 105 ? -7.137 3.988 0.318 1 98.62 105 ALA B CA 1
ATOM 2691 C C . ALA B 1 105 ? -6.727 4.629 -1.005 1 98.62 105 ALA B C 1
ATOM 2693 O O . ALA B 1 105 ? -5.547 4.637 -1.362 1 98.62 105 ALA B O 1
ATOM 2694 N N . VAL B 1 106 ? -7.703 5.074 -1.711 1 98.62 106 VAL B N 1
ATOM 2695 C CA . VAL B 1 106 ? -7.473 5.883 -2.904 1 98.62 106 VAL B CA 1
ATOM 2696 C C . VAL B 1 106 ? -8.086 7.266 -2.719 1 98.62 106 VAL B C 1
ATOM 2698 O O . VAL B 1 106 ? -9.273 7.391 -2.402 1 98.62 106 VAL B O 1
ATOM 2701 N N . GLY B 1 107 ? -7.254 8.273 -2.863 1 97.69 107 GLY B N 1
ATOM 2702 C CA . GLY B 1 107 ? -7.715 9.648 -2.793 1 97.69 107 GLY B CA 1
ATOM 2703 C C . GLY B 1 107 ? -7.727 10.344 -4.141 1 97.69 107 GLY B C 1
ATOM 2704 O O . GLY B 1 107 ? -6.789 10.203 -4.926 1 97.69 107 GLY B O 1
ATOM 2705 N N . ARG B 1 108 ? -8.727 11.008 -4.434 1 97.62 108 ARG B N 1
ATOM 2706 C CA . ARG B 1 108 ? -8.852 11.891 -5.586 1 97.62 108 ARG B CA 1
ATOM 2707 C C . ARG B 1 108 ? -8.977 13.352 -5.145 1 97.62 108 ARG B C 1
ATOM 2709 O O . ARG B 1 108 ? -9.984 13.742 -4.562 1 97.62 108 ARG B O 1
ATOM 2716 N N . VAL B 1 109 ? -7.965 14.07 -5.414 1 96.25 109 VAL B N 1
ATOM 2717 C CA . VAL B 1 109 ? -7.871 15.453 -4.941 1 96.25 109 VAL B CA 1
ATOM 2718 C C . VAL B 1 109 ? -8.102 16.406 -6.105 1 96.25 109 VAL B C 1
ATOM 2720 O O . VAL B 1 109 ? -7.367 16.391 -7.098 1 96.25 109 VAL B O 1
ATOM 2723 N N . LYS B 1 110 ? -9.078 17.234 -5.996 1 95.56 110 LYS B N 1
ATOM 2724 C CA . LYS B 1 110 ? -9.422 18.203 -7.027 1 95.56 110 LYS B CA 1
ATOM 2725 C C . LYS B 1 110 ? -8.398 19.344 -7.086 1 95.56 110 LYS B C 1
ATOM 2727 O O . LYS B 1 110 ? -7.535 19.438 -6.211 1 95.56 110 LYS B O 1
ATOM 2732 N N . PRO B 1 111 ? -8.539 20.125 -8.156 1 96 111 PRO B N 1
ATOM 2733 C CA . PRO B 1 111 ? -7.656 21.297 -8.242 1 96 111 PRO B CA 1
ATOM 2734 C C . PRO B 1 111 ? -7.688 22.156 -6.973 1 96 111 PRO B C 1
ATOM 2736 O O . PRO B 1 111 ? -8.766 22.5 -6.492 1 96 111 PRO B O 1
ATOM 2739 N N . CYS B 1 112 ? -6.52 22.406 -6.453 1 94.12 112 CYS B N 1
ATOM 2740 C CA . CYS B 1 112 ? -6.316 23.25 -5.281 1 94.12 112 CYS B CA 1
ATOM 2741 C C . CYS B 1 112 ? -6.914 22.609 -4.035 1 94.12 112 CYS B C 1
ATOM 2743 O O . CYS B 1 112 ? -7.105 23.281 -3.018 1 94.12 112 CYS B O 1
ATOM 2745 N N . GLY B 1 113 ? -7.207 21.328 -4.137 1 93.69 113 GLY B N 1
ATOM 2746 C CA . GLY B 1 113 ? -7.672 20.609 -2.965 1 93.69 113 GLY B CA 1
ATOM 2747 C C . GLY B 1 113 ? -6.547 20.219 -2.021 1 93.69 113 GLY B C 1
ATOM 2748 O O . GLY B 1 113 ? -5.383 20.156 -2.428 1 93.69 113 GLY B O 1
ATOM 2749 N N . MET B 1 114 ? -6.977 19.938 -0.77 1 92.81 114 MET B N 1
ATOM 2750 C CA . MET B 1 114 ? -6.012 19.531 0.247 1 92.81 114 MET B CA 1
ATOM 2751 C C . MET B 1 114 ? -6.613 18.5 1.191 1 92.81 114 MET B C 1
ATOM 2753 O O . MET B 1 114 ? -7.707 18.703 1.722 1 92.81 114 MET B O 1
ATOM 2757 N N . ASN B 1 115 ? -5.934 17.344 1.269 1 94.44 115 ASN B N 1
ATOM 2758 C CA . ASN B 1 115 ? -6.207 16.5 2.418 1 94.44 115 ASN B CA 1
ATOM 2759 C C . ASN B 1 115 ? -5.617 17.078 3.701 1 94.44 115 ASN B C 1
ATOM 2761 O O . ASN B 1 115 ? -4.398 17.094 3.875 1 94.44 115 ASN B O 1
ATOM 2765 N N . THR B 1 116 ? -6.453 17.5 4.547 1 92.62 116 THR B N 1
ATOM 2766 C CA . THR B 1 116 ? -6.051 18.344 5.668 1 92.62 116 THR B CA 1
ATOM 2767 C C . THR B 1 116 ? -5.148 17.578 6.629 1 92.62 116 THR B C 1
ATOM 2769 O O . THR B 1 116 ? -4.992 16.359 6.5 1 92.62 116 THR B O 1
ATOM 2772 N N . LEU B 1 117 ? -4.57 18.344 7.535 1 94.75 117 LEU B N 1
ATOM 2773 C CA . LEU B 1 117 ? -3.664 17.75 8.523 1 94.75 117 LEU B CA 1
ATOM 2774 C C . LEU B 1 117 ? -4.344 16.609 9.273 1 94.75 117 LEU B C 1
ATOM 2776 O O . LEU B 1 117 ? -5.406 16.812 9.867 1 94.75 117 LEU B O 1
ATOM 2780 N N . HIS B 1 118 ? -3.707 15.453 9.227 1 96.88 118 HIS B N 1
ATOM 2781 C CA . HIS B 1 118 ? -4.27 14.289 9.906 1 96.88 118 HIS B CA 1
ATOM 2782 C C . HIS B 1 118 ? -3.174 13.305 10.312 1 96.88 118 HIS B C 1
ATOM 2784 O O . HIS B 1 118 ? -2.004 13.5 9.977 1 96.88 118 HIS B O 1
ATOM 2790 N N . VAL B 1 119 ? -3.574 12.344 11.117 1 96.69 119 VAL B N 1
ATOM 2791 C CA . VAL B 1 119 ? -2.689 11.273 11.57 1 96.69 119 VAL B CA 1
ATOM 2792 C C . VAL B 1 119 ? -3.377 9.922 11.391 1 96.69 119 VAL B C 1
ATOM 2794 O O . VAL B 1 119 ? -4.605 9.852 11.289 1 96.69 119 VAL B O 1
ATOM 2797 N N . HIS B 1 120 ? -2.6 8.93 11.242 1 98.06 120 HIS B N 1
ATOM 2798 C CA . HIS B 1 120 ? -3.057 7.547 11.383 1 98.06 120 HIS B CA 1
ATOM 2799 C C . HIS B 1 120 ? -2.523 6.914 12.664 1 98.06 120 HIS B C 1
ATOM 2801 O O . HIS B 1 120 ? -1.341 6.574 12.75 1 98.06 120 HIS B O 1
ATOM 2807 N N . PRO B 1 121 ? -3.43 6.688 13.672 1 95.88 121 PRO B N 1
ATOM 2808 C CA . PRO B 1 121 ? -2.961 6.277 15 1 95.88 121 PRO B CA 1
ATOM 2809 C C . PRO B 1 121 ? -2.438 4.844 15.023 1 95.88 121 PRO B C 1
ATOM 2811 O O . PRO B 1 121 ? -1.679 4.473 15.922 1 95.88 121 PRO B O 1
ATOM 2814 N N . ARG B 1 122 ? -2.715 4.016 14.031 1 95.62 122 ARG B N 1
ATOM 2815 C CA . ARG B 1 122 ? -2.383 2.6 14.156 1 95.62 122 ARG B CA 1
ATOM 2816 C C . ARG B 1 122 ? -1.611 2.107 12.938 1 95.62 122 ARG B C 1
ATOM 2818 O O . ARG B 1 122 ? -1.578 0.908 12.664 1 95.62 122 ARG B O 1
ATOM 2825 N N . SER B 1 123 ? -1.076 3.086 12.203 1 97.69 123 SER B N 1
ATOM 2826 C CA . SER B 1 123 ? -0.398 2.584 11.016 1 97.69 123 SER B CA 1
ATOM 2827 C C . SER B 1 123 ? 0.558 3.625 10.445 1 97.69 123 SER B C 1
ATOM 2829 O O . SER B 1 123 ? 0.325 4.828 10.578 1 97.69 123 SER B O 1
ATOM 2831 N N . VAL B 1 124 ? 1.595 3.094 9.781 1 97.94 124 VAL B N 1
ATOM 2832 C CA . VAL B 1 124 ? 2.34 3.846 8.781 1 97.94 124 VAL B CA 1
ATOM 2833 C C . VAL B 1 124 ? 1.5 3.99 7.512 1 97.94 124 VAL B C 1
ATOM 2835 O O . VAL B 1 124 ? 0.558 3.225 7.293 1 97.94 124 VAL B O 1
ATOM 2838 N N . GLU B 1 125 ? 1.791 4.98 6.723 1 98.69 125 GLU B N 1
ATOM 2839 C CA . GLU B 1 125 ? 1.201 5.176 5.402 1 98.69 125 GLU B CA 1
ATOM 2840 C C . GLU B 1 125 ? 2.279 5.312 4.328 1 98.69 125 GLU B C 1
ATOM 2842 O O . GLU B 1 125 ? 3.184 6.141 4.453 1 98.69 125 GLU B O 1
ATOM 2847 N N . LEU B 1 126 ? 2.33 4.438 3.334 1 98.88 126 LEU B N 1
ATOM 2848 C CA . LEU B 1 126 ? 3.053 4.707 2.096 1 98.88 126 LEU B CA 1
ATOM 2849 C C . LEU B 1 126 ? 2.121 5.285 1.036 1 98.88 126 LEU B C 1
ATOM 2851 O O . LEU B 1 126 ? 1.143 4.645 0.646 1 98.88 126 LEU B O 1
ATOM 2855 N N . GLN B 1 127 ? 2.418 6.461 0.633 1 98.88 127 GLN B N 1
ATOM 2856 C CA . GLN B 1 127 ? 1.555 7.125 -0.337 1 98.88 127 GLN B CA 1
ATOM 2857 C C . GLN B 1 127 ? 2.266 7.305 -1.675 1 98.88 127 GLN B C 1
ATOM 2859 O O . GLN B 1 127 ? 3.373 7.848 -1.728 1 98.88 127 GLN B O 1
ATOM 2864 N N . ILE B 1 128 ? 1.673 6.855 -2.764 1 98.88 128 ILE B N 1
ATOM 2865 C CA . ILE B 1 128 ? 2.193 6.996 -4.121 1 98.88 128 ILE B CA 1
ATOM 2866 C C . ILE B 1 128 ? 1.198 7.777 -4.977 1 98.88 128 ILE B C 1
ATOM 2868 O O . ILE B 1 128 ? -0.01 7.535 -4.91 1 98.88 128 ILE B O 1
ATOM 2872 N N . VAL B 1 129 ? 1.73 8.75 -5.727 1 98.88 129 VAL B N 1
ATOM 2873 C CA . VAL B 1 129 ? 0.891 9.469 -6.676 1 98.88 129 VAL B CA 1
ATOM 2874 C C . VAL B 1 129 ? 0.802 8.688 -7.984 1 98.88 129 VAL B C 1
ATOM 2876 O O . VAL B 1 129 ? 1.817 8.211 -8.508 1 98.88 129 VAL B O 1
ATOM 2879 N N . THR B 1 130 ? -0.431 8.508 -8.484 1 98.81 130 THR B N 1
ATOM 2880 C CA . THR B 1 130 ? -0.582 7.758 -9.734 1 98.81 130 THR B CA 1
ATOM 2881 C C . THR B 1 130 ? -1.029 8.68 -10.859 1 98.81 130 THR B C 1
ATOM 2883 O O . THR B 1 130 ? -0.92 8.32 -12.039 1 98.81 130 THR B O 1
ATOM 2886 N N . GLU B 1 131 ? -1.594 9.781 -10.594 1 98.56 131 GLU B N 1
ATOM 2887 C CA . GLU B 1 131 ? -1.979 10.82 -11.547 1 98.56 131 GLU B CA 1
ATOM 2888 C C . GLU B 1 131 ? -1.808 12.211 -10.938 1 98.56 131 GLU B C 1
ATOM 2890 O O . GLU B 1 131 ? -2.123 12.422 -9.766 1 98.56 131 GLU B O 1
ATOM 2895 N N . GLY B 1 132 ? -1.29 13.195 -11.734 1 98.38 132 GLY B N 1
ATOM 2896 C CA . GLY B 1 132 ? -1.132 14.562 -11.266 1 98.38 132 GLY B CA 1
ATOM 2897 C C . GLY B 1 132 ? 0.07 14.75 -10.359 1 98.38 132 GLY B C 1
ATOM 2898 O O . GLY B 1 132 ? 1.102 14.102 -10.547 1 98.38 132 GLY B O 1
ATOM 2899 N N . ARG B 1 133 ? -0.072 15.773 -9.523 1 98.19 133 ARG B N 1
ATOM 2900 C CA . ARG B 1 133 ? 1.021 16.172 -8.641 1 98.19 133 ARG B CA 1
ATOM 2901 C C . ARG B 1 133 ? 0.5 16.547 -7.262 1 98.19 133 ARG B C 1
ATOM 2903 O O . ARG B 1 133 ? -0.577 17.141 -7.137 1 98.19 133 ARG B O 1
ATOM 2910 N N . LEU B 1 134 ? 1.294 16.156 -6.246 1 98.5 134 LEU B N 1
ATOM 2911 C CA . LEU B 1 134 ? 0.949 16.547 -4.879 1 98.5 134 LEU B CA 1
ATOM 2912 C C . LEU B 1 134 ? 2.168 17.094 -4.145 1 98.5 134 LEU B C 1
ATOM 2914 O O . LEU B 1 134 ? 3.283 16.594 -4.328 1 98.5 134 LEU B O 1
ATOM 2918 N N . ILE B 1 135 ? 1.984 18.047 -3.371 1 98.19 135 ILE B N 1
ATOM 2919 C CA . ILE B 1 135 ? 2.938 18.484 -2.359 1 98.19 135 ILE B CA 1
ATOM 2920 C C . ILE B 1 135 ? 2.52 17.953 -0.989 1 98.19 135 ILE B C 1
ATOM 2922 O O . ILE B 1 135 ? 1.377 18.156 -0.564 1 98.19 135 ILE B O 1
ATOM 2926 N N . THR B 1 136 ? 3.461 17.266 -0.329 1 98.56 136 THR B N 1
ATOM 2927 C CA . THR B 1 136 ? 3.15 16.719 0.992 1 98.56 136 THR B CA 1
ATOM 2928 C C . THR B 1 136 ? 4.027 17.375 2.059 1 98.56 136 THR B C 1
ATOM 2930 O O . THR B 1 136 ? 5.145 17.812 1.769 1 98.56 136 THR B O 1
ATOM 2933 N N . GLU B 1 137 ? 3.537 17.469 3.229 1 97.81 137 GLU B N 1
ATOM 2934 C CA . GLU B 1 137 ? 4.27 17.891 4.414 1 97.81 137 GLU B CA 1
ATOM 2935 C C . GLU B 1 137 ? 4.012 16.953 5.594 1 97.81 137 GLU B C 1
ATOM 2937 O O . GLU B 1 137 ? 2.883 16.5 5.797 1 97.81 137 GLU B O 1
ATOM 2942 N N . MET B 1 138 ? 5.047 16.672 6.34 1 98.25 138 MET B N 1
ATOM 2943 C CA . MET B 1 138 ? 4.949 15.773 7.488 1 98.25 138 MET B CA 1
ATOM 2944 C C . MET B 1 138 ? 5.723 16.328 8.68 1 98.25 138 MET B C 1
ATOM 2946 O O . MET B 1 138 ? 6.863 16.766 8.531 1 98.25 138 MET B O 1
ATOM 2950 N N . ALA B 1 139 ? 5.121 16.359 9.781 1 96.62 139 ALA B N 1
ATOM 2951 C CA . ALA B 1 139 ? 5.766 16.547 11.078 1 96.62 139 ALA B CA 1
ATOM 2952 C C . ALA B 1 139 ? 5.859 15.227 11.836 1 96.62 139 ALA B C 1
ATOM 2954 O O . ALA B 1 139 ? 4.855 14.727 12.352 1 96.62 139 ALA B O 1
ATOM 2955 N N . PRO B 1 140 ? 7.027 14.656 11.961 1 94.56 140 PRO B N 1
ATOM 2956 C CA . PRO B 1 140 ? 7.137 13.305 12.508 1 94.56 140 PRO B CA 1
ATOM 2957 C C . PRO B 1 140 ? 6.781 13.234 13.992 1 94.56 140 PRO B C 1
ATOM 2959 O O . PRO B 1 140 ? 5.723 12.719 14.352 1 94.56 140 PRO B O 1
ATOM 2962 N N . GLU B 1 141 ? 7.617 13.672 14.898 1 91.56 141 GLU B N 1
ATOM 2963 C CA . GLU B 1 141 ? 7.398 13.656 16.344 1 91.56 141 GLU B CA 1
ATOM 2964 C C . GLU B 1 141 ? 8.25 14.711 17.047 1 91.56 141 GLU B C 1
ATOM 2966 O O . GLU B 1 141 ? 9.039 15.414 16.391 1 91.56 141 GLU B O 1
ATOM 2971 N N . ASN B 1 142 ? 7.984 14.82 18.312 1 88.25 142 ASN B N 1
ATOM 2972 C CA . ASN B 1 142 ? 8.812 15.719 19.094 1 88.25 142 ASN B CA 1
ATOM 2973 C C . ASN B 1 142 ? 10.289 15.336 19.016 1 88.25 142 ASN B C 1
ATOM 2975 O O . ASN B 1 142 ? 10.625 14.156 18.875 1 88.25 142 ASN B O 1
ATOM 2979 N N . GLY B 1 143 ? 11.148 16.312 18.984 1 87.38 143 GLY B N 1
ATOM 2980 C CA . GLY B 1 143 ? 12.586 16.078 18.984 1 87.38 143 GLY B CA 1
ATOM 2981 C C . GLY B 1 143 ? 13.18 16.047 17.594 1 87.38 143 GLY B C 1
ATOM 2982 O O . GLY B 1 143 ? 14.398 16.062 17.422 1 87.38 143 GLY B O 1
ATOM 2983 N N . VAL B 1 144 ? 12.312 15.875 16.656 1 92.12 144 VAL B N 1
ATOM 2984 C CA . VAL B 1 144 ? 12.781 16 15.281 1 92.12 144 VAL B CA 1
ATOM 2985 C C . VAL B 1 144 ? 12.836 17.484 14.891 1 92.12 144 VAL B C 1
ATOM 2987 O O . VAL B 1 144 ? 11.797 18.109 14.641 1 92.12 144 VAL B O 1
ATOM 2990 N N . LEU B 1 145 ? 14.047 18 14.812 1 90.12 145 LEU B N 1
ATOM 2991 C CA . LEU B 1 145 ? 14.242 19.438 14.688 1 90.12 145 LEU B CA 1
ATOM 2992 C C . LEU B 1 145 ? 14.922 19.797 13.375 1 90.12 145 LEU B C 1
ATOM 2994 O O . LEU B 1 145 ? 15.633 18.953 12.797 1 90.12 145 LEU B O 1
ATOM 2998 N N . ALA B 1 146 ? 14.664 20.969 12.898 1 90.81 146 ALA B N 1
ATOM 2999 C CA . ALA B 1 146 ? 15.344 21.516 11.727 1 90.81 146 ALA B CA 1
ATOM 3000 C C . ALA B 1 146 ? 16.828 21.766 12.008 1 90.81 146 ALA B C 1
ATOM 3002 O O . ALA B 1 146 ? 17.312 21.453 13.094 1 90.81 146 ALA B O 1
ATOM 3003 N N . ALA B 1 147 ? 17.5 22.25 11.016 1 87.75 147 ALA B N 1
ATOM 3004 C CA . ALA B 1 147 ? 18.953 22.438 11.094 1 87.75 147 ALA B CA 1
ATOM 3005 C C . ALA B 1 147 ? 19.312 23.422 12.203 1 87.75 147 ALA B C 1
ATOM 3007 O O . ALA B 1 147 ? 20.406 23.344 12.789 1 87.75 147 ALA B O 1
ATOM 3008 N N . ASP B 1 148 ? 18.406 24.297 12.57 1 89.31 148 ASP B N 1
ATOM 3009 C CA . ASP B 1 148 ? 18.672 25.297 13.602 1 89.31 148 ASP B CA 1
ATOM 3010 C C . ASP B 1 148 ? 18.609 24.672 14.992 1 89.31 148 ASP B C 1
ATOM 3012 O O . ASP B 1 148 ? 18.938 25.328 15.984 1 89.31 148 ASP B O 1
ATOM 3016 N N . GLY B 1 149 ? 18.125 23.438 15.062 1 87.25 149 GLY B N 1
ATOM 3017 C CA . GLY B 1 149 ? 18.078 22.734 16.328 1 87.25 149 GLY B CA 1
ATOM 3018 C C . GLY B 1 149 ? 16.969 23.219 17.25 1 87.25 149 GLY B C 1
ATOM 3019 O O . GLY B 1 149 ? 16.875 22.781 18.391 1 87.25 149 GLY B O 1
ATOM 3020 N N . LYS B 1 150 ? 16.125 24.109 16.859 1 89.69 150 LYS B N 1
ATOM 3021 C CA . LYS B 1 150 ? 15.109 24.734 17.719 1 89.69 150 LYS B CA 1
ATOM 3022 C C . LYS B 1 150 ? 13.711 24.531 17.141 1 89.69 150 LYS B C 1
ATOM 3024 O O . LYS B 1 150 ? 12.781 24.188 17.859 1 89.69 150 LYS B O 1
ATOM 3029 N N . THR B 1 151 ? 13.625 24.656 15.859 1 92.81 151 THR B N 1
ATOM 3030 C CA . THR B 1 151 ? 12.32 24.594 15.219 1 92.81 151 THR B CA 1
ATOM 3031 C C . THR B 1 151 ? 12 23.172 14.789 1 92.81 151 THR B C 1
ATOM 3033 O O . THR B 1 151 ? 12.898 22.391 14.492 1 92.81 151 THR B O 1
ATOM 3036 N N . ARG B 1 152 ? 10.68 22.859 14.875 1 92.75 152 ARG B N 1
ATOM 3037 C CA . ARG B 1 152 ? 10.242 21.547 14.406 1 92.75 152 ARG B CA 1
ATOM 3038 C C . ARG B 1 152 ? 10.578 21.359 12.93 1 92.75 152 ARG B C 1
ATOM 3040 O O . ARG B 1 152 ? 10.383 22.281 12.117 1 92.75 152 ARG B O 1
ATOM 3047 N N . ARG B 1 153 ? 11.047 20.188 12.594 1 94.62 153 ARG B N 1
ATOM 3048 C CA . ARG B 1 153 ? 11.32 19.859 11.195 1 94.62 153 ARG B CA 1
ATOM 3049 C C . ARG B 1 153 ? 10.039 19.453 10.477 1 94.62 153 ARG B C 1
ATOM 3051 O O . ARG B 1 153 ? 9.281 18.625 10.977 1 94.62 153 ARG B O 1
ATOM 3058 N N . ILE B 1 154 ? 9.742 20.062 9.406 1 97.12 154 ILE B N 1
ATOM 3059 C CA . ILE B 1 154 ? 8.703 19.641 8.469 1 97.12 154 ILE B CA 1
ATOM 3060 C C . ILE B 1 154 ? 9.352 19.031 7.227 1 97.12 154 ILE B C 1
ATOM 3062 O O . ILE B 1 154 ? 10.18 19.656 6.574 1 97.12 154 ILE B O 1
ATOM 3066 N N . ILE B 1 155 ? 9.047 17.797 6.973 1 97.12 155 ILE B N 1
ATOM 3067 C CA . ILE B 1 155 ? 9.516 17.156 5.754 1 97.12 155 ILE B CA 1
ATOM 3068 C C . ILE B 1 155 ? 8.555 17.453 4.605 1 97.12 155 ILE B C 1
ATOM 3070 O O . ILE B 1 155 ? 7.375 17.094 4.664 1 97.12 155 ILE B O 1
ATOM 3074 N N . ARG B 1 156 ? 9.008 18.078 3.617 1 97.81 156 ARG B N 1
ATOM 3075 C CA . ARG B 1 156 ? 8.219 18.484 2.463 1 97.81 156 ARG B CA 1
ATOM 3076 C C . ARG B 1 156 ? 8.648 17.734 1.208 1 97.81 156 ARG B C 1
ATOM 3078 O O . ARG B 1 156 ? 9.844 17.672 0.9 1 97.81 156 ARG B O 1
ATOM 3085 N N . THR B 1 157 ? 7.668 17.156 0.525 1 98.44 157 THR B N 1
ATOM 3086 C CA . THR B 1 157 ? 7.973 16.438 -0.71 1 98.44 157 THR B CA 1
ATOM 3087 C C . THR B 1 157 ? 7.043 16.891 -1.835 1 98.44 157 THR B C 1
ATOM 3089 O O . THR B 1 157 ? 5.957 17.406 -1.58 1 98.44 157 THR B O 1
ATOM 3092 N N . GLU B 1 158 ? 7.535 16.781 -3.002 1 98.44 158 GLU B N 1
ATOM 3093 C CA . GLU B 1 158 ? 6.754 16.922 -4.23 1 98.44 158 GLU B CA 1
ATOM 3094 C C . GLU B 1 158 ? 6.719 15.609 -5.012 1 98.44 158 GLU B C 1
ATOM 3096 O O . GLU B 1 158 ? 7.766 15.055 -5.355 1 98.44 158 GLU B O 1
ATOM 3101 N N . LEU B 1 159 ? 5.543 15.156 -5.285 1 98.75 159 LEU B N 1
ATOM 3102 C CA . LEU B 1 159 ? 5.395 13.836 -5.875 1 98.75 159 LEU B CA 1
ATOM 3103 C C . LEU B 1 159 ? 4.676 13.914 -7.215 1 98.75 159 LEU B C 1
ATOM 3105 O O . LEU B 1 159 ? 3.602 14.516 -7.316 1 98.75 159 LEU B O 1
ATOM 3109 N N . SER B 1 160 ? 5.281 13.367 -8.188 1 98.38 160 SER B N 1
ATOM 3110 C CA . SER B 1 160 ? 4.672 13.109 -9.492 1 98.38 160 SER B CA 1
ATOM 3111 C C . SER B 1 160 ? 4.293 11.641 -9.641 1 98.38 160 SER B C 1
ATOM 3113 O O . SER B 1 160 ? 4.523 10.836 -8.727 1 98.38 160 SER B O 1
ATOM 3115 N N . PRO B 1 161 ? 3.625 11.25 -10.773 1 98.75 161 PRO B N 1
ATOM 3116 C CA . PRO B 1 161 ? 3.133 9.875 -10.891 1 98.75 161 PRO B CA 1
ATOM 3117 C C . PRO B 1 161 ? 4.23 8.836 -10.664 1 98.75 161 PRO B C 1
ATOM 3119 O O . PRO B 1 161 ? 5.305 8.93 -11.258 1 98.75 161 PRO B O 1
ATOM 3122 N N . TYR B 1 162 ? 3.922 7.922 -9.695 1 98.75 162 TYR B N 1
ATOM 3123 C CA . TYR B 1 162 ? 4.711 6.758 -9.305 1 98.75 162 TYR B CA 1
ATOM 3124 C C . TYR B 1 162 ? 5.938 7.172 -8.5 1 98.75 162 TYR B C 1
ATOM 3126 O O . TYR B 1 162 ? 6.984 6.523 -8.578 1 98.75 162 TYR B O 1
ATOM 3134 N N . MET B 1 163 ? 5.848 8.312 -7.898 1 98.81 163 MET B N 1
ATOM 3135 C CA . MET B 1 163 ? 6.703 8.664 -6.766 1 98.81 163 MET B CA 1
ATOM 3136 C C . MET B 1 163 ? 5.969 8.461 -5.445 1 98.81 163 MET B C 1
ATOM 3138 O O . MET B 1 163 ? 4.766 8.719 -5.355 1 98.81 163 MET B O 1
ATOM 3142 N N . MET B 1 164 ? 6.727 7.992 -4.461 1 98.88 164 MET B N 1
ATOM 3143 C CA . MET B 1 164 ? 6.117 7.605 -3.191 1 98.88 164 MET B CA 1
ATOM 3144 C C . MET B 1 164 ? 6.844 8.25 -2.018 1 98.88 164 MET B C 1
ATOM 3146 O O . MET B 1 164 ? 8.055 8.469 -2.074 1 98.88 164 MET B O 1
ATOM 3150 N N . THR B 1 165 ? 6.145 8.547 -0.94 1 98.88 165 THR B N 1
ATOM 3151 C CA . THR B 1 165 ? 6.691 9 0.334 1 98.88 165 THR B CA 1
ATOM 3152 C C . THR B 1 165 ? 6.074 8.227 1.494 1 98.88 165 THR B C 1
ATOM 3154 O O . THR B 1 165 ? 4.922 7.797 1.416 1 98.88 165 THR B O 1
ATOM 3157 N N . PRO B 1 166 ? 6.828 7.992 2.516 1 98.69 166 PRO B N 1
ATOM 3158 C CA . PRO B 1 166 ? 6.262 7.41 3.734 1 98.69 166 PRO B CA 1
ATOM 3159 C C . PRO B 1 166 ? 5.793 8.469 4.73 1 98.69 166 PRO B C 1
ATOM 3161 O O . PRO B 1 166 ? 6.422 9.523 4.855 1 98.69 166 PRO B O 1
ATOM 3164 N N . PHE B 1 167 ? 4.691 8.211 5.375 1 98.62 167 PHE B N 1
ATOM 3165 C CA . PHE B 1 167 ? 4.27 8.883 6.598 1 98.62 167 PHE B CA 1
ATOM 3166 C C . PHE B 1 167 ? 4.312 7.93 7.785 1 98.62 167 PHE B C 1
ATOM 3168 O O . PHE B 1 167 ? 3.605 6.922 7.801 1 98.62 167 PHE B O 1
ATOM 3175 N N . TYR B 1 168 ? 5.129 8.305 8.781 1 97.25 168 TYR B N 1
ATOM 3176 C CA . TYR B 1 168 ? 5.324 7.43 9.93 1 97.25 168 TYR B CA 1
ATOM 3177 C C . TYR B 1 168 ? 4.102 7.438 10.844 1 97.25 168 TYR B C 1
ATOM 3179 O O . TYR B 1 168 ? 3.373 8.43 10.906 1 97.25 168 TYR B O 1
ATOM 3187 N N . GLN B 1 169 ? 3.891 6.289 11.484 1 96.44 169 GLN B N 1
ATOM 3188 C CA . GLN B 1 169 ? 2.736 6.188 12.367 1 96.44 169 GLN B CA 1
ATOM 3189 C C . GLN B 1 169 ? 2.715 7.336 13.375 1 96.44 169 GLN B C 1
ATOM 3191 O O . GLN B 1 169 ? 3.715 7.602 14.047 1 96.44 169 GLN B O 1
ATOM 3196 N N . GLY B 1 170 ? 1.573 8.031 13.391 1 95.25 170 GLY B N 1
ATOM 3197 C CA . GLY B 1 170 ? 1.384 9.094 14.359 1 95.25 170 GLY B CA 1
ATOM 3198 C C . GLY B 1 170 ? 1.893 10.438 13.883 1 95.25 170 GLY B C 1
ATOM 3199 O O . GLY B 1 170 ? 1.705 11.453 14.555 1 95.25 170 GLY B O 1
ATOM 3200 N N . SER B 1 171 ? 2.596 10.422 12.773 1 96.81 171 SER B N 1
ATOM 3201 C CA . SER B 1 171 ? 3.051 11.703 12.242 1 96.81 171 SER B CA 1
ATOM 3202 C C . SER B 1 171 ? 1.89 12.508 11.672 1 96.81 171 SER B C 1
ATOM 3204 O O . SER B 1 171 ? 0.97 11.945 11.078 1 96.81 171 SER B O 1
ATOM 3206 N N . VAL B 1 172 ? 1.913 13.797 11.883 1 97.06 172 VAL B N 1
ATOM 3207 C CA . VAL B 1 172 ? 0.934 14.688 11.273 1 97.06 172 VAL B CA 1
ATOM 3208 C C . VAL B 1 172 ? 1.348 15 9.836 1 97.06 172 VAL B C 1
ATOM 3210 O O . VAL B 1 172 ? 2.504 15.344 9.578 1 97.06 172 VAL B O 1
ATOM 3213 N N . HIS B 1 173 ? 0.404 14.805 8.883 1 98.31 173 HIS B N 1
ATOM 3214 C CA . HIS B 1 173 ? 0.792 15.055 7.5 1 98.31 173 HIS B CA 1
ATOM 3215 C C . HIS B 1 173 ? -0.395 15.531 6.672 1 98.31 173 HIS B C 1
ATOM 3217 O O . HIS B 1 173 ? -1.533 15.523 7.145 1 98.31 173 HIS B O 1
ATOM 3223 N N . SER B 1 174 ? -0.111 16.016 5.477 1 96.75 174 SER B N 1
ATOM 3224 C CA . SER B 1 174 ? -1.101 16.562 4.551 1 96.75 174 SER B CA 1
ATOM 3225 C C . SER B 1 174 ? -0.676 16.344 3.102 1 96.75 174 SER B C 1
ATOM 3227 O O . SER B 1 174 ? 0.488 16.047 2.83 1 96.75 174 SER B O 1
ATOM 3229 N N . GLN B 1 175 ? -1.581 16.406 2.207 1 97.12 175 GLN B N 1
ATOM 3230 C CA . GLN B 1 175 ? -1.395 16.391 0.76 1 97.12 175 GLN B CA 1
ATOM 3231 C C . GLN B 1 175 ? -2.117 17.562 0.1 1 97.12 175 GLN B C 1
ATOM 3233 O O . GLN B 1 175 ? -3.312 17.766 0.325 1 97.12 175 GLN B O 1
ATOM 3238 N N . PHE B 1 176 ? -1.402 18.312 -0.748 1 96.75 176 PHE B N 1
ATOM 3239 C CA . PHE B 1 176 ? -1.949 19.484 -1.424 1 96.75 176 PHE B CA 1
ATOM 3240 C C . PHE B 1 176 ? -1.766 19.375 -2.932 1 96.75 176 PHE B C 1
ATOM 3242 O O . PHE B 1 176 ? -0.664 19.094 -3.41 1 96.75 176 PHE B O 1
ATOM 3249 N N . ASN B 1 177 ? -2.873 19.5 -3.684 1 97.62 177 ASN B N 1
ATOM 3250 C CA . ASN B 1 177 ? -2.834 19.594 -5.141 1 97.62 177 ASN B CA 1
ATOM 3251 C C . ASN B 1 177 ? -2.625 21.031 -5.605 1 97.62 177 ASN B C 1
ATOM 3253 O O . ASN B 1 177 ? -3.557 21.844 -5.586 1 97.62 177 ASN B O 1
ATOM 3257 N N . PRO B 1 178 ? -1.446 21.328 -6.004 1 96 178 PRO B N 1
ATOM 3258 C CA . PRO B 1 178 ? -1.16 22.719 -6.371 1 96 178 PRO B CA 1
ATOM 3259 C C . PRO B 1 178 ? -1.576 23.047 -7.805 1 96 178 PRO B C 1
ATOM 3261 O O . PRO B 1 178 ? -1.351 24.156 -8.273 1 96 178 PRO B O 1
ATOM 3264 N N . ASP B 1 179 ? -2.133 22.094 -8.523 1 96.81 179 ASP B N 1
ATOM 3265 C CA . ASP B 1 179 ? -2.35 22.266 -9.961 1 96.81 179 ASP B CA 1
ATOM 3266 C C . ASP B 1 179 ? -3.836 22.391 -10.281 1 96.81 179 ASP B C 1
ATOM 3268 O O . ASP B 1 179 ? -4.68 22.312 -9.383 1 96.81 179 ASP B O 1
ATOM 3272 N N . CYS B 1 180 ? -4.16 22.641 -11.586 1 97 180 CYS B N 1
ATOM 3273 C CA . CYS B 1 180 ? -5.523 22.938 -12.008 1 97 180 CYS B CA 1
ATOM 3274 C C . CYS B 1 180 ? -6.191 21.703 -12.602 1 97 180 CYS B C 1
ATOM 3276 O O . CYS B 1 180 ? -7.215 21.812 -13.281 1 97 180 CYS B O 1
ATOM 3278 N N . THR B 1 181 ? -5.562 20.516 -12.422 1 97.38 181 THR B N 1
ATOM 3279 C CA . THR B 1 181 ? -6.129 19.219 -12.789 1 97.38 181 THR B CA 1
ATOM 3280 C C . THR B 1 181 ? -6.176 18.297 -11.586 1 97.38 181 THR B C 1
ATOM 3282 O O . THR B 1 181 ? -5.488 18.516 -10.586 1 97.38 181 THR B O 1
ATOM 3285 N N . ASP B 1 182 ? -6.918 17.25 -11.664 1 97.5 182 ASP B N 1
ATOM 3286 C CA . ASP B 1 182 ? -7.078 16.297 -10.555 1 97.5 182 ASP B CA 1
ATOM 3287 C C . ASP B 1 182 ? -5.777 15.555 -10.273 1 97.5 182 ASP B C 1
ATOM 3289 O O . ASP B 1 182 ? -4.953 15.367 -11.172 1 97.5 182 ASP B O 1
ATOM 3293 N N . ALA B 1 183 ? -5.609 15.219 -9.055 1 98.25 183 ALA B N 1
ATOM 3294 C CA . ALA B 1 183 ? -4.547 14.312 -8.625 1 98.25 183 ALA B CA 1
ATOM 3295 C C . ALA B 1 183 ? -5.117 13.078 -7.938 1 98.25 183 ALA B C 1
ATOM 3297 O O . ALA B 1 183 ? -6.117 13.172 -7.219 1 98.25 183 ALA B O 1
ATOM 3298 N N . ILE B 1 184 ? -4.527 11.914 -8.211 1 98.81 184 ILE B N 1
ATOM 3299 C CA . ILE B 1 184 ? -4.938 10.672 -7.566 1 98.81 184 ILE B CA 1
ATOM 3300 C C . ILE B 1 184 ? -3.748 10.055 -6.836 1 98.81 184 ILE B C 1
ATOM 3302 O O . ILE B 1 184 ? -2.637 10.016 -7.367 1 98.81 184 ILE B O 1
ATOM 3306 N N . PHE B 1 185 ? -3.949 9.68 -5.598 1 98.62 185 PHE B N 1
ATOM 3307 C CA . PHE B 1 185 ? -2.926 8.93 -4.879 1 98.62 185 PHE B CA 1
ATOM 3308 C C . PHE B 1 185 ? -3.492 7.629 -4.328 1 98.62 185 PHE B C 1
ATOM 3310 O O . PHE B 1 185 ? -4.703 7.504 -4.141 1 98.62 185 PHE B O 1
ATOM 3317 N N . VAL B 1 186 ? -2.641 6.645 -4.172 1 98.88 186 VAL B N 1
ATOM 3318 C CA . VAL B 1 186 ? -2.889 5.406 -3.441 1 98.88 186 VAL B CA 1
ATOM 3319 C C . VAL B 1 186 ? -2.119 5.418 -2.123 1 98.88 186 VAL B C 1
ATOM 3321 O O . VAL B 1 186 ? -0.932 5.75 -2.092 1 98.88 186 VAL B O 1
ATOM 3324 N N . ALA B 1 187 ? -2.805 5.137 -1.069 1 98.81 187 ALA B N 1
ATOM 3325 C CA . ALA B 1 187 ? -2.209 5.027 0.26 1 98.81 187 ALA B CA 1
ATOM 3326 C C . ALA B 1 187 ? -2.32 3.6 0.791 1 98.81 187 ALA B C 1
ATOM 3328 O O . ALA B 1 187 ? -3.404 3.014 0.793 1 98.81 187 ALA B O 1
ATOM 3329 N N . SER B 1 188 ? -1.212 3.072 1.161 1 98.81 188 SER B N 1
ATOM 3330 C CA . SER B 1 188 ? -1.219 1.748 1.776 1 98.81 188 SER B CA 1
ATOM 3331 C C . SER B 1 188 ? -0.855 1.823 3.256 1 98.81 188 SER B C 1
ATOM 3333 O O . SER B 1 188 ? -0.042 2.656 3.658 1 98.81 188 SER B O 1
ATOM 3335 N N . PHE B 1 189 ? -1.458 0.916 4.035 1 98.69 189 PHE B N 1
ATOM 3336 C CA . PHE B 1 189 ? -1.335 0.938 5.488 1 98.69 189 PHE B CA 1
ATOM 3337 C C . PHE B 1 189 ? -0.92 -0.43 6.016 1 98.69 189 PHE B C 1
ATOM 3339 O O . PHE B 1 189 ? -1.292 -1.46 5.449 1 98.69 189 PHE B O 1
ATOM 3346 N N . THR B 1 190 ? -0.225 -0.442 7.125 1 98.31 190 THR B N 1
ATOM 3347 C CA . THR B 1 190 ? 0.226 -1.683 7.742 1 98.31 190 THR B CA 1
ATOM 3348 C C . THR B 1 190 ? -0.729 -2.109 8.852 1 98.31 190 THR B C 1
ATOM 3350 O O . THR B 1 190 ? -0.296 -2.635 9.883 1 98.31 190 THR B O 1
ATOM 3353 N N . SER B 1 191 ? -1.931 -1.732 8.734 1 97.56 191 SER B N 1
ATOM 3354 C CA . SER B 1 191 ? -3.045 -2.133 9.586 1 97.56 191 SER B CA 1
ATOM 3355 C C . SER B 1 191 ? -4.355 -2.17 8.805 1 97.56 191 SER B C 1
ATOM 3357 O O . SER B 1 191 ? -4.613 -1.294 7.977 1 97.56 191 SER B O 1
ATOM 3359 N N . GLU B 1 192 ? -5.164 -3.207 9.055 1 96.25 192 GLU B N 1
ATOM 3360 C CA . GLU B 1 192 ? -6.488 -3.256 8.438 1 96.25 192 GLU B CA 1
ATOM 3361 C C . GLU B 1 192 ? -7.465 -2.332 9.164 1 96.25 192 GLU B C 1
ATOM 3363 O O . GLU B 1 192 ? -8.633 -2.225 8.781 1 96.25 192 GLU B O 1
ATOM 3368 N N . ASP B 1 193 ? -7.055 -1.784 10.234 1 95.5 193 ASP B N 1
ATOM 3369 C CA . ASP B 1 193 ? -7.801 -0.793 11.008 1 95.5 193 ASP B CA 1
ATOM 3370 C C . ASP B 1 193 ? -6.934 0.424 11.32 1 95.5 193 ASP B C 1
ATOM 3372 O O . ASP B 1 193 ? -6.785 0.804 12.484 1 95.5 193 ASP B O 1
ATOM 3376 N N . PHE B 1 194 ? -6.484 1.069 10.344 1 96.75 194 PHE B N 1
ATOM 3377 C CA . PHE B 1 194 ? -5.43 2.072 10.445 1 96.75 194 PHE B CA 1
ATOM 3378 C C . PHE B 1 194 ? -5.949 3.34 11.117 1 96.75 194 PHE B C 1
ATOM 3380 O O . PHE B 1 194 ? -5.184 4.094 11.719 1 96.75 194 PHE B O 1
ATOM 3387 N N . GLY B 1 195 ? -7.227 3.691 11.039 1 95.62 195 GLY B N 1
ATOM 3388 C CA . GLY B 1 195 ? -7.797 4.867 11.68 1 95.62 195 GLY B CA 1
ATOM 3389 C C . GLY B 1 195 ? -7.332 6.168 11.055 1 95.62 195 GLY B C 1
ATOM 3390 O O . GLY B 1 195 ? -6.363 6.188 10.297 1 95.62 195 GLY B O 1
ATOM 3391 N N . THR B 1 196 ? -8.016 7.207 11.312 1 95.12 196 THR B N 1
ATOM 3392 C CA . THR B 1 196 ? -7.676 8.57 10.922 1 95.12 196 THR B CA 1
ATOM 3393 C C . THR B 1 196 ? -8.102 9.57 11.992 1 95.12 196 THR B C 1
ATOM 3395 O O . THR B 1 196 ? -9.18 9.438 12.578 1 95.12 196 THR B O 1
ATOM 3398 N N . GLY B 1 197 ? -7.238 10.484 12.289 1 94.06 197 GLY B N 1
ATOM 3399 C CA . GLY B 1 197 ? -7.562 11.602 13.156 1 94.06 197 GLY B CA 1
ATOM 3400 C C . GLY B 1 197 ? -7.258 12.953 12.531 1 94.06 197 GLY B C 1
ATOM 3401 O O . GLY B 1 197 ? -6.098 13.258 12.242 1 94.06 197 GLY B O 1
ATOM 3402 N N . GLN B 1 198 ? -8.297 13.719 12.32 1 93.12 198 GLN B N 1
ATOM 3403 C CA . GLN B 1 198 ? -8.109 15.07 11.805 1 93.12 198 GLN B CA 1
ATOM 3404 C C . GLN B 1 198 ? -7.656 16.031 12.906 1 93.12 198 GLN B C 1
ATOM 3406 O O . GLN B 1 198 ? -8.398 16.281 13.859 1 93.12 198 GLN B O 1
ATOM 3411 N N . ILE B 1 199 ? -6.574 16.672 12.711 1 93.44 199 ILE B N 1
ATOM 3412 C CA . ILE B 1 199 ? -5.883 17.344 13.797 1 93.44 199 ILE B CA 1
ATOM 3413 C C . ILE B 1 199 ? -6.695 18.562 14.25 1 93.44 199 ILE B C 1
ATOM 3415 O O . ILE B 1 199 ? -6.93 18.75 15.445 1 93.44 199 ILE B O 1
ATOM 3419 N N . ALA B 1 200 ? -7.113 19.406 13.312 1 91 200 ALA B N 1
ATOM 3420 C CA . ALA B 1 200 ? -7.855 20.609 13.695 1 91 200 ALA B CA 1
ATOM 3421 C C . ALA B 1 200 ? -9.172 20.25 14.375 1 91 200 ALA B C 1
ATOM 3423 O O . ALA B 1 200 ? -9.523 20.812 15.406 1 91 200 ALA B O 1
ATOM 3424 N N . ASP B 1 201 ? -9.883 19.344 13.812 1 90.75 201 ASP B N 1
ATOM 3425 C CA . ASP B 1 201 ? -11.148 18.875 14.383 1 90.75 201 ASP B CA 1
ATOM 3426 C C . ASP B 1 201 ? -10.953 18.344 15.797 1 90.75 201 ASP B C 1
ATOM 3428 O O . ASP B 1 201 ? -11.688 18.719 16.719 1 90.75 201 ASP B O 1
ATOM 3432 N N . GLU B 1 202 ? -9.992 17.562 15.984 1 91.81 202 GLU B N 1
ATOM 3433 C CA . GLU B 1 202 ? -9.727 16.953 17.297 1 91.81 202 GLU B CA 1
ATOM 3434 C C . GLU B 1 202 ? -9.273 18.016 18.297 1 91.81 202 GLU B C 1
ATOM 3436 O O . GLU B 1 202 ? -9.711 18 19.453 1 91.81 202 GLU B O 1
ATOM 3441 N N . THR B 1 203 ? -8.406 18.875 17.828 1 91.12 203 THR B N 1
ATOM 3442 C CA . THR B 1 203 ? -7.875 19.906 18.719 1 91.12 203 THR B CA 1
ATOM 3443 C C . THR B 1 203 ? -8.992 20.828 19.219 1 91.12 203 THR B C 1
ATOM 3445 O O . THR B 1 203 ? -9.062 21.125 20.406 1 91.12 203 THR B O 1
ATOM 3448 N N . PHE B 1 204 ? -9.891 21.141 18.391 1 91.12 204 PHE B N 1
ATOM 3449 C CA . PHE B 1 204 ? -10.898 22.125 18.75 1 91.12 204 PHE B CA 1
ATOM 3450 C C . PHE B 1 204 ? -12.148 21.453 19.297 1 91.12 204 PHE B C 1
ATOM 3452 O O . PHE B 1 204 ? -13.164 22.109 19.531 1 91.12 204 PHE B O 1
ATOM 3459 N N . ALA B 1 205 ? -12.062 20.188 19.516 1 91.75 205 ALA B N 1
ATOM 3460 C CA . ALA B 1 205 ? -13.141 19.469 20.188 1 91.75 205 ALA B CA 1
ATOM 3461 C C . ALA B 1 205 ? -13.039 19.609 21.703 1 91.75 205 ALA B C 1
ATOM 3463 O O . ALA B 1 205 ? -13.992 19.312 22.422 1 91.75 205 ALA B O 1
ATOM 3464 N N . PHE B 1 206 ? -11.945 20.062 22.203 1 90.38 206 PHE B N 1
ATOM 3465 C CA . PHE B 1 206 ? -11.734 20.203 23.641 1 90.38 206 PHE B CA 1
ATOM 3466 C C . PHE B 1 206 ? -12.461 21.422 24.188 1 90.38 206 PHE B C 1
ATOM 3468 O O . PHE B 1 206 ? -13.078 22.172 23.422 1 90.38 206 PHE B O 1
ATOM 3475 N N . SER B 1 207 ? -12.43 21.578 25.5 1 90.69 207 SER B N 1
ATOM 3476 C CA . SER B 1 207 ? -13.094 22.719 26.125 1 90.69 207 SER B CA 1
ATOM 3477 C C . SER B 1 207 ? -12.438 24.031 25.719 1 90.69 207 SER B C 1
ATOM 3479 O O . SER B 1 207 ? -11.234 24.062 25.422 1 90.69 207 SER B O 1
ATOM 3481 N N . ASP B 1 208 ? -13.188 25.109 25.828 1 90.25 208 ASP B N 1
ATOM 3482 C CA . ASP B 1 208 ? -12.672 26.438 25.453 1 90.25 208 ASP B CA 1
ATOM 3483 C C . ASP B 1 208 ? -11.453 26.797 26.297 1 90.25 208 ASP B C 1
ATOM 3485 O O . ASP B 1 208 ? -10.484 27.344 25.781 1 90.25 208 ASP B O 1
ATOM 3489 N N . ASP B 1 209 ? -11.5 26.5 27.484 1 89.19 209 ASP B N 1
ATOM 3490 C CA . ASP B 1 209 ? -10.398 26.844 28.375 1 89.19 209 ASP B CA 1
ATOM 3491 C C . ASP B 1 209 ? -9.117 26.125 27.969 1 89.19 209 ASP B C 1
ATOM 3493 O O . ASP B 1 209 ? -8.039 26.719 27.969 1 89.19 209 ASP B O 1
ATOM 3497 N N . LEU B 1 210 ? -9.258 24.891 27.703 1 91.25 210 LEU B N 1
ATOM 3498 C CA . LEU B 1 210 ? -8.094 24.109 27.312 1 91.25 210 LEU B CA 1
ATOM 3499 C C . LEU B 1 210 ? -7.531 24.594 25.984 1 91.25 210 LEU B C 1
ATOM 3501 O O . LEU B 1 210 ? -6.312 24.656 25.797 1 91.25 210 LEU B O 1
ATOM 3505 N N . ILE B 1 211 ? -8.43 24.906 25 1 90.75 211 ILE B N 1
ATOM 3506 C CA . ILE B 1 211 ? -7.996 25.422 23.703 1 90.75 211 ILE B CA 1
ATOM 3507 C C . ILE B 1 211 ? -7.25 26.734 23.906 1 90.75 211 ILE B C 1
ATOM 3509 O O . ILE B 1 211 ? -6.152 26.922 23.359 1 90.75 211 ILE B O 1
ATOM 3513 N N . ALA B 1 212 ? -7.852 27.594 24.703 1 88.62 212 ALA B N 1
ATOM 3514 C CA . ALA B 1 212 ? -7.219 28.875 24.969 1 88.62 212 ALA B CA 1
ATOM 3515 C C . ALA B 1 212 ? -5.832 28.688 25.562 1 88.62 212 ALA B C 1
ATOM 3517 O O . ALA B 1 212 ? -4.875 29.359 25.172 1 88.62 212 ALA B O 1
ATOM 3518 N N . ALA B 1 213 ? -5.75 27.812 26.531 1 89.06 213 ALA B N 1
ATOM 3519 C CA . ALA B 1 213 ? -4.465 27.547 27.172 1 89.06 213 ALA B CA 1
ATOM 3520 C C . ALA B 1 213 ? -3.455 27 26.172 1 89.06 213 ALA B C 1
ATOM 3522 O O . ALA B 1 213 ? -2.277 27.359 26.203 1 89.06 213 ALA B O 1
ATOM 3523 N N . THR B 1 214 ? -3.943 26.078 25.328 1 88 214 THR B N 1
ATOM 3524 C CA . THR B 1 214 ? -3.096 25.453 24.328 1 88 214 THR B CA 1
ATOM 3525 C C . THR B 1 214 ? -2.471 26.5 23.406 1 88 214 THR B C 1
ATOM 3527 O O . THR B 1 214 ? -1.317 26.359 23 1 88 214 THR B O 1
ATOM 3530 N N . PHE B 1 215 ? -3.236 27.547 23.172 1 89.81 215 PHE B N 1
ATOM 3531 C CA . PHE B 1 215 ? -2.75 28.594 22.266 1 89.81 215 PHE B CA 1
ATOM 3532 C C . PHE B 1 215 ? -2.248 29.797 23.047 1 89.81 215 PHE B C 1
ATOM 3534 O O . PHE B 1 215 ? -2.25 30.922 22.531 1 89.81 215 PHE B O 1
ATOM 3541 N N . GLY B 1 216 ? -1.955 29.641 24.281 1 89.5 216 GLY B N 1
ATOM 3542 C CA . GLY B 1 216 ? -1.335 30.672 25.094 1 89.5 216 GLY B CA 1
ATOM 3543 C C . GLY B 1 216 ? -2.258 31.844 25.359 1 89.5 216 GLY B C 1
ATOM 3544 O O . GLY B 1 216 ? -1.812 33 25.422 1 89.5 216 GLY B O 1
ATOM 3545 N N . GLN B 1 217 ? -3.512 31.562 25.328 1 86.31 217 GLN B N 1
ATOM 3546 C CA . GLN B 1 217 ? -4.535 32.562 25.609 1 86.31 217 GLN B CA 1
ATOM 3547 C C . GLN B 1 217 ? -4.609 33.594 24.484 1 86.31 217 GLN B C 1
ATOM 3549 O O . GLN B 1 217 ? -5.023 34.75 24.719 1 86.31 217 GLN B O 1
ATOM 3554 N N . SER B 1 218 ? -4.098 33.25 23.391 1 85.81 218 SER B N 1
ATOM 3555 C CA . SER B 1 218 ? -4.066 34.156 22.281 1 85.81 218 SER B CA 1
ATOM 3556 C C . SER B 1 218 ? -5.387 34.156 21.516 1 85.81 218 SER B C 1
ATOM 3558 O O . SER B 1 218 ? -5.617 35 20.656 1 85.81 218 SER B O 1
ATOM 3560 N N . ILE B 1 219 ? -6.176 33.188 21.656 1 83.38 219 ILE B N 1
ATOM 3561 C CA . ILE B 1 219 ? -7.484 33.125 21.016 1 83.38 219 ILE B CA 1
ATOM 3562 C C . ILE B 1 219 ? -8.578 33.219 22.078 1 83.38 219 ILE B C 1
ATOM 3564 O O . ILE B 1 219 ? -8.562 32.5 23.062 1 83.38 219 ILE B O 1
ATOM 3568 N N . ASP B 1 220 ? -9.398 34.156 21.953 1 80.12 220 ASP B N 1
ATOM 3569 C CA . ASP B 1 220 ? -10.461 34.312 22.938 1 80.12 220 ASP B CA 1
ATOM 3570 C C . ASP B 1 220 ? -11.648 33.406 22.609 1 80.12 220 ASP B C 1
ATOM 3572 O O . ASP B 1 220 ? -11.68 32.781 21.531 1 80.12 220 ASP B O 1
ATOM 3576 N N . GLY B 1 221 ? -12.516 33.25 23.531 1 75.62 221 GLY B N 1
ATOM 3577 C CA . GLY B 1 221 ? -13.633 32.312 23.406 1 75.62 221 GLY B CA 1
ATOM 3578 C C . GLY B 1 221 ? -14.453 32.531 22.156 1 75.62 221 GLY B C 1
ATOM 3579 O O . GLY B 1 221 ? -14.805 31.578 21.469 1 75.62 221 GLY B O 1
ATOM 3580 N N . GLU B 1 222 ? -14.836 33.719 21.812 1 79.12 222 GLU B N 1
ATOM 3581 C CA . GLU B 1 222 ? -15.625 34.031 20.625 1 79.12 222 GLU B CA 1
ATOM 3582 C C . GLU B 1 222 ? -14.898 33.594 19.344 1 79.12 222 GLU B C 1
ATOM 3584 O O . GLU B 1 222 ? -15.516 33.094 18.406 1 79.12 222 GLU B O 1
ATOM 3589 N N . ASP B 1 223 ? -13.672 33.781 19.406 1 88.81 223 ASP B N 1
ATOM 3590 C CA . ASP B 1 223 ? -12.867 33.406 18.25 1 88.81 223 ASP B CA 1
ATOM 3591 C C . ASP B 1 223 ? -12.766 31.875 18.125 1 88.81 223 ASP B C 1
ATOM 3593 O O . ASP B 1 223 ? -12.742 31.344 17.016 1 88.81 223 ASP B O 1
ATOM 3597 N N . ILE B 1 224 ? -12.867 31.219 19.234 1 89.06 224 ILE B N 1
ATOM 3598 C CA . ILE B 1 224 ? -12.758 29.766 19.234 1 89.06 224 ILE B CA 1
ATOM 3599 C C . ILE B 1 224 ? -13.961 29.172 18.5 1 89.06 224 ILE B C 1
ATOM 3601 O O . ILE B 1 224 ? -13.805 28.266 17.688 1 89.06 224 ILE B O 1
ATOM 3605 N N . GLU B 1 225 ? -15.102 29.656 18.781 1 88.81 225 GLU B N 1
ATOM 3606 C CA . GLU B 1 225 ? -16.297 29.141 18.125 1 88.81 225 GLU B CA 1
ATOM 3607 C C . GLU B 1 225 ? -16.266 29.422 16.625 1 88.81 225 GLU B C 1
ATOM 3609 O O . GLU B 1 225 ? -16.719 28.594 15.836 1 88.81 225 GLU B O 1
ATOM 3614 N N . MET B 1 226 ? -15.812 30.547 16.297 1 88.69 226 MET B N 1
ATOM 3615 C CA . MET B 1 226 ? -15.688 30.891 14.883 1 88.69 226 MET B CA 1
ATOM 3616 C C . MET B 1 226 ? -14.734 29.922 14.18 1 88.69 226 MET B C 1
ATOM 3618 O O . MET B 1 226 ? -15.023 29.453 13.07 1 88.69 226 MET B O 1
ATOM 3622 N N . VAL B 1 227 ? -13.656 29.656 14.805 1 86.62 227 VAL B N 1
ATOM 3623 C CA . VAL B 1 227 ? -12.68 28.734 14.227 1 86.62 227 VAL B CA 1
ATOM 3624 C C . VAL B 1 227 ? -13.281 27.344 14.109 1 86.62 227 VAL B C 1
ATOM 3626 O O . VAL B 1 227 ? -13.141 26.688 13.07 1 86.62 227 VAL B O 1
ATOM 3629 N N . ARG B 1 228 ? -13.977 26.922 15.117 1 88.38 228 ARG B N 1
ATOM 3630 C CA . ARG B 1 228 ? -14.641 25.609 15.109 1 88.38 228 ARG B CA 1
ATOM 3631 C C . ARG B 1 228 ? -15.562 25.469 13.898 1 88.38 228 ARG B C 1
ATOM 3633 O O . ARG B 1 228 ? -15.57 24.438 13.242 1 88.38 228 ARG B O 1
ATOM 3640 N N . ALA B 1 229 ? -16.25 26.453 13.617 1 85.94 229 ALA B N 1
ATOM 3641 C CA . ALA B 1 229 ? -17.25 26.422 12.555 1 85.94 229 ALA B CA 1
ATOM 3642 C C . ALA B 1 229 ? -16.594 26.453 11.18 1 85.94 229 ALA B C 1
ATOM 3644 O O . ALA B 1 229 ? -17.188 26.016 10.195 1 85.94 229 ALA B O 1
ATOM 3645 N N . ALA B 1 230 ? -15.383 26.891 11.156 1 84.44 230 ALA B N 1
ATOM 3646 C CA . ALA B 1 230 ? -14.703 27.109 9.883 1 84.44 230 ALA B CA 1
ATOM 3647 C C . ALA B 1 230 ? -13.875 25.875 9.5 1 84.44 230 ALA B C 1
ATOM 3649 O O . ALA B 1 230 ? -13.391 25.781 8.367 1 84.44 230 ALA B O 1
ATOM 3650 N N . ILE B 1 231 ? -13.68 24.984 10.383 1 83.12 231 ILE B N 1
ATOM 3651 C CA . ILE B 1 231 ? -12.844 23.828 10.125 1 83.12 231 ILE B CA 1
ATOM 3652 C C . ILE B 1 231 ? -13.484 22.953 9.039 1 83.12 231 ILE B C 1
ATOM 3654 O O . ILE B 1 231 ? -14.617 22.5 9.188 1 83.12 231 ILE B O 1
ATOM 3658 N N . PRO B 1 232 ? -12.781 22.781 7.945 1 77.56 232 PRO B N 1
ATOM 3659 C CA . PRO B 1 232 ? -13.375 22.016 6.848 1 77.56 232 PRO B CA 1
ATOM 3660 C C . PRO B 1 232 ? -13.398 20.516 7.129 1 77.56 232 PRO B C 1
ATOM 3662 O O . PRO B 1 232 ? -12.742 20.047 8.062 1 77.56 232 PRO B O 1
ATOM 3665 N N . ALA B 1 233 ? -14.164 19.969 6.203 1 70.06 233 ALA B N 1
ATOM 3666 C CA . ALA B 1 233 ? -14.164 18.5 6.191 1 70.06 233 ALA B CA 1
ATOM 3667 C C . ALA B 1 233 ? -12.812 17.969 5.719 1 70.06 233 ALA B C 1
ATOM 3669 O O . ALA B 1 233 ? -11.914 18.734 5.387 1 70.06 233 ALA B O 1
ATOM 3670 N N . SER B 1 234 ? -12.602 16.703 5.645 1 69.06 234 SER B N 1
ATOM 3671 C CA . SER B 1 234 ? -11.344 15.984 5.426 1 69.06 234 SER B CA 1
ATOM 3672 C C . SER B 1 234 ? -10.602 16.531 4.211 1 69.06 234 SER B C 1
ATOM 3674 O O . SER B 1 234 ? -9.414 16.859 4.297 1 69.06 234 SER B O 1
ATOM 3676 N N . ILE B 1 235 ? -11.188 16.609 3.035 1 76.88 235 ILE B N 1
ATOM 3677 C CA . ILE B 1 235 ? -10.5 17.219 1.901 1 76.88 235 ILE B CA 1
ATOM 3678 C C . ILE B 1 235 ? -11.078 18.609 1.627 1 76.88 235 ILE B C 1
ATOM 3680 O O . ILE B 1 235 ? -12.227 18.734 1.215 1 76.88 235 ILE B O 1
ATOM 3684 N N . ALA B 1 236 ? -10.242 19.672 1.816 1 79.31 236 ALA B N 1
ATOM 3685 C CA . ALA B 1 236 ? -10.695 21.062 1.796 1 79.31 236 ALA B CA 1
ATOM 3686 C C . ALA B 1 236 ? -10.188 21.781 0.555 1 79.31 236 ALA B C 1
ATOM 3688 O O . ALA B 1 236 ? -9.234 21.344 -0.085 1 79.31 236 ALA B O 1
ATOM 3689 N N . LEU B 1 237 ? -11.023 22.75 0.203 1 75.56 237 LEU B N 1
ATOM 3690 C CA . LEU B 1 237 ? -10.508 23.656 -0.813 1 75.56 237 LEU B CA 1
ATOM 3691 C C . LEU B 1 237 ? -9.383 24.516 -0.25 1 75.56 237 LEU B C 1
ATOM 3693 O O . LEU B 1 237 ? -9.453 24.969 0.892 1 75.56 237 LEU B O 1
ATOM 3697 N N . GLY B 1 238 ? -8.312 24.453 -0.932 1 70.06 238 GLY B N 1
ATOM 3698 C CA . GLY B 1 238 ? -6.961 24.781 -0.501 1 70.06 238 GLY B CA 1
ATOM 3699 C C . GLY B 1 238 ? -6.719 26.281 -0.405 1 70.06 238 GLY B C 1
ATOM 3700 O O . GLY B 1 238 ? -7.602 27.031 0.019 1 70.06 238 GLY B O 1
ATOM 3701 N N . VAL B 1 239 ? -5.605 26.734 -0.895 1 73.94 239 VAL B N 1
ATOM 3702 C CA . VAL B 1 239 ? -4.809 27.953 -0.692 1 73.94 239 VAL B CA 1
ATOM 3703 C C . VAL B 1 239 ? -5.273 29.047 -1.651 1 73.94 239 VAL B C 1
ATOM 3705 O O . VAL B 1 239 ? -5.438 28.797 -2.85 1 73.94 239 VAL B O 1
ATOM 3708 N N . ASP B 1 240 ? -5.5 30.156 -1.17 1 80.38 240 ASP B N 1
ATOM 3709 C CA . ASP B 1 240 ? -6.055 31.281 -1.923 1 80.38 240 ASP B CA 1
ATOM 3710 C C . ASP B 1 240 ? -5.285 31.5 -3.223 1 80.38 240 ASP B C 1
ATOM 3712 O O . ASP B 1 240 ? -5.887 31.688 -4.285 1 80.38 240 ASP B O 1
ATOM 3716 N N . ALA B 1 241 ? -4.016 31.5 -3.137 1 80.56 241 ALA B N 1
ATOM 3717 C CA . ALA B 1 241 ? -3.191 31.734 -4.316 1 80.56 241 ALA B CA 1
ATOM 3718 C C . ALA B 1 241 ? -3.447 30.688 -5.395 1 80.56 241 ALA B C 1
ATOM 3720 O O . ALA B 1 241 ? -3.445 31 -6.586 1 80.56 241 ALA B O 1
ATOM 3721 N N . CYS B 1 242 ? -3.693 29.5 -5 1 87.44 242 CYS B N 1
ATOM 3722 C CA . CYS B 1 242 ? -3.951 28.422 -5.934 1 87.44 242 CYS B CA 1
ATOM 3723 C C . CYS B 1 242 ? -5.324 28.562 -6.574 1 87.44 242 CYS B C 1
ATOM 3725 O O . CYS B 1 242 ? -5.477 28.359 -7.781 1 87.44 242 CYS B O 1
ATOM 3727 N N . LEU B 1 243 ? -6.25 28.953 -5.855 1 88.62 243 LEU B N 1
ATOM 3728 C CA . LEU B 1 243 ? -7.609 29.141 -6.359 1 88.62 243 LEU B CA 1
ATOM 3729 C C . LEU B 1 243 ? -7.652 30.219 -7.43 1 88.62 243 LEU B C 1
ATOM 3731 O O . LEU B 1 243 ? -8.32 30.062 -8.453 1 88.62 243 LEU B O 1
ATOM 3735 N N . LYS B 1 244 ? -6.906 31.25 -7.152 1 87.44 244 LYS B N 1
ATOM 3736 C CA . LYS B 1 244 ? -6.82 32.344 -8.125 1 87.44 244 LYS B CA 1
ATOM 3737 C C . LYS B 1 244 ? -6.168 31.859 -9.422 1 87.44 244 LYS B C 1
ATOM 3739 O O . LYS B 1 244 ? -6.676 32.125 -10.508 1 87.44 244 LYS B O 1
ATOM 3744 N N . LYS B 1 245 ? -5.098 31.156 -9.219 1 90.12 245 LYS B N 1
ATOM 3745 C CA . LYS B 1 245 ? -4.367 30.625 -10.367 1 90.12 245 LYS B CA 1
ATOM 3746 C C . LYS B 1 245 ? -5.27 29.766 -11.242 1 90.12 245 LYS B C 1
ATOM 3748 O O . LYS B 1 245 ? -5.195 29.812 -12.477 1 90.12 245 LYS B O 1
ATOM 3753 N N . CYS B 1 246 ? -6.105 29.016 -10.633 1 92.56 246 CYS B N 1
ATOM 3754 C CA . CYS B 1 246 ? -6.922 28.047 -11.359 1 92.56 246 CYS B CA 1
ATOM 3755 C C . CYS B 1 246 ? -8.32 28.594 -11.625 1 92.56 246 CYS B C 1
ATOM 3757 O O . CYS B 1 246 ? -9.188 27.875 -12.117 1 92.56 246 CYS B O 1
ATOM 3759 N N . ASN B 1 247 ? -8.523 29.812 -11.273 1 91.06 247 ASN B N 1
ATOM 3760 C CA . ASN B 1 247 ? -9.797 30.5 -11.484 1 91.06 247 ASN B CA 1
ATOM 3761 C C . ASN B 1 247 ? -10.945 29.75 -10.797 1 91.06 247 ASN B C 1
ATOM 3763 O O . ASN B 1 247 ? -11.984 29.5 -11.414 1 91.06 247 ASN B O 1
ATOM 3767 N N . ILE B 1 248 ? -10.672 29.297 -9.594 1 86.31 248 ILE B N 1
ATOM 3768 C CA . ILE B 1 248 ? -11.68 28.656 -8.773 1 86.31 248 ILE B CA 1
ATOM 3769 C C . ILE B 1 248 ? -12.234 29.641 -7.75 1 86.31 248 ILE B C 1
ATOM 3771 O O . ILE B 1 248 ? -11.469 30.266 -7.016 1 86.31 248 ILE B O 1
ATOM 3775 N N . LYS B 1 249 ? -13.555 29.812 -7.719 1 77.69 249 LYS B N 1
ATOM 3776 C CA . LYS B 1 249 ? -14.203 30.75 -6.809 1 77.69 249 LYS B CA 1
ATOM 3777 C C . LYS B 1 249 ? -14.141 30.266 -5.367 1 77.69 249 LYS B C 1
ATOM 3779 O O . LYS B 1 249 ? -14.383 29.078 -5.102 1 77.69 249 LYS B O 1
ATOM 3784 N N . LYS B 1 250 ? -13.516 31.156 -4.582 1 68.25 250 LYS B N 1
ATOM 3785 C CA . LYS B 1 250 ? -13.547 30.859 -3.156 1 68.25 250 LYS B CA 1
ATOM 3786 C C . LYS B 1 250 ? -14.977 30.812 -2.633 1 68.25 250 LYS B C 1
ATOM 3788 O O . LYS B 1 250 ? -15.812 31.641 -3.031 1 68.25 250 LYS B O 1
ATOM 3793 N N . ARG B 1 251 ? -15.516 29.812 -2.309 1 56.28 251 ARG B N 1
ATOM 3794 C CA . ARG B 1 251 ? -16.875 30 -1.797 1 56.28 251 ARG B CA 1
ATOM 3795 C C . ARG B 1 251 ? -16.875 30.891 -0.567 1 56.28 251 ARG B C 1
ATOM 3797 O O . ARG B 1 251 ? -16.062 30.719 0.345 1 56.28 251 ARG B O 1
ATOM 3804 N N . GLU B 1 252 ? -17.328 32.125 -0.792 1 43.47 252 GLU B N 1
ATOM 3805 C CA . GLU B 1 252 ? -17.672 33.062 0.264 1 43.47 252 GLU B CA 1
ATOM 3806 C C . GLU B 1 252 ? -18.344 32.375 1.44 1 43.47 252 GLU B C 1
ATOM 3808 O O . GLU B 1 252 ? -19.219 31.531 1.248 1 43.47 252 GLU B O 1
ATOM 3813 N N . ILE B 1 253 ? -17.562 32.156 2.514 1 37.19 253 ILE B N 1
ATOM 3814 C CA . ILE B 1 253 ? -18.281 31.859 3.744 1 37.19 253 ILE B CA 1
ATOM 3815 C C . ILE B 1 253 ? -19.5 32.781 3.875 1 37.19 253 ILE B C 1
ATOM 3817 O O . ILE B 1 253 ? -19.391 33.969 3.631 1 37.19 253 ILE B O 1
#

Radius of gyration: 34.03 Å; Cα contacts (8 Å, |Δi|>4): 995; chains: 2; bounding box: 158×80×114 Å